Protein AF-0000000083320087 (afdb_homodimer)

Foldseek 3Di:
DFAEEEEPCLDPLNVLLLVLLVVVPDQLDSYEYEDQDVVSNVVSVVSVHHYAYDDLQDLVRLLVSCARAQEYEAEQDDDPDLVSSQSSLLSNLVSCLVNPHQEYEYEAAFPLVLDDLSSSVSRVSSVVSNVVSVHFYEYLHDAAACCLPAHLCLLVLLVVQEDEAQADDFWAWHFHSSLSSNLSSLLRPDPDRTPYYFRATAQDIDDVQVVQVLSCVLNVHHHGYDHDHLVVSLVVVVVSPDDSVSSNCCHVRVSVCRNVHSRVDHDCRSCVRRPPVTQDPSNSNNVSVVD/DFAEEEEPCLDPLNVLLLVLLVVVPDQLDSYEYEDQDVVSNVVSVVSVHHYAYDDLQDLVRLLVSCARAQEYEAEQDDDPDLVSSQSSLLSNLVSCLVNPHQEYEYEAAFPLVLDDLSSSVSRVSSVVSNVVSVHFYEYLHDAAACCLPAHLCLLVLLVVQEDEAQADDFWAWHFHSSLSSNLSSLLRPDPDRTPYYFRATAQDIDDPQVVQVLSCVLNVGHHGYDHDHLVVSLVVVVVSPDDSVSSNCCHVRVSVCRNVRSRVDHDCRSCVRRPPVTQDPSNSNNVSVVD

Nearest PDB structures (foldseek):
  2jl1-assembly1_A-2  TM=9.698E-01  e=1.008E-31  Citrobacter sp. MY-5
  2vrc-assembly1_D  TM=9.596E-01  e=8.066E-32  Citrobacter sp. MY-5
  2vrb-assembly1_A-2  TM=9.619E-01  e=2.078E-31  Citrobacter sp. MY-5
  2vrc-assembly1_C  TM=9.636E-01  e=1.859E-31  Citrobacter sp. MY-5
  3e48-assembly1_A  TM=8.836E-01  e=1.372E-19  Staphylococcus aureus subsp. aureus Mu50

Solvent-accessible surface area (backbone atoms only — not comparable to full-atom values): 28979 Å² total; per-residue (Å²): 131,64,24,38,30,31,34,52,25,58,40,74,49,29,41,42,20,51,54,36,30,40,73,73,65,45,57,36,78,41,30,35,31,26,24,79,50,68,81,69,29,51,73,54,43,73,64,48,29,43,74,36,57,30,39,60,89,40,56,85,36,32,49,74,48,37,57,66,20,30,32,31,42,44,53,60,72,83,62,90,46,49,39,58,34,42,39,23,49,33,38,50,50,43,30,40,52,75,40,54,36,51,34,38,40,33,47,44,48,41,62,36,92,61,46,85,81,52,62,34,29,44,40,54,16,49,55,26,47,45,61,38,58,72,42,38,31,24,42,40,12,37,34,45,52,30,61,82,71,50,39,90,59,36,62,55,39,39,71,70,27,46,44,78,35,39,28,78,76,21,26,35,30,50,29,47,53,62,50,53,14,40,39,51,25,46,52,75,73,51,78,90,42,70,70,37,76,38,44,35,25,32,72,68,48,42,31,53,57,54,49,17,47,47,42,16,64,74,70,72,38,75,29,40,53,44,63,33,62,54,73,56,29,34,51,52,38,34,76,72,70,37,55,62,70,58,26,46,45,47,31,71,48,50,21,45,36,18,51,72,45,50,36,35,69,59,29,56,47,36,46,69,65,46,46,87,68,55,66,52,71,62,56,56,50,48,48,55,71,70,104,131,63,25,38,32,31,36,51,25,58,38,73,50,29,39,42,20,51,52,37,31,41,74,74,64,44,58,36,78,41,30,35,31,25,24,79,52,68,82,70,29,51,74,54,42,73,64,50,28,42,75,35,59,30,38,61,88,41,57,85,35,32,49,74,48,37,57,66,21,28,31,34,41,44,52,60,72,82,63,89,47,49,39,57,32,43,38,24,49,32,37,50,50,42,30,41,52,75,39,55,35,53,33,39,40,33,49,44,50,41,63,36,93,60,46,86,80,52,63,34,30,44,40,53,16,47,55,25,48,45,60,37,58,72,42,39,30,24,43,38,12,36,34,45,52,30,61,82,72,50,41,88,61,39,62,56,39,38,73,67,28,47,42,78,35,41,28,77,76,22,28,36,30,50,29,47,52,60,49,54,14,39,39,53,25,46,53,73,73,50,80,90,41,71,68,37,76,37,44,35,25,32,72,66,48,42,30,54,57,53,50,17,47,47,42,16,64,74,69,73,37,73,30,41,53,44,63,33,59,54,74,57,28,33,51,52,37,36,74,72,68,38,55,64,70,58,25,43,44,46,31,70,48,50,20,45,37,19,49,74,45,48,34,35,68,59,28,57,45,36,46,70,65,48,45,87,66,55,68,52,70,63,58,57,50,48,50,55,71,69,104

InterPro domains:
  IPR008030 NmrA-like domain [PF05368] (3-263)
  IPR036291 NAD(P)-binding domain superfamily [SSF51735] (3-249)
  IPR052718 NmrA-type domain-containing oxidoreductase [PTHR47129] (3-290)

Sequence (582 aa):
MGKIIVTGASGHLGTAAIRHLINLGTPAGDIVGIVRDKAKASEIAQLGVELRHGDYDDASTLPAAFEGGEKLLFVSASSMDNTLRIRQHAAVVEAARNAGVQHIAYTGIAFPEQMTTGLENVHLATEYMLRTTGIAYTFLRNGFYVDLLVNEGTPHVAAAGSVISAAPTGKMNYVTRDNLARAAAVVLTGEGHANRIYELTSPQPFSYDEYAAVLAEVSGKPVAHKALPAPEAVTALASAGVPEEAGGFLVYVVDAAIEKGEFASASTDLTDLIGDAYTPLKSAVEAVFKGMGKIIVTGASGHLGTAAIRHLINLGTPAGDIVGIVRDKAKASEIAQLGVELRHGDYDDASTLPAAFEGGEKLLFVSASSMDNTLRIRQHAAVVEAARNAGVQHIAYTGIAFPEQMTTGLENVHLATEYMLRTTGIAYTFLRNGFYVDLLVNEGTPHVAAAGSVISAAPTGKMNYVTRDNLARAAAVVLTGEGHANRIYELTSPQPFSYDEYAAVLAEVSGKPVAHKALPAPEAVTALASAGVPEEAGGFLVYVVDAAIEKGEFASASTDLTDLIGDAYTPLKSAVEAVFKG

pLDDT: mean 95.87, std 3.9, range [61.12, 98.94]

Structure (mmCIF, N/CA/C/O backbone):
data_AF-0000000083320087-model_v1
#
loop_
_entity.id
_entity.type
_entity.pdbx_description
1 polymer 'SDR family oxidoreductase'
#
loop_
_atom_site.group_PDB
_atom_site.id
_atom_site.type_symbol
_atom_site.label_atom_id
_atom_site.label_alt_id
_atom_site.label_comp_id
_atom_site.label_asym_id
_atom_site.label_entity_id
_atom_site.label_seq_id
_atom_site.pdbx_PDB_ins_code
_atom_site.Cartn_x
_atom_site.Cartn_y
_atom_site.Cartn_z
_atom_site.occupancy
_atom_site.B_iso_or_equiv
_atom_site.auth_seq_id
_atom_site.auth_comp_id
_atom_site.auth_asym_id
_atom_site.auth_atom_id
_atom_site.pdbx_PDB_model_num
ATOM 1 N N . MET A 1 1 ? -26.547 -12.969 -14.133 1 61.12 1 MET A N 1
ATOM 2 C CA . MET A 1 1 ? -25.438 -12.719 -13.227 1 61.12 1 MET A CA 1
ATOM 3 C C . MET A 1 1 ? -24.359 -11.875 -13.906 1 61.12 1 MET A C 1
ATOM 5 O O . MET A 1 1 ? -24.188 -11.945 -15.117 1 61.12 1 MET A O 1
ATOM 9 N N . GLY A 1 2 ? -23.672 -10.82 -13.195 1 85.88 2 GLY A N 1
ATOM 10 C CA . GLY A 1 2 ? -22.734 -9.961 -13.883 1 85.88 2 GLY A CA 1
ATOM 11 C C . GLY A 1 2 ? -21.5 -10.695 -14.367 1 85.88 2 GLY A C 1
ATOM 12 O O . GLY A 1 2 ? -21.312 -11.867 -14.055 1 85.88 2 GLY A O 1
ATOM 13 N N . LYS A 1 3 ? -20.75 -10.25 -15.312 1 96.88 3 LYS A N 1
ATOM 14 C CA . LYS A 1 3 ? -19.578 -10.852 -15.938 1 96.88 3 LYS A CA 1
ATOM 15 C C . LYS A 1 3 ? -18.438 -11.008 -14.93 1 96.88 3 LYS A C 1
ATOM 17 O O . LYS A 1 3 ? -18.297 -10.195 -14.008 1 96.88 3 LYS A O 1
ATOM 22 N N . ILE A 1 4 ? -17.781 -12.117 -15.008 1 98.69 4 ILE A N 1
ATOM 23 C CA . ILE A 1 4 ? -16.5 -12.289 -14.328 1 98.69 4 ILE A CA 1
ATOM 24 C C . ILE A 1 4 ? -15.367 -11.867 -15.266 1 98.69 4 ILE A C 1
ATOM 26 O O . ILE A 1 4 ? -15.18 -12.469 -16.328 1 98.69 4 ILE A O 1
ATOM 30 N N . ILE A 1 5 ? -14.688 -10.844 -14.875 1 98.81 5 ILE A N 1
ATOM 31 C CA . ILE A 1 5 ? -13.539 -10.352 -15.641 1 98.81 5 ILE A CA 1
ATOM 32 C C . ILE A 1 5 ? -12.258 -11.016 -15.141 1 98.81 5 ILE A C 1
ATOM 34 O O . ILE A 1 5 ? -12.016 -11.078 -13.93 1 98.81 5 ILE A O 1
ATOM 38 N N . VAL A 1 6 ? -11.477 -11.547 -15.984 1 98.81 6 VAL A N 1
ATOM 39 C CA . VAL A 1 6 ? -10.188 -12.148 -15.656 1 98.81 6 VAL A CA 1
ATOM 40 C C . VAL A 1 6 ? -9.062 -11.383 -16.359 1 98.81 6 VAL A C 1
ATOM 42 O O . VAL A 1 6 ? -8.977 -11.391 -17.594 1 98.81 6 VAL A O 1
ATOM 45 N N . THR A 1 7 ? -8.242 -10.719 -15.617 1 98.5 7 THR A N 1
ATOM 46 C CA . THR A 1 7 ? -7.074 -10.078 -16.219 1 98.5 7 THR A CA 1
ATOM 47 C C . THR A 1 7 ? -5.949 -11.094 -16.422 1 98.5 7 THR A C 1
ATOM 49 O O . THR A 1 7 ? -5.961 -12.172 -15.836 1 98.5 7 THR A O 1
ATOM 52 N N . GLY A 1 8 ? -4.988 -10.711 -17.328 1 96.88 8 GLY A N 1
ATOM 53 C CA . GLY A 1 8 ? -3.928 -11.656 -17.625 1 96.88 8 GLY A CA 1
ATOM 54 C C . GLY A 1 8 ? -4.438 -12.961 -18.203 1 96.88 8 GLY A C 1
ATOM 55 O O . GLY A 1 8 ? -3.891 -14.023 -17.922 1 96.88 8 GLY A O 1
ATOM 56 N N . ALA A 1 9 ? -5.438 -12.891 -18.984 1 96.75 9 ALA A N 1
ATOM 57 C CA . ALA A 1 9 ? -6.199 -14.062 -19.406 1 96.75 9 ALA A CA 1
ATOM 58 C C . ALA A 1 9 ? -5.371 -14.953 -20.328 1 96.75 9 ALA A C 1
ATOM 60 O O . ALA A 1 9 ? -5.66 -16.141 -20.484 1 96.75 9 ALA A O 1
ATOM 61 N N . SER A 1 10 ? -4.391 -14.406 -20.984 1 94.62 10 SER A N 1
ATOM 62 C CA . SER A 1 10 ? -3.592 -15.211 -21.906 1 94.62 10 SER A CA 1
ATOM 63 C C . SER A 1 10 ? -2.428 -15.883 -21.188 1 94.62 10 SER A C 1
ATOM 65 O O . SER A 1 10 ? -1.71 -16.688 -21.781 1 94.62 10 SER A O 1
ATOM 67 N N . GLY A 1 11 ? -2.213 -15.508 -19.953 1 94.38 11 GLY A N 1
ATOM 68 C CA . GLY A 1 11 ? -1.162 -16.141 -19.172 1 94.38 11 GLY A CA 1
ATOM 69 C C . GLY A 1 11 ? -1.554 -17.516 -18.641 1 94.38 11 GLY A C 1
ATOM 70 O O . GLY A 1 11 ? -2.721 -17.906 -18.719 1 94.38 11 GLY A O 1
ATOM 71 N N . HIS A 1 12 ? -0.57 -18.219 -18.094 1 94.06 12 HIS A N 1
ATOM 72 C CA . HIS A 1 12 ? -0.786 -19.578 -17.594 1 94.06 12 HIS A CA 1
ATOM 73 C C . HIS A 1 12 ? -1.832 -19.594 -16.484 1 94.06 12 HIS A C 1
ATOM 75 O O . HIS A 1 12 ? -2.76 -20.406 -16.516 1 94.06 12 HIS A O 1
ATOM 81 N N . LEU A 1 13 ? -1.695 -18.703 -15.523 1 96.69 13 LEU A N 1
ATOM 82 C CA . LEU A 1 13 ? -2.633 -18.672 -14.406 1 96.69 13 LEU A CA 1
ATOM 83 C C . LEU A 1 13 ? -4.02 -18.25 -14.875 1 96.69 13 LEU A C 1
ATOM 85 O O . LEU A 1 13 ? -5.02 -18.859 -14.508 1 96.69 13 LEU A O 1
ATOM 89 N N . GLY A 1 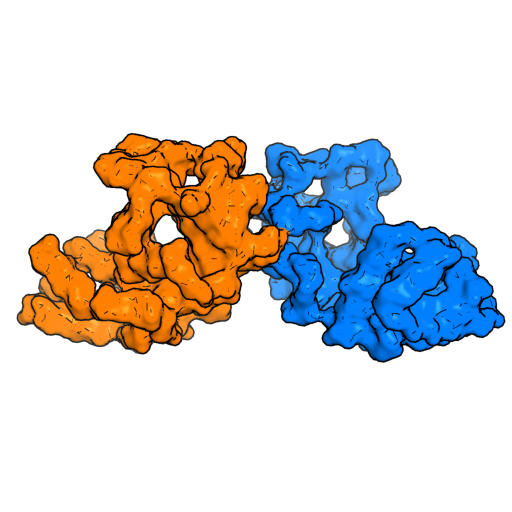14 ? -4.09 -17.156 -15.68 1 97.38 14 GLY A N 1
ATOM 90 C CA . GLY A 1 14 ? -5.363 -16.656 -16.172 1 97.38 14 GLY A CA 1
ATOM 91 C C . GLY A 1 14 ? -6.133 -17.688 -16.984 1 97.38 14 GLY A C 1
ATOM 92 O O . GLY A 1 14 ? -7.328 -17.891 -16.766 1 97.38 14 GLY A O 1
ATOM 93 N N . THR A 1 15 ? -5.43 -18.344 -17.891 1 97.12 15 THR A N 1
ATOM 94 C CA . THR A 1 15 ? -6.059 -19.359 -18.734 1 97.12 15 THR A CA 1
ATOM 95 C C . THR A 1 15 ? -6.594 -20.5 -17.891 1 97.12 15 THR A C 1
ATOM 97 O O . THR A 1 15 ? -7.719 -20.969 -18.094 1 97.12 15 THR A O 1
ATOM 100 N N . ALA A 1 16 ? -5.785 -20.969 -16.953 1 97.19 16 ALA A N 1
ATOM 101 C CA . ALA A 1 16 ? -6.211 -22.047 -16.078 1 97.19 16 ALA A CA 1
ATOM 102 C C . ALA A 1 16 ? -7.422 -21.641 -15.25 1 97.19 16 ALA A C 1
ATOM 104 O O . ALA A 1 16 ? -8.352 -22.438 -15.07 1 97.19 16 ALA A O 1
ATOM 105 N N . ALA A 1 17 ? -7.449 -20.422 -14.734 1 98.56 17 ALA A N 1
ATOM 106 C CA . ALA A 1 17 ? -8.578 -19.922 -13.945 1 98.56 17 ALA A CA 1
ATOM 107 C C . ALA A 1 17 ? -9.859 -19.906 -14.766 1 98.56 17 ALA A C 1
ATOM 109 O O . ALA A 1 17 ? -10.922 -20.312 -14.281 1 98.56 17 ALA A O 1
ATOM 110 N N . ILE A 1 18 ? -9.734 -19.453 -16 1 98.5 18 ILE A N 1
ATOM 111 C CA . ILE A 1 18 ? -10.891 -19.406 -16.891 1 98.5 18 ILE A CA 1
ATOM 112 C C . ILE A 1 18 ? -11.43 -20.812 -17.125 1 98.5 18 ILE A C 1
ATOM 114 O O . ILE A 1 18 ? -12.641 -21.047 -17.031 1 98.5 18 ILE A O 1
ATOM 118 N N . ARG A 1 19 ? -10.555 -21.781 -17.375 1 98.12 19 ARG A N 1
ATOM 119 C CA . ARG A 1 19 ? -10.977 -23.172 -17.562 1 98.12 19 ARG A CA 1
ATOM 120 C C . ARG A 1 19 ? -11.695 -23.703 -16.328 1 98.12 19 ARG A C 1
ATOM 122 O O . ARG A 1 19 ? -12.734 -24.359 -16.438 1 98.12 19 ARG A O 1
ATOM 129 N N . HIS A 1 20 ? -11.148 -23.391 -15.164 1 98.44 20 HIS A N 1
ATOM 130 C CA . HIS A 1 20 ? -11.766 -23.859 -13.93 1 98.44 20 HIS A CA 1
ATOM 131 C C . HIS A 1 20 ? -13.117 -23.188 -13.695 1 98.44 20 HIS A C 1
ATOM 133 O O . HIS A 1 20 ? -14.047 -23.812 -13.18 1 98.44 20 HIS A O 1
ATOM 139 N N . LEU A 1 21 ? -13.242 -21.844 -14.008 1 98.62 21 LEU A N 1
ATOM 140 C CA . LEU A 1 21 ? -14.531 -21.172 -13.898 1 98.62 21 LEU A CA 1
ATOM 141 C C . LEU A 1 21 ? -15.594 -21.891 -14.727 1 98.62 21 LEU A C 1
ATOM 143 O O . LEU A 1 21 ? -16.703 -22.141 -14.242 1 98.62 21 LEU A O 1
ATOM 147 N N . ILE A 1 22 ? -15.211 -22.25 -15.984 1 98.06 22 ILE A N 1
ATOM 148 C CA . ILE A 1 22 ? -16.141 -22.938 -16.875 1 98.06 22 ILE A CA 1
ATOM 149 C C . ILE A 1 22 ? -16.484 -24.312 -16.297 1 98.06 22 ILE A C 1
ATOM 151 O O . ILE A 1 22 ? -17.656 -24.688 -16.234 1 98.06 22 ILE A O 1
ATOM 155 N N . ASN A 1 23 ? -15.469 -25 -15.812 1 97.5 23 ASN A N 1
ATOM 156 C CA . ASN A 1 23 ? -15.664 -26.344 -15.25 1 97.5 23 ASN A CA 1
ATOM 157 C C . ASN A 1 23 ? -16.562 -26.297 -14.016 1 97.5 23 ASN A C 1
ATOM 159 O O . ASN A 1 23 ? -17.266 -27.266 -13.734 1 97.5 23 ASN A O 1
ATOM 163 N N . LEU A 1 24 ? -16.562 -25.203 -13.312 1 97.31 24 LEU A N 1
ATOM 164 C CA . LEU A 1 24 ? -17.359 -25.062 -12.102 1 97.31 24 LEU A CA 1
ATOM 165 C C . LEU A 1 24 ? -18.75 -24.547 -12.422 1 97.31 24 LEU A C 1
ATOM 167 O O . LEU A 1 24 ? -19.562 -24.312 -11.516 1 97.31 24 LEU A O 1
ATOM 171 N N . GLY A 1 25 ? -18.984 -24.281 -13.703 1 96.94 25 GLY A N 1
ATOM 172 C CA . GLY A 1 25 ? -20.359 -24.047 -14.117 1 96.94 25 GLY A CA 1
ATOM 173 C C . GLY A 1 25 ? -20.609 -22.641 -14.617 1 96.94 25 GLY A C 1
ATOM 174 O O . GLY A 1 25 ? -21.734 -22.297 -15 1 96.94 25 GLY A O 1
ATOM 175 N N . THR A 1 26 ? -19.641 -21.812 -14.656 1 97.75 26 THR A N 1
ATOM 176 C CA . THR A 1 26 ? -19.828 -20.469 -15.195 1 97.75 26 THR A CA 1
ATOM 177 C C . THR A 1 26 ? -19.938 -20.516 -16.719 1 97.75 26 THR A C 1
ATOM 179 O O . THR A 1 26 ? -19.031 -21 -17.406 1 97.75 26 THR A O 1
ATOM 182 N N . PRO A 1 27 ? -21.062 -20.031 -17.266 1 97.75 27 PRO A N 1
ATOM 183 C CA . PRO A 1 27 ? -21.141 -19.969 -18.719 1 97.75 27 PRO A CA 1
ATOM 184 C C . PRO A 1 27 ? -20 -19.156 -19.344 1 97.75 27 PRO A C 1
ATOM 186 O O . PRO A 1 27 ? -19.672 -18.078 -18.844 1 97.75 27 PRO A O 1
ATOM 189 N N . ALA A 1 28 ? -19.406 -19.719 -20.375 1 97.44 28 ALA A N 1
ATOM 190 C CA . ALA A 1 28 ? -18.281 -19.047 -21.031 1 97.44 28 ALA A CA 1
ATOM 191 C C . ALA A 1 28 ? -18.641 -17.609 -21.422 1 97.44 28 ALA A C 1
ATOM 193 O O . ALA A 1 28 ? -17.797 -16.703 -21.328 1 97.44 28 ALA A O 1
ATOM 194 N N . GLY A 1 29 ? -19.906 -17.375 -21.781 1 96.56 29 GLY A N 1
ATOM 195 C CA . GLY A 1 29 ? -20.375 -16.062 -22.172 1 96.56 29 GLY A CA 1
ATOM 196 C C . GLY A 1 29 ? -20.422 -15.062 -21.031 1 96.56 29 GLY A C 1
ATOM 197 O O . GLY A 1 29 ? -20.531 -13.852 -21.266 1 96.56 29 GLY A O 1
ATOM 198 N N . ASP A 1 30 ? -20.312 -15.562 -19.844 1 97.88 30 ASP A N 1
ATOM 199 C CA . ASP A 1 30 ? -20.328 -14.703 -18.656 1 97.88 30 ASP A CA 1
ATOM 200 C C . ASP A 1 30 ? -18.906 -14.414 -18.188 1 97.88 30 ASP A C 1
ATOM 202 O O . ASP A 1 30 ? -18.719 -13.789 -17.141 1 97.88 30 ASP A O 1
ATOM 206 N N . ILE A 1 31 ? -17.922 -14.883 -18.891 1 98.44 31 ILE A N 1
ATOM 207 C CA . ILE A 1 31 ? -16.531 -14.633 -18.578 1 98.44 31 ILE A CA 1
ATOM 208 C C . ILE A 1 31 ? -15.914 -13.711 -19.625 1 98.44 31 ILE A C 1
ATOM 210 O O . ILE A 1 31 ? -16.156 -13.875 -20.828 1 98.44 31 ILE A O 1
ATOM 214 N N . VAL A 1 32 ? -15.219 -12.711 -19.234 1 98.31 32 VAL A N 1
ATOM 215 C CA . VAL A 1 32 ? -14.469 -11.812 -20.109 1 98.31 32 VAL A CA 1
ATOM 216 C C . VAL A 1 32 ? -12.984 -11.898 -19.781 1 98.31 32 VAL A C 1
ATOM 218 O O . VAL A 1 32 ? -12.57 -11.648 -18.641 1 98.31 32 VAL A O 1
ATOM 221 N N . GLY A 1 33 ? -12.172 -12.344 -20.688 1 98.38 33 GLY A N 1
ATOM 222 C CA . GLY A 1 33 ? -10.727 -12.344 -20.547 1 98.38 33 GLY A CA 1
ATOM 223 C C . GLY A 1 33 ? -10.078 -11.07 -21.062 1 98.38 33 GLY A C 1
ATOM 224 O O . GLY A 1 33 ? -10.297 -10.672 -22.203 1 98.38 33 GLY A O 1
ATOM 225 N N . ILE A 1 34 ? -9.328 -10.383 -20.234 1 98.25 34 ILE A N 1
ATOM 226 C CA . ILE A 1 34 ? -8.602 -9.18 -20.625 1 98.25 34 ILE A CA 1
ATOM 227 C C . ILE A 1 34 ? -7.199 -9.547 -21.078 1 98.25 34 ILE A C 1
ATOM 229 O O . ILE A 1 34 ? -6.465 -10.234 -20.375 1 98.25 34 ILE A O 1
ATOM 233 N N . VAL A 1 35 ? -6.855 -9.109 -22.234 1 96.88 35 VAL A N 1
ATOM 234 C CA . VAL A 1 35 ? -5.574 -9.453 -22.844 1 96.88 35 VAL A CA 1
ATOM 235 C C . VAL A 1 35 ? -4.961 -8.211 -23.484 1 96.88 35 VAL A C 1
ATOM 237 O O . VAL A 1 35 ? -5.68 -7.301 -23.891 1 96.88 35 VAL A O 1
ATOM 240 N N . ARG A 1 36 ? -3.66 -8.141 -23.625 1 92.75 36 ARG A N 1
ATOM 241 C CA . ARG A 1 36 ? -2.971 -7.074 -24.344 1 92.75 36 ARG A CA 1
ATOM 242 C C . ARG A 1 36 ? -2.977 -7.348 -25.844 1 92.75 36 ARG A C 1
ATOM 244 O O . ARG A 1 36 ? -3.084 -6.418 -26.656 1 92.75 36 ARG A O 1
ATOM 251 N N . ASP A 1 37 ? -2.902 -8.578 -26.078 1 89 37 ASP A N 1
ATOM 252 C CA . ASP A 1 37 ? -2.889 -9.078 -27.438 1 89 37 ASP A CA 1
ATOM 253 C C . ASP A 1 37 ? -3.877 -10.227 -27.625 1 89 37 ASP A C 1
ATOM 255 O O . ASP A 1 37 ? -3.607 -11.359 -27.188 1 89 37 ASP A O 1
ATOM 259 N N . LYS A 1 38 ? -4.898 -10.055 -28.422 1 86.31 38 LYS A N 1
ATOM 260 C CA . LYS A 1 38 ? -5.969 -11.031 -28.594 1 86.31 38 LYS A CA 1
ATOM 261 C C . LYS A 1 38 ? -5.465 -12.273 -29.328 1 86.31 38 LYS A C 1
ATOM 263 O O . LYS A 1 38 ? -5.953 -13.383 -29.094 1 86.31 38 LYS A O 1
ATOM 268 N N . ALA A 1 39 ? -4.48 -12.062 -30.125 1 86.19 39 ALA A N 1
ATOM 269 C CA . ALA A 1 39 ? -3.961 -13.172 -30.922 1 86.19 39 ALA A CA 1
ATOM 270 C C . ALA A 1 39 ? -3.32 -14.234 -30.031 1 86.19 39 ALA A C 1
ATOM 272 O O . ALA A 1 39 ? -3.307 -15.414 -30.375 1 86.19 39 ALA A O 1
ATOM 273 N N . LYS A 1 40 ? -2.918 -13.875 -28.891 1 87.12 40 LYS A N 1
ATOM 274 C CA . LYS A 1 40 ? -2.234 -14.789 -27.969 1 87.12 40 LYS A CA 1
ATOM 275 C C . LYS A 1 40 ? -3.234 -15.562 -27.125 1 87.12 40 LYS A C 1
ATOM 277 O O . LYS A 1 40 ? -2.85 -16.453 -26.359 1 87.12 40 LYS A O 1
ATOM 282 N N . ALA A 1 41 ? -4.484 -15.258 -27.25 1 89.88 41 ALA A N 1
ATOM 283 C CA . ALA A 1 41 ? -5.492 -15.875 -26.391 1 89.88 41 ALA A CA 1
ATOM 284 C C . ALA A 1 41 ? -6.512 -16.656 -27.219 1 89.88 41 ALA A C 1
ATOM 286 O O . ALA A 1 41 ? -7.688 -16.719 -26.859 1 89.88 41 ALA A O 1
ATOM 287 N N . SER A 1 42 ? -6.062 -17.203 -28.281 1 87.88 42 SER A N 1
ATOM 288 C CA . SER A 1 42 ? -6.949 -17.906 -29.203 1 87.88 42 SER A CA 1
ATOM 289 C C . SER A 1 42 ? -7.598 -19.109 -28.531 1 87.88 42 SER A C 1
ATOM 291 O O . SER A 1 42 ? -8.766 -19.406 -28.766 1 87.88 42 SER A O 1
ATOM 293 N N . GLU A 1 43 ? -6.902 -19.781 -27.703 1 89.5 43 GLU A N 1
ATOM 294 C CA . GLU A 1 43 ? -7.414 -20.969 -27.031 1 89.5 43 GLU A CA 1
ATOM 295 C C . GLU A 1 43 ? -8.602 -20.609 -26.125 1 89.5 43 GLU A C 1
ATOM 297 O O . GLU A 1 43 ? -9.57 -21.375 -26.062 1 89.5 43 GLU A O 1
ATOM 302 N N . ILE A 1 44 ? -8.539 -19.516 -25.438 1 92.38 44 ILE A N 1
ATOM 303 C CA . ILE A 1 44 ? -9.594 -19.062 -24.547 1 92.38 44 ILE A CA 1
ATOM 304 C C . ILE A 1 44 ? -10.805 -18.609 -25.359 1 92.38 44 ILE A C 1
ATOM 306 O O . ILE A 1 44 ? -11.945 -18.859 -24.953 1 92.38 44 ILE A O 1
ATOM 310 N N . ALA A 1 45 ? -10.477 -18.016 -26.453 1 93.25 45 ALA A N 1
ATOM 311 C CA . ALA A 1 45 ? -11.555 -17.578 -27.328 1 93.25 45 ALA A CA 1
ATOM 312 C C . ALA A 1 45 ? -12.352 -18.781 -27.844 1 93.25 45 ALA A C 1
ATOM 314 O O . ALA A 1 45 ? -13.578 -18.703 -27.984 1 93.25 45 ALA A O 1
ATOM 315 N N . GLN A 1 46 ? -11.719 -19.812 -28.109 1 93.88 46 GLN A N 1
ATOM 316 C CA . GLN A 1 46 ? -12.352 -21.016 -28.641 1 93.88 46 GLN A CA 1
ATOM 317 C C . GLN A 1 46 ? -13.289 -21.641 -27.609 1 93.88 46 GLN A C 1
ATOM 319 O O . GLN A 1 46 ? -14.195 -22.406 -27.969 1 93.88 46 GLN A O 1
ATOM 324 N N . LEU A 1 47 ? -13.148 -21.312 -26.375 1 95.19 47 LEU A N 1
ATOM 325 C CA . LEU A 1 47 ? -14.008 -21.812 -25.312 1 95.19 47 LEU A CA 1
ATOM 326 C C . LEU A 1 47 ? -15.297 -21.016 -25.234 1 95.19 47 LEU A C 1
ATOM 328 O O . LEU A 1 47 ? -16.188 -21.344 -24.453 1 95.19 47 LEU A O 1
ATOM 332 N N . GLY A 1 48 ? -15.383 -19.906 -26 1 96.38 48 GLY A N 1
ATOM 333 C CA . GLY A 1 48 ? -16.562 -19.062 -25.984 1 96.38 48 GLY A CA 1
ATOM 334 C C . GLY A 1 48 ? -16.422 -17.844 -25.094 1 96.38 48 GLY A C 1
ATOM 335 O O . GLY A 1 48 ? -17.391 -17.109 -24.859 1 96.38 48 GLY A O 1
ATOM 336 N N . VAL A 1 49 ? -15.266 -17.641 -24.562 1 97.31 49 VAL A N 1
ATOM 337 C CA . VAL A 1 49 ? -14.992 -16.516 -23.672 1 97.31 49 VAL A CA 1
ATOM 338 C C . VAL A 1 49 ? -14.773 -15.25 -24.5 1 97.31 49 VAL A C 1
ATOM 340 O O . VAL A 1 49 ? -14.078 -15.266 -25.516 1 97.31 49 VAL A O 1
ATOM 343 N N . GLU A 1 50 ? -15.414 -14.156 -24.094 1 97 50 GLU A N 1
ATOM 344 C CA . GLU A 1 50 ? -15.188 -12.852 -24.719 1 97 50 GLU A CA 1
ATOM 345 C C . GLU A 1 50 ? -13.812 -12.297 -24.359 1 97 50 GLU A C 1
ATOM 347 O O . GLU A 1 50 ? -13.422 -12.32 -23.188 1 97 50 GLU A O 1
ATOM 352 N N . LEU A 1 51 ? -13.094 -11.875 -25.359 1 97.62 51 LEU A N 1
ATOM 353 C CA . LEU A 1 51 ? -11.812 -11.227 -25.109 1 97.62 51 LEU A CA 1
ATOM 354 C C . LEU A 1 51 ? -11.922 -9.719 -25.297 1 97.62 51 LEU A C 1
ATOM 356 O O . LEU A 1 51 ? -12.539 -9.242 -26.25 1 97.62 51 LEU A O 1
ATOM 360 N N . ARG A 1 52 ? -11.398 -8.984 -24.406 1 97.88 52 ARG A N 1
ATOM 361 C CA . ARG A 1 52 ? -11.297 -7.527 -24.5 1 97.88 52 ARG A CA 1
ATOM 362 C C . ARG A 1 52 ? -9.852 -7.066 -24.312 1 97.88 52 ARG A C 1
ATOM 364 O O . ARG A 1 52 ? -9.078 -7.707 -23.594 1 97.88 52 ARG A O 1
ATOM 371 N N . HIS A 1 53 ? -9.531 -6.027 -24.969 1 97.88 53 HIS A N 1
ATOM 372 C CA . HIS A 1 53 ? -8.203 -5.441 -24.828 1 97.88 53 HIS A CA 1
ATOM 373 C C . HIS A 1 53 ? -8.094 -4.637 -23.531 1 97.88 53 HIS A C 1
ATOM 375 O O . HIS A 1 53 ? -8.953 -3.805 -23.234 1 97.88 53 HIS A O 1
ATOM 381 N N . GLY A 1 54 ? -7.109 -4.879 -22.812 1 97.69 54 GLY A N 1
ATOM 382 C CA . GLY A 1 54 ? -6.727 -4.129 -21.625 1 97.69 54 GLY A CA 1
ATOM 383 C C . GLY A 1 54 ? -5.242 -4.203 -21.328 1 97.69 54 GLY A C 1
ATOM 384 O O . GLY A 1 54 ? -4.633 -5.27 -21.422 1 97.69 54 GLY A O 1
ATOM 385 N N . ASP A 1 55 ? -4.652 -3.115 -21.062 1 97.12 55 ASP A N 1
ATOM 386 C CA . ASP A 1 55 ? -3.227 -2.969 -20.781 1 97.12 55 ASP A CA 1
ATOM 387 C C . ASP A 1 55 ? -2.996 -2.197 -19.484 1 97.12 55 ASP A C 1
ATOM 389 O O . ASP A 1 55 ? -3.359 -1.022 -19.391 1 97.12 55 ASP A O 1
ATOM 393 N N . TYR A 1 56 ? -2.334 -2.871 -18.484 1 96.88 56 TYR A N 1
ATOM 394 C CA . TYR A 1 56 ? -2.066 -2.238 -17.203 1 96.88 56 TYR A CA 1
ATOM 395 C C . TYR A 1 56 ? -1.252 -0.962 -17.375 1 96.88 56 TYR A C 1
ATOM 397 O O . TYR A 1 56 ? -1.277 -0.077 -16.516 1 96.88 56 TYR A O 1
ATOM 405 N N . ASP A 1 57 ? -0.513 -0.83 -18.5 1 94.19 57 ASP A N 1
ATOM 406 C CA . ASP A 1 57 ? 0.365 0.309 -18.75 1 94.19 57 ASP A CA 1
ATOM 407 C C . ASP A 1 57 ? -0.4 1.463 -19.391 1 94.19 57 ASP A C 1
ATOM 409 O O . ASP A 1 57 ? 0.115 2.578 -19.484 1 94.19 57 ASP A O 1
ATOM 413 N N . ASP A 1 58 ? -1.537 1.146 -19.906 1 94.62 58 ASP A N 1
ATOM 414 C CA . ASP A 1 58 ? -2.375 2.156 -20.547 1 94.62 58 ASP A CA 1
ATOM 415 C C . ASP A 1 58 ? -3.762 2.205 -19.906 1 94.62 58 ASP A C 1
ATOM 417 O O . ASP A 1 58 ? -4.715 1.623 -20.438 1 94.62 58 ASP A O 1
ATOM 421 N N . ALA A 1 59 ? -3.85 3.002 -18.906 1 93.88 59 ALA A N 1
ATOM 422 C CA . ALA A 1 59 ? -5.039 3.078 -18.062 1 93.88 59 ALA A CA 1
ATOM 423 C C . ALA A 1 59 ? -6.277 3.404 -18.891 1 93.88 59 ALA A C 1
ATOM 425 O O . ALA A 1 59 ? -7.398 3.057 -18.5 1 93.88 59 ALA A O 1
ATOM 426 N N . SER A 1 60 ? -6.133 4.047 -20 1 95.25 60 SER A N 1
ATOM 427 C CA . SER A 1 60 ? -7.27 4.465 -20.828 1 95.25 60 SER A CA 1
ATOM 428 C C . SER A 1 60 ? -7.98 3.268 -21.438 1 95.25 60 SER A C 1
ATOM 430 O O . SER A 1 60 ? -9.117 3.381 -21.891 1 95.25 60 SER A O 1
ATOM 432 N N . THR A 1 61 ? -7.379 2.064 -21.469 1 97.75 61 THR A N 1
ATOM 433 C CA . THR A 1 61 ? -7.949 0.87 -22.078 1 97.75 61 THR A CA 1
ATOM 434 C C . THR A 1 61 ? -8.797 0.102 -21.062 1 97.75 61 THR A C 1
ATOM 436 O O . THR A 1 61 ? -9.57 -0.785 -21.438 1 97.75 61 THR A O 1
ATOM 439 N N . LEU A 1 62 ? -8.719 0.416 -19.781 1 98.19 62 LEU A N 1
ATOM 440 C CA . LEU A 1 62 ? -9.227 -0.462 -18.734 1 98.19 62 LEU A CA 1
ATOM 441 C C . LEU A 1 62 ? -10.719 -0.236 -18.516 1 98.19 62 LEU A C 1
ATOM 443 O O . LEU A 1 62 ? -11.461 -1.185 -18.25 1 98.19 62 LEU A O 1
ATOM 447 N N . PRO A 1 63 ? -11.18 1.039 -18.656 1 97.25 63 PRO A N 1
ATOM 448 C CA . PRO A 1 63 ? -12.617 1.235 -18.453 1 97.25 63 PRO A CA 1
ATOM 449 C C . PRO A 1 63 ? -13.469 0.386 -19.406 1 97.25 63 PRO A C 1
ATOM 451 O O . PRO A 1 63 ? -14.375 -0.321 -18.953 1 97.25 63 PRO A O 1
ATOM 454 N N . ALA A 1 64 ? -13.172 0.39 -20.688 1 97.62 64 ALA A N 1
ATOM 455 C CA . ALA A 1 64 ? -13.914 -0.434 -21.641 1 97.62 64 ALA A CA 1
ATOM 456 C C . ALA A 1 64 ? -13.711 -1.919 -21.359 1 97.62 64 ALA A C 1
ATOM 458 O O . ALA A 1 64 ? -14.633 -2.721 -21.5 1 97.62 64 ALA A O 1
ATOM 459 N N . ALA A 1 65 ? -12.555 -2.293 -20.906 1 98.12 65 ALA A N 1
ATOM 460 C CA . ALA A 1 65 ? -12.211 -3.684 -20.609 1 98.12 65 ALA A CA 1
ATOM 461 C C . ALA A 1 65 ? -13.039 -4.219 -19.453 1 98.12 65 ALA A C 1
ATOM 463 O O . ALA A 1 65 ? -13.398 -5.398 -19.422 1 98.12 65 ALA A O 1
ATOM 464 N N . PHE A 1 66 ? -13.398 -3.355 -18.5 1 98.31 66 PHE A N 1
ATOM 465 C CA . PHE A 1 66 ? -14.023 -3.805 -17.25 1 98.31 66 PHE A CA 1
ATOM 466 C C . PHE A 1 66 ? -15.531 -3.584 -17.297 1 98.31 66 PHE A C 1
ATOM 468 O O . PHE A 1 66 ? -16.234 -3.9 -16.344 1 98.31 66 PHE A O 1
ATOM 475 N N . GLU A 1 67 ? -16.031 -3.055 -18.422 1 97 67 GLU A N 1
ATOM 476 C CA . GLU A 1 67 ? -17.453 -2.725 -18.562 1 97 67 GLU A CA 1
ATOM 477 C C . GLU A 1 67 ? -18.328 -3.938 -18.266 1 97 67 GLU A C 1
ATOM 479 O O . GLU A 1 67 ? -18.094 -5.023 -18.797 1 97 67 GLU A O 1
ATOM 484 N N . GLY A 1 68 ? -19.297 -3.762 -17.391 1 96.94 68 GLY A N 1
ATOM 485 C CA . GLY A 1 68 ? -20.281 -4.793 -17.078 1 96.94 68 GLY A CA 1
ATOM 486 C C . GLY A 1 68 ? -19.75 -5.844 -16.125 1 96.94 68 GLY A C 1
ATOM 487 O O . GLY A 1 68 ? -20.453 -6.801 -15.789 1 96.94 68 GLY A O 1
ATOM 488 N N . GLY A 1 69 ? -18.547 -5.719 -15.664 1 97.56 69 GLY A N 1
ATOM 489 C CA . GLY A 1 69 ? -17.953 -6.684 -14.758 1 97.56 69 GLY A CA 1
ATOM 490 C C . GLY A 1 69 ? -18.547 -6.617 -13.359 1 97.56 69 GLY A C 1
ATOM 491 O O . GLY A 1 69 ? -18.625 -5.543 -12.758 1 97.56 69 GLY A O 1
ATOM 492 N N . GLU A 1 70 ? -18.922 -7.715 -12.867 1 98.38 70 GLU A N 1
ATOM 493 C CA . GLU A 1 70 ? -19.391 -7.824 -11.484 1 98.38 70 GLU A CA 1
ATOM 494 C C . GLU A 1 70 ? -18.266 -8.305 -10.562 1 98.38 70 GLU A C 1
ATOM 496 O O . GLU A 1 70 ? -18.094 -7.789 -9.453 1 98.38 70 GLU A O 1
ATOM 501 N N . LYS A 1 71 ? -17.578 -9.312 -10.992 1 98.75 71 LYS A N 1
ATOM 502 C CA . LYS A 1 71 ? -16.422 -9.844 -10.273 1 98.75 71 LYS A CA 1
ATOM 503 C C . LYS A 1 71 ? -15.164 -9.727 -11.117 1 98.75 71 LYS A C 1
ATOM 505 O O . LYS A 1 71 ? -15.227 -9.75 -12.352 1 98.75 71 LYS A O 1
ATOM 510 N N . LEU A 1 72 ? -14.062 -9.547 -10.453 1 98.88 72 LEU A N 1
ATOM 511 C CA . LEU A 1 72 ? -12.773 -9.391 -11.125 1 98.88 72 LEU A CA 1
ATOM 512 C C . LEU A 1 72 ? -11.734 -10.32 -10.516 1 98.88 72 LEU A C 1
ATOM 514 O O . LEU A 1 72 ? -11.516 -10.312 -9.305 1 98.88 72 LEU A O 1
ATOM 518 N N . LEU A 1 73 ? -11.219 -11.219 -11.305 1 98.94 73 LEU A N 1
ATOM 519 C CA . LEU A 1 73 ? -9.938 -11.805 -10.953 1 98.94 73 LEU A CA 1
ATOM 520 C C . LEU A 1 73 ? -8.789 -10.891 -11.367 1 98.94 73 LEU A C 1
ATOM 522 O O . LEU A 1 73 ? -8.5 -10.758 -12.562 1 98.94 73 LEU A O 1
ATOM 526 N N . PHE A 1 74 ? -8.211 -10.25 -10.422 1 98.88 74 PHE A N 1
ATOM 527 C CA . PHE A 1 74 ? -7.098 -9.328 -10.609 1 98.88 74 PHE A CA 1
ATOM 528 C C . PHE A 1 74 ? -5.762 -10.047 -10.477 1 98.88 74 PHE A C 1
ATOM 530 O O . PHE A 1 74 ? -5.289 -10.281 -9.359 1 98.88 74 PHE A O 1
ATOM 537 N N . VAL A 1 75 ? -5.227 -10.461 -11.664 1 98.69 75 VAL A N 1
ATOM 538 C CA . VAL A 1 75 ? -3.916 -11.102 -11.68 1 98.69 75 VAL A CA 1
ATOM 539 C C . VAL A 1 75 ? -2.822 -10.039 -11.617 1 98.69 75 VAL A C 1
ATOM 541 O O . VAL A 1 75 ? -2.797 -9.109 -12.43 1 98.69 75 VAL A O 1
ATOM 544 N N . SER A 1 76 ? -1.964 -10.188 -10.641 1 97.88 76 SER A N 1
ATOM 545 C CA . SER A 1 76 ? -0.92 -9.188 -10.422 1 97.88 76 SER A CA 1
ATOM 546 C C . SER A 1 76 ? -0.055 -9.016 -11.664 1 97.88 76 SER A C 1
ATOM 548 O O . SER A 1 76 ? 0.07 -9.938 -12.477 1 97.88 76 SER A O 1
ATOM 550 N N . ALA A 1 77 ? 0.5 -7.832 -11.812 1 96.06 77 ALA A N 1
ATOM 551 C CA . ALA A 1 77 ? 1.376 -7.508 -12.93 1 96.06 77 ALA A CA 1
ATOM 552 C C . ALA A 1 77 ? 2.633 -8.375 -12.914 1 96.06 77 ALA A C 1
ATOM 554 O O . ALA A 1 77 ? 3.109 -8.766 -11.844 1 96.06 77 ALA A O 1
ATOM 555 N N . SER A 1 78 ? 3.191 -8.617 -14.062 1 91.62 78 SER A N 1
ATOM 556 C CA . SER A 1 78 ? 4.312 -9.547 -14.18 1 91.62 78 SER A CA 1
ATOM 557 C C . SER A 1 78 ? 5.621 -8.805 -14.43 1 91.62 78 SER A C 1
ATOM 559 O O . SER A 1 78 ? 6.664 -9.43 -14.648 1 91.62 78 SER A O 1
ATOM 561 N N . SER A 1 79 ? 5.59 -7.469 -14.445 1 91.31 79 SER A N 1
ATOM 562 C CA . SER A 1 79 ? 6.816 -6.711 -14.656 1 91.31 79 SER A CA 1
ATOM 563 C C . SER A 1 79 ? 7.855 -7.027 -13.586 1 91.31 79 SER A C 1
ATOM 565 O O . SER A 1 79 ? 7.5 -7.336 -12.445 1 91.31 79 SER A O 1
ATOM 567 N N . MET A 1 80 ? 9.117 -6.977 -13.922 1 90.5 80 MET A N 1
ATOM 568 C CA . MET A 1 80 ? 10.188 -7.141 -12.945 1 90.5 80 MET A CA 1
ATOM 569 C C . MET A 1 80 ? 10.461 -5.828 -12.219 1 90.5 80 MET A C 1
ATOM 571 O O . MET A 1 80 ? 11.18 -5.809 -11.219 1 90.5 80 MET A O 1
ATOM 575 N N . ASP A 1 81 ? 9.938 -4.742 -12.734 1 95.12 81 ASP A N 1
ATOM 576 C CA . ASP A 1 81 ? 10.039 -3.438 -12.086 1 95.12 81 ASP A CA 1
ATOM 577 C C . ASP A 1 81 ? 8.906 -3.234 -11.078 1 95.12 81 ASP A C 1
ATOM 579 O O . ASP A 1 81 ? 7.773 -2.947 -11.461 1 95.12 81 ASP A O 1
ATOM 583 N N . ASN A 1 82 ? 9.227 -3.344 -9.805 1 97 82 ASN A N 1
ATOM 584 C CA . ASN A 1 82 ? 8.227 -3.299 -8.75 1 97 82 ASN A CA 1
ATOM 585 C C . ASN A 1 82 ? 7.527 -1.942 -8.695 1 97 82 ASN A C 1
ATOM 587 O O . ASN A 1 82 ? 6.336 -1.863 -8.391 1 97 82 ASN A O 1
ATOM 591 N N . THR A 1 83 ? 8.25 -0.896 -8.984 1 97.62 83 THR A N 1
ATOM 592 C CA . THR A 1 83 ? 7.645 0.43 -8.992 1 97.62 83 THR A CA 1
ATOM 593 C C . THR A 1 83 ? 6.648 0.566 -10.141 1 97.62 83 THR A C 1
ATOM 595 O O . THR A 1 83 ? 5.574 1.146 -9.969 1 97.62 83 THR A O 1
ATOM 598 N N . LEU A 1 84 ? 7.016 0.031 -11.266 1 96.62 84 LEU A N 1
ATOM 599 C CA . LEU A 1 84 ? 6.094 0.011 -12.398 1 96.62 84 LEU A CA 1
ATOM 600 C C . LEU A 1 84 ? 4.855 -0.821 -12.07 1 96.62 84 LEU A C 1
ATOM 602 O O . LEU A 1 84 ? 3.736 -0.428 -12.406 1 96.62 84 LEU A O 1
ATOM 606 N N . ARG A 1 85 ? 5.031 -1.978 -11.391 1 98 85 ARG A N 1
ATOM 607 C CA . ARG A 1 85 ? 3.908 -2.822 -10.992 1 98 85 ARG A CA 1
ATOM 608 C C . ARG A 1 85 ? 2.906 -2.039 -10.156 1 98 85 ARG A C 1
ATOM 610 O O . ARG A 1 85 ? 1.694 -2.211 -10.305 1 98 85 ARG A O 1
ATOM 617 N N . ILE A 1 86 ? 3.453 -1.201 -9.297 1 98.5 86 ILE A N 1
ATOM 618 C CA . ILE A 1 86 ? 2.617 -0.399 -8.406 1 98.5 86 ILE A CA 1
ATOM 619 C C . ILE A 1 86 ? 1.714 0.512 -9.234 1 98.5 86 ILE A C 1
ATOM 621 O O . ILE A 1 86 ? 0.502 0.565 -9.008 1 98.5 86 ILE A O 1
ATOM 625 N N . ARG A 1 87 ? 2.32 1.198 -10.18 1 97.31 87 ARG A N 1
ATOM 626 C CA . ARG A 1 87 ? 1.537 2.096 -11.023 1 97.31 87 ARG A CA 1
ATOM 627 C C . ARG A 1 87 ? 0.508 1.321 -11.836 1 97.31 87 ARG A C 1
ATOM 629 O O . ARG A 1 87 ? -0.63 1.768 -12 1 97.31 87 ARG A O 1
ATOM 636 N N . GLN A 1 88 ? 0.883 0.201 -12.344 1 98 88 GLN A N 1
ATOM 637 C CA . GLN A 1 88 ? -0.025 -0.668 -13.086 1 98 88 GLN A CA 1
ATOM 638 C C . GLN A 1 88 ? -1.195 -1.113 -12.211 1 98 88 GLN A C 1
ATOM 640 O O . GLN A 1 88 ? -2.354 -1.028 -12.633 1 98 88 GLN A O 1
ATOM 645 N N . HIS A 1 89 ? -0.884 -1.57 -11.008 1 98.81 89 HIS A N 1
ATOM 646 C CA . HIS A 1 89 ? -1.918 -2.033 -10.094 1 98.81 89 HIS A CA 1
ATOM 647 C C . HIS A 1 89 ? -2.867 -0.902 -9.711 1 98.81 89 HIS A C 1
ATOM 649 O O . HIS A 1 89 ? -4.082 -1.103 -9.641 1 98.81 89 HIS A O 1
ATOM 655 N N . ALA A 1 90 ? -2.299 0.29 -9.461 1 98.62 90 ALA A N 1
ATOM 656 C CA . ALA A 1 90 ? -3.141 1.433 -9.117 1 98.62 90 ALA A CA 1
ATOM 657 C C . ALA A 1 90 ? -4.133 1.737 -10.234 1 98.62 90 ALA A C 1
ATOM 659 O O . ALA A 1 90 ? -5.293 2.064 -9.969 1 98.62 90 ALA A O 1
ATOM 660 N N . ALA A 1 91 ? -3.705 1.615 -11.484 1 97.19 91 ALA A N 1
ATOM 661 C CA . ALA A 1 91 ? -4.578 1.842 -12.633 1 97.19 91 ALA A CA 1
ATOM 662 C C . ALA A 1 91 ? -5.715 0.826 -12.664 1 97.19 91 ALA A C 1
ATOM 664 O O . ALA A 1 91 ? -6.871 1.186 -12.906 1 97.19 91 ALA A O 1
ATOM 665 N N . VAL A 1 92 ? -5.387 -0.421 -12.391 1 98.56 92 VAL A N 1
ATOM 666 C CA . VAL A 1 92 ? -6.383 -1.486 -12.414 1 98.56 92 VAL A CA 1
ATOM 667 C C . VAL A 1 92 ? -7.395 -1.271 -11.289 1 98.56 92 VAL A C 1
ATOM 669 O O . VAL A 1 92 ? -8.602 -1.415 -11.492 1 98.56 92 VAL A O 1
ATOM 672 N N . VAL A 1 93 ? -6.93 -0.915 -10.102 1 98.81 93 VAL A N 1
ATOM 673 C CA . VAL A 1 93 ? -7.77 -0.722 -8.93 1 98.81 93 VAL A CA 1
ATOM 674 C C . VAL A 1 93 ? -8.781 0.396 -9.188 1 98.81 93 VAL A C 1
ATOM 676 O O . VAL A 1 93 ? -9.977 0.229 -8.953 1 98.81 93 VAL A O 1
ATOM 679 N N . GLU A 1 94 ? -8.289 1.524 -9.711 1 98.25 94 GLU A N 1
ATOM 680 C CA . GLU A 1 94 ? -9.188 2.639 -9.992 1 98.25 94 GLU A CA 1
ATOM 681 C C . GLU A 1 94 ? -10.211 2.266 -11.062 1 98.25 94 GLU A C 1
ATOM 683 O O . GLU A 1 94 ? -11.391 2.588 -10.938 1 98.25 94 GLU A O 1
ATOM 688 N N . ALA A 1 95 ? -9.75 1.561 -12.109 1 98.19 95 ALA A N 1
ATOM 689 C CA . ALA A 1 95 ? -10.641 1.159 -13.195 1 98.19 95 ALA A CA 1
ATOM 690 C C . ALA A 1 95 ? -11.734 0.222 -12.695 1 98.19 95 ALA A C 1
ATOM 692 O O . ALA A 1 95 ? -12.891 0.349 -13.078 1 98.19 95 ALA A O 1
ATOM 693 N N . ALA A 1 96 ? -11.359 -0.745 -11.859 1 98.44 96 ALA A N 1
ATOM 694 C CA . ALA A 1 96 ? -12.328 -1.69 -11.305 1 98.44 96 ALA A CA 1
ATOM 695 C C . ALA A 1 96 ? -13.383 -0.97 -10.477 1 98.44 96 ALA A C 1
ATOM 697 O O . ALA A 1 96 ? -14.578 -1.23 -10.625 1 98.44 96 ALA A O 1
ATOM 698 N N . ARG A 1 97 ? -12.922 -0.065 -9.625 1 98.12 97 ARG A N 1
ATOM 699 C CA . ARG A 1 97 ? -13.836 0.712 -8.797 1 98.12 97 ARG A CA 1
ATOM 700 C C . ARG A 1 97 ? -14.805 1.517 -9.664 1 98.12 97 ARG A C 1
ATOM 702 O O . ARG A 1 97 ? -16.016 1.484 -9.445 1 98.12 97 ARG A O 1
ATOM 709 N N . ASN A 1 98 ? -14.234 2.205 -10.656 1 97.56 98 ASN A N 1
ATOM 710 C CA . ASN A 1 98 ? -15.039 3.076 -11.508 1 97.56 98 ASN A CA 1
ATOM 711 C C . ASN A 1 98 ? -16.016 2.275 -12.367 1 97.56 98 ASN A C 1
ATOM 713 O O . ASN A 1 98 ? -17.078 2.773 -12.727 1 97.56 98 ASN A O 1
ATOM 717 N N . ALA A 1 99 ? -15.68 1.029 -12.688 1 97.38 99 ALA A N 1
ATOM 718 C CA . ALA A 1 99 ? -16.516 0.159 -13.5 1 97.38 99 ALA A CA 1
ATOM 719 C C . ALA A 1 99 ? -17.656 -0.445 -12.672 1 97.38 99 ALA A C 1
ATOM 721 O O . ALA A 1 99 ? -18.562 -1.063 -13.219 1 97.38 99 ALA A O 1
ATOM 722 N N . GLY A 1 100 ? -17.531 -0.332 -11.344 1 97.56 100 GLY A N 1
ATOM 723 C CA . GLY A 1 100 ? -18.578 -0.833 -10.469 1 97.56 100 GLY A CA 1
ATOM 724 C C . GLY A 1 100 ? -18.422 -2.303 -10.125 1 97.56 100 GLY A C 1
ATOM 725 O O . GLY A 1 100 ? -19.406 -2.984 -9.812 1 97.56 100 GLY A O 1
ATOM 726 N N . VAL A 1 101 ? -17.25 -2.846 -10.258 1 98.31 101 VAL A N 1
ATOM 727 C CA . VAL A 1 101 ? -16.969 -4.211 -9.82 1 98.31 101 VAL A CA 1
ATOM 728 C C . VAL A 1 101 ? -17.391 -4.383 -8.359 1 98.31 101 VAL A C 1
ATOM 730 O O . VAL A 1 101 ? -17.188 -3.49 -7.539 1 98.31 101 VAL A O 1
ATOM 733 N N . GLN A 1 102 ? -17.938 -5.52 -8.055 1 98.38 102 GLN A N 1
ATOM 734 C CA . GLN A 1 102 ? -18.516 -5.715 -6.727 1 98.38 102 GLN A CA 1
ATOM 735 C C . GLN A 1 102 ? -17.625 -6.605 -5.859 1 98.38 102 GLN A C 1
ATOM 737 O O . GLN A 1 102 ? -17.734 -6.582 -4.633 1 98.38 102 GLN A O 1
ATOM 742 N N . HIS A 1 103 ? -16.828 -7.41 -6.453 1 98.75 103 HIS A N 1
ATOM 743 C CA . HIS A 1 103 ? -15.93 -8.312 -5.742 1 98.75 103 HIS A CA 1
ATOM 744 C C . HIS A 1 103 ? -14.633 -8.523 -6.512 1 98.75 103 HIS A C 1
ATOM 746 O O . HIS A 1 103 ? -14.656 -8.867 -7.695 1 98.75 103 HIS A O 1
ATOM 752 N N . ILE A 1 104 ? -13.523 -8.266 -5.879 1 98.88 104 ILE A N 1
ATOM 753 C CA . ILE A 1 104 ? -12.219 -8.438 -6.508 1 98.88 104 ILE A CA 1
ATOM 754 C C . ILE A 1 104 ? -11.453 -9.562 -5.812 1 98.88 104 ILE A C 1
ATOM 756 O O . ILE A 1 104 ? -11.203 -9.5 -4.605 1 98.88 104 ILE A O 1
ATOM 760 N N . ALA A 1 105 ? -11.141 -10.617 -6.492 1 98.94 105 ALA A N 1
ATOM 761 C CA . ALA A 1 105 ? -10.148 -11.602 -6.074 1 98.94 105 ALA A CA 1
ATOM 762 C C . ALA A 1 105 ? -8.758 -11.242 -6.605 1 98.94 105 ALA A C 1
ATOM 764 O O . ALA A 1 105 ? -8.539 -11.227 -7.82 1 98.94 105 ALA A O 1
ATOM 765 N N . TYR A 1 106 ? -7.812 -10.938 -5.742 1 98.94 106 TYR A N 1
ATOM 766 C CA . TYR A 1 106 ? -6.484 -10.461 -6.121 1 98.94 106 TYR A CA 1
ATOM 767 C C . TYR A 1 106 ? -5.43 -11.531 -5.852 1 98.94 106 TYR A C 1
ATOM 769 O O . TYR A 1 106 ? -5.352 -12.07 -4.75 1 98.94 106 TYR A O 1
ATOM 777 N N . THR A 1 107 ? -4.621 -11.789 -6.875 1 98.75 107 THR A N 1
ATOM 778 C CA . THR A 1 107 ? -3.557 -12.766 -6.715 1 98.75 107 THR A CA 1
ATOM 779 C C . THR A 1 107 ? -2.283 -12.109 -6.195 1 98.75 107 THR A C 1
ATOM 781 O O . THR A 1 107 ? -1.539 -11.492 -6.961 1 98.75 107 THR A O 1
ATOM 784 N N . GLY A 1 108 ? -2.072 -12.258 -4.914 1 98.19 108 GLY A N 1
ATOM 785 C CA . GLY A 1 108 ? -0.863 -11.758 -4.281 1 98.19 108 GLY A CA 1
ATOM 786 C C . GLY A 1 108 ? 0.154 -12.844 -3.994 1 98.19 108 GLY A C 1
ATOM 787 O O . GLY A 1 108 ? 0.353 -13.75 -4.812 1 98.19 108 GLY A O 1
ATOM 788 N N . ILE A 1 109 ? 0.885 -12.734 -2.855 1 97.19 109 ILE A N 1
ATOM 789 C CA . ILE A 1 109 ? 1.916 -13.695 -2.479 1 97.19 109 ILE A CA 1
ATOM 790 C C . ILE A 1 109 ? 1.692 -14.148 -1.038 1 97.19 109 ILE A C 1
ATOM 792 O O . ILE A 1 109 ? 1.287 -13.359 -0.184 1 97.19 109 ILE A O 1
ATOM 796 N N . ALA A 1 110 ? 1.994 -15.375 -0.833 1 97.81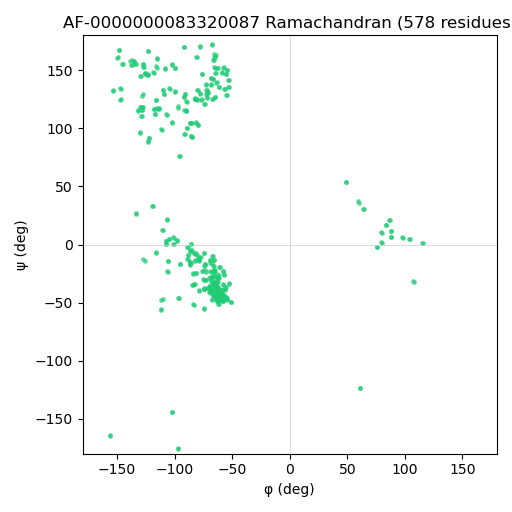 110 ALA A N 1
ATOM 797 C CA . ALA A 1 110 ? 1.756 -15.961 0.484 1 97.81 110 ALA A CA 1
ATOM 798 C C . ALA A 1 110 ? 2.695 -15.359 1.528 1 97.81 110 ALA A C 1
ATOM 800 O O . ALA A 1 110 ? 3.879 -15.148 1.256 1 97.81 110 ALA A O 1
ATOM 801 N N . PHE A 1 111 ? 2.133 -15.07 2.701 1 97.62 111 PHE A N 1
ATOM 802 C CA . PHE A 1 111 ? 2.838 -14.602 3.889 1 97.62 111 PHE A CA 1
ATOM 803 C C . PHE A 1 111 ? 3.766 -13.445 3.545 1 97.62 111 PHE A C 1
ATOM 805 O O . PHE A 1 111 ? 4.949 -13.469 3.885 1 97.62 111 PHE A O 1
ATOM 812 N N . PRO A 1 112 ? 3.24 -12.461 2.949 1 97.31 112 PRO A N 1
ATOM 813 C CA . PRO A 1 112 ? 4.098 -11.352 2.529 1 97.31 112 PRO A CA 1
ATOM 814 C C . PRO A 1 112 ? 4.781 -10.656 3.703 1 97.31 112 PRO A C 1
ATOM 816 O O . PRO A 1 112 ? 5.887 -10.125 3.555 1 97.31 112 PRO A O 1
ATOM 819 N N . GLU A 1 113 ? 4.195 -10.641 4.895 1 96.62 113 GLU A N 1
ATOM 820 C CA . GLU A 1 113 ? 4.758 -9.961 6.059 1 96.62 113 GLU A CA 1
ATOM 821 C C . GLU A 1 113 ? 6.066 -10.617 6.496 1 96.62 113 GLU A C 1
ATOM 823 O O . GLU A 1 113 ? 6.836 -10.023 7.262 1 96.62 113 GLU A O 1
ATOM 828 N N . GLN A 1 114 ? 6.336 -11.789 5.98 1 95.12 114 GLN A N 1
ATOM 829 C CA . GLN A 1 114 ? 7.52 -12.539 6.383 1 95.12 114 GLN A CA 1
ATOM 830 C C . GLN A 1 114 ? 8.602 -12.484 5.309 1 95.12 114 GLN A C 1
ATOM 832 O O . GLN A 1 114 ? 9.656 -13.102 5.445 1 95.12 114 GLN A O 1
ATOM 837 N N . MET A 1 115 ? 8.344 -11.742 4.324 1 94.19 115 MET A N 1
ATOM 838 C CA . MET A 1 115 ? 9.258 -11.742 3.188 1 94.19 115 MET A CA 1
ATOM 839 C C . MET A 1 115 ? 10.047 -10.43 3.129 1 94.19 115 MET A C 1
ATOM 841 O O . MET A 1 115 ? 9.586 -9.398 3.617 1 94.19 115 MET A O 1
ATOM 845 N N . THR A 1 116 ? 11.25 -10.516 2.568 1 91.62 116 THR A N 1
ATOM 846 C CA . THR A 1 116 ? 12.094 -9.336 2.406 1 91.62 116 THR A CA 1
ATOM 847 C C . THR A 1 116 ? 12.688 -9.281 1.001 1 91.62 116 THR A C 1
ATOM 849 O O . THR A 1 116 ? 13.781 -8.742 0.802 1 91.62 116 THR A O 1
ATOM 852 N N . THR A 1 117 ? 12.008 -9.891 0.011 1 87.75 117 THR A N 1
ATOM 853 C CA . THR A 1 117 ? 12.523 -10.008 -1.35 1 87.75 117 THR A CA 1
ATOM 854 C C . THR A 1 117 ? 12.164 -8.773 -2.17 1 87.75 117 THR A C 1
ATOM 856 O O . THR A 1 117 ? 12.719 -8.562 -3.252 1 87.75 117 THR A O 1
ATOM 859 N N . GLY A 1 118 ? 11.258 -7.969 -1.739 1 92 118 GLY A N 1
ATOM 860 C CA . GLY A 1 118 ? 10.797 -6.801 -2.467 1 92 118 GLY A CA 1
ATOM 861 C C . GLY A 1 118 ? 9.398 -6.969 -3.031 1 92 118 GLY A C 1
ATOM 862 O O . GLY A 1 118 ? 8.625 -6.008 -3.094 1 92 118 GLY A O 1
ATOM 863 N N . LEU A 1 119 ? 9.055 -8.211 -3.396 1 93.62 119 LEU A N 1
ATOM 864 C CA . LEU A 1 119 ? 7.75 -8.484 -3.986 1 93.62 119 LEU A CA 1
ATOM 865 C C . LEU A 1 119 ? 6.637 -8.297 -2.959 1 93.62 119 LEU A C 1
ATOM 867 O O . LEU A 1 119 ? 5.512 -7.934 -3.312 1 93.62 119 LEU A O 1
ATOM 871 N N . GLU A 1 120 ? 6.98 -8.562 -1.7 1 96.81 120 GLU A N 1
ATOM 872 C CA . GLU A 1 120 ? 6.016 -8.383 -0.619 1 96.81 120 GLU A CA 1
ATOM 873 C C . GLU A 1 120 ? 5.504 -6.949 -0.566 1 96.81 120 GLU A C 1
ATOM 875 O O . GLU A 1 120 ? 4.332 -6.711 -0.258 1 96.81 120 GLU A O 1
ATOM 880 N N . ASN A 1 121 ? 6.391 -5.984 -0.9 1 98.25 121 ASN A N 1
ATOM 881 C CA . ASN A 1 121 ? 5.98 -4.586 -0.872 1 98.25 121 ASN A CA 1
ATOM 882 C C . ASN A 1 121 ? 4.922 -4.289 -1.928 1 98.25 121 ASN A C 1
ATOM 884 O O . ASN A 1 121 ? 3.973 -3.543 -1.671 1 98.25 121 ASN A O 1
ATOM 888 N N . VAL A 1 122 ? 5.039 -4.887 -3.092 1 98.5 122 VAL A N 1
ATOM 889 C CA . VAL A 1 122 ? 4.078 -4.707 -4.176 1 98.5 122 VAL A CA 1
ATOM 890 C C . VAL A 1 122 ? 2.713 -5.238 -3.748 1 98.5 122 VAL A C 1
ATOM 892 O O . VAL A 1 122 ? 1.702 -4.543 -3.869 1 98.5 122 VAL A O 1
ATOM 895 N N . HIS A 1 123 ? 2.75 -6.383 -3.244 1 98.75 123 HIS A N 1
ATOM 896 C CA . HIS A 1 123 ? 1.486 -7.055 -2.969 1 98.75 123 HIS A CA 1
ATOM 897 C C . HIS A 1 123 ? 0.799 -6.457 -1.746 1 98.75 123 HIS A C 1
ATOM 899 O O . HIS A 1 123 ? -0.426 -6.32 -1.722 1 98.75 123 HIS A O 1
ATOM 905 N N . LEU A 1 124 ? 1.557 -6.094 -0.743 1 98.81 124 LEU A N 1
ATOM 906 C CA . LEU A 1 124 ? 0.96 -5.426 0.41 1 98.81 124 LEU A CA 1
ATOM 907 C C . LEU A 1 124 ? 0.416 -4.055 0.022 1 98.81 124 LEU A C 1
ATOM 909 O O . LEU A 1 124 ? -0.675 -3.672 0.451 1 98.81 124 LEU A O 1
ATOM 913 N N . ALA A 1 125 ? 1.156 -3.309 -0.801 1 98.88 125 ALA A N 1
ATOM 914 C CA . ALA A 1 125 ? 0.627 -2.047 -1.312 1 98.88 125 ALA A CA 1
ATOM 915 C C . ALA A 1 125 ? -0.707 -2.26 -2.023 1 98.88 125 ALA A C 1
ATOM 917 O O . ALA A 1 125 ? -1.67 -1.53 -1.778 1 98.88 125 ALA A O 1
ATOM 918 N N . THR A 1 126 ? -0.744 -3.271 -2.85 1 98.88 126 THR A N 1
ATOM 919 C CA . THR A 1 126 ? -1.937 -3.52 -3.652 1 98.88 126 THR A CA 1
ATOM 920 C C . THR A 1 126 ? -3.117 -3.902 -2.764 1 98.88 126 THR A C 1
ATOM 922 O O . THR A 1 126 ? -4.25 -3.496 -3.021 1 98.88 126 THR A O 1
ATOM 925 N N . GLU A 1 127 ? -2.865 -4.703 -1.742 1 98.88 127 GLU A N 1
ATOM 926 C CA . GLU A 1 127 ? -3.936 -5.055 -0.814 1 98.88 127 GLU A CA 1
ATOM 927 C C . GLU A 1 127 ? -4.527 -3.809 -0.161 1 98.88 127 GLU A C 1
ATOM 929 O O . GLU A 1 127 ? -5.75 -3.68 -0.05 1 98.88 127 GLU A O 1
ATOM 934 N N . TYR A 1 128 ? -3.682 -2.881 0.254 1 98.81 128 TYR A N 1
ATOM 935 C CA . TYR A 1 1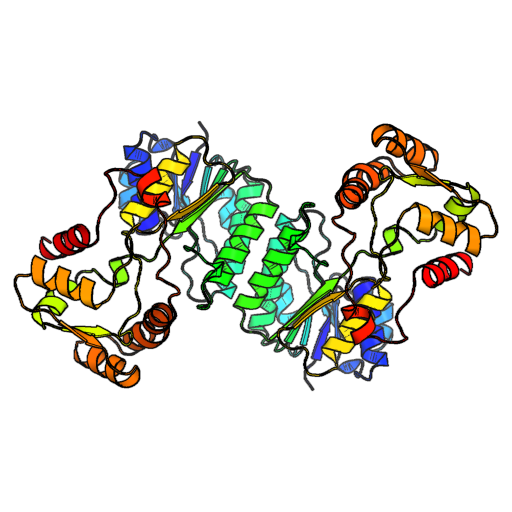28 ? -4.188 -1.649 0.851 1 98.81 128 TYR A CA 1
ATOM 936 C C . TYR A 1 128 ? -4.875 -0.778 -0.193 1 98.81 128 TYR A C 1
ATOM 938 O O . TYR A 1 128 ? -5.867 -0.108 0.104 1 98.81 128 TYR A O 1
ATOM 946 N N . MET A 1 129 ? -4.371 -0.735 -1.454 1 98.88 129 MET A N 1
ATOM 947 C CA . MET A 1 129 ? -5.066 -0.026 -2.525 1 98.88 129 MET A CA 1
ATOM 948 C C . MET A 1 129 ? -6.5 -0.526 -2.668 1 98.88 129 MET A C 1
ATOM 950 O O . MET A 1 129 ? -7.434 0.272 -2.771 1 98.88 129 MET A O 1
ATOM 954 N N . LEU A 1 130 ? -6.621 -1.809 -2.658 1 98.88 130 LEU A N 1
ATOM 955 C CA . LEU A 1 130 ? -7.934 -2.416 -2.865 1 98.88 130 LEU A CA 1
ATOM 956 C C . LEU A 1 130 ? -8.883 -2.057 -1.729 1 98.88 130 LEU A C 1
ATOM 958 O O . LEU A 1 130 ? -10.078 -1.846 -1.955 1 98.88 130 LEU A O 1
ATOM 962 N N . ARG A 1 131 ? -8.375 -1.937 -0.537 1 98.56 131 ARG A N 1
ATOM 963 C CA . ARG A 1 131 ? -9.195 -1.582 0.617 1 98.56 131 ARG A CA 1
ATOM 964 C C . ARG A 1 131 ? -9.742 -0.165 0.484 1 98.56 131 ARG A C 1
ATOM 966 O O . ARG A 1 131 ? -10.805 0.151 1.036 1 98.56 131 ARG A O 1
ATOM 973 N N . THR A 1 132 ? -9.102 0.688 -0.29 1 98.06 132 THR A N 1
ATOM 974 C CA . THR A 1 132 ? -9.562 2.064 -0.447 1 98.06 132 THR A CA 1
ATOM 975 C C . THR A 1 132 ? -10.812 2.121 -1.32 1 98.06 132 THR A C 1
ATOM 977 O O . THR A 1 132 ? -11.5 3.141 -1.357 1 98.06 132 THR A O 1
ATOM 980 N N . THR A 1 133 ? -11.125 1.094 -2.064 1 97.94 133 THR A N 1
ATOM 981 C CA . THR A 1 133 ? -12.211 1.115 -3.041 1 97.94 133 THR A CA 1
ATOM 982 C C . THR A 1 133 ? -13.555 0.884 -2.361 1 97.94 133 THR A C 1
ATOM 984 O O . THR A 1 133 ? -14.602 1.243 -2.908 1 97.94 133 THR A O 1
ATOM 987 N N . GLY A 1 134 ? -13.492 0.212 -1.169 1 96.75 134 GLY A N 1
ATOM 988 C CA . GLY A 1 134 ? -14.719 -0.224 -0.521 1 96.75 134 GLY A CA 1
ATOM 989 C C . GLY A 1 134 ? -15.336 -1.444 -1.177 1 96.75 134 GLY A C 1
ATOM 990 O O . GLY A 1 134 ? -16.375 -1.935 -0.729 1 96.75 134 GLY A O 1
ATOM 991 N N . ILE A 1 135 ? -14.742 -1.95 -2.26 1 98.19 135 ILE A N 1
ATOM 992 C CA . ILE A 1 135 ? -15.203 -3.162 -2.932 1 98.19 135 ILE A CA 1
ATOM 993 C C . ILE A 1 135 ? -14.859 -4.383 -2.082 1 98.19 135 ILE A C 1
ATOM 995 O O . ILE A 1 135 ? -13.773 -4.465 -1.512 1 98.19 135 ILE A O 1
ATOM 999 N N . ALA A 1 136 ? -15.812 -5.332 -1.991 1 98.56 136 ALA A N 1
ATOM 1000 C CA . ALA A 1 136 ? -15.461 -6.605 -1.37 1 98.56 136 ALA A CA 1
ATOM 1001 C C . ALA A 1 136 ? -14.234 -7.215 -2.033 1 98.56 136 ALA A C 1
ATOM 1003 O O . ALA A 1 136 ? -14.094 -7.18 -3.26 1 98.56 136 ALA A O 1
ATOM 1004 N N . TYR A 1 137 ? -13.328 -7.707 -1.196 1 98.88 137 TYR A N 1
ATOM 1005 C CA . TYR A 1 137 ? -12.109 -8.281 -1.746 1 98.88 137 TYR A CA 1
ATOM 1006 C C . TYR A 1 137 ? -11.875 -9.688 -1.206 1 98.88 137 TYR A C 1
ATOM 1008 O O . TYR A 1 137 ? -12.453 -10.07 -0.185 1 98.88 137 TYR A O 1
ATOM 1016 N N . THR A 1 138 ? -11.172 -10.469 -1.919 1 98.94 138 THR A N 1
ATOM 1017 C CA . THR A 1 138 ? -10.5 -11.672 -1.46 1 98.94 138 THR A CA 1
ATOM 1018 C C . THR A 1 138 ? -9.023 -11.656 -1.859 1 98.94 138 THR A C 1
ATOM 1020 O O . THR A 1 138 ? -8.695 -11.562 -3.045 1 98.94 138 THR A O 1
ATOM 1023 N N . PHE A 1 139 ? -8.18 -11.625 -0.883 1 98.94 139 PHE A N 1
ATOM 1024 C CA . PHE A 1 139 ? -6.75 -11.711 -1.169 1 98.94 139 PHE A CA 1
ATOM 1025 C C . PHE A 1 139 ? -6.309 -13.164 -1.29 1 98.94 139 PHE A C 1
ATOM 1027 O O . PHE A 1 139 ? -6.266 -13.898 -0.296 1 98.94 139 PHE A O 1
ATOM 1034 N N . LEU A 1 140 ? -6.09 -13.555 -2.541 1 98.94 140 LEU A N 1
ATOM 1035 C CA . LEU A 1 140 ? -5.488 -14.852 -2.848 1 98.94 140 LEU A CA 1
ATOM 1036 C C . LEU A 1 140 ? -3.967 -14.773 -2.795 1 98.94 140 LEU A C 1
ATOM 1038 O O . LEU A 1 140 ? -3.322 -14.43 -3.787 1 98.94 140 LEU A O 1
ATOM 1042 N N . ARG A 1 141 ? -3.41 -15.086 -1.609 1 98.81 141 ARG A N 1
ATOM 1043 C CA . ARG A 1 141 ? -1.964 -15.008 -1.429 1 98.81 141 ARG A CA 1
ATOM 1044 C C . ARG A 1 141 ? -1.286 -16.297 -1.876 1 98.81 141 ARG A C 1
ATOM 1046 O O . ARG A 1 141 ? -1.165 -17.25 -1.096 1 98.81 141 ARG A O 1
ATOM 1053 N N . ASN A 1 142 ? -0.887 -16.266 -3.119 1 97.94 142 ASN A N 1
ATOM 1054 C CA . ASN A 1 142 ? -0.411 -17.453 -3.822 1 97.94 142 ASN A CA 1
ATOM 1055 C C . ASN A 1 142 ? 0.964 -17.891 -3.322 1 97.94 142 ASN A C 1
ATOM 1057 O O . ASN A 1 142 ? 1.85 -17.047 -3.127 1 97.94 142 ASN A O 1
ATOM 1061 N N . GLY A 1 143 ? 1.069 -19.141 -3.08 1 95.81 143 GLY A N 1
ATOM 1062 C CA . GLY A 1 143 ? 2.398 -19.703 -2.875 1 95.81 143 GLY A CA 1
ATOM 1063 C C . GLY A 1 143 ? 3.248 -19.688 -4.129 1 95.81 143 GLY A C 1
ATOM 1064 O O . GLY A 1 143 ? 2.76 -19.359 -5.215 1 95.81 143 GLY A O 1
ATOM 1065 N N . PHE A 1 144 ? 4.453 -20.016 -3.971 1 92.12 144 PHE A N 1
ATOM 1066 C CA . PHE A 1 144 ? 5.379 -20.047 -5.098 1 92.12 144 PHE A CA 1
ATOM 1067 C C . PHE A 1 144 ? 5.023 -21.172 -6.066 1 92.12 144 PHE A C 1
ATOM 1069 O O . PHE A 1 144 ? 4.613 -22.25 -5.645 1 92.12 144 PHE A O 1
ATOM 1076 N N . TYR A 1 145 ? 5.199 -20.875 -7.32 1 93.06 145 TYR A N 1
ATOM 1077 C CA . TYR A 1 145 ? 4.844 -21.844 -8.352 1 93.06 145 TYR A CA 1
ATOM 1078 C C . TYR A 1 145 ? 5.832 -23 -8.375 1 93.06 145 TYR A C 1
ATOM 1080 O O . TYR A 1 145 ? 7.039 -22.781 -8.523 1 93.06 145 TYR A O 1
ATOM 1088 N N . VAL A 1 146 ? 5.34 -24.156 -8.297 1 93.38 146 VAL A N 1
ATOM 1089 C CA . VAL A 1 146 ? 6.168 -25.359 -8.305 1 93.38 146 VAL A CA 1
ATOM 1090 C C . VAL A 1 146 ? 6.949 -25.438 -9.617 1 93.38 146 VAL A C 1
ATOM 1092 O O . VAL A 1 146 ? 8 -26.078 -9.68 1 93.38 146 VAL A O 1
ATOM 1095 N N . ASP A 1 147 ? 6.52 -24.734 -10.633 1 87.12 147 ASP A N 1
ATOM 1096 C CA . ASP A 1 147 ? 7.121 -24.734 -11.969 1 87.12 147 ASP A CA 1
ATOM 1097 C C . ASP A 1 147 ? 8.555 -24.203 -11.914 1 87.12 147 ASP A C 1
ATOM 1099 O O . ASP A 1 147 ? 9.367 -24.516 -12.789 1 87.12 147 ASP A O 1
ATOM 1103 N N . LEU A 1 148 ? 8.836 -23.406 -10.945 1 83.38 148 LEU A N 1
ATOM 1104 C CA . LEU A 1 148 ? 10.195 -22.891 -10.766 1 83.38 148 LEU A CA 1
ATOM 1105 C C . LEU A 1 148 ? 11.148 -24.031 -10.391 1 83.38 148 LEU A C 1
ATOM 1107 O O . LEU A 1 148 ? 12.352 -23.938 -10.664 1 83.38 148 LEU A O 1
ATOM 1111 N N . LEU A 1 149 ? 10.586 -25.047 -9.875 1 89.94 149 LEU A N 1
ATOM 1112 C CA . LEU A 1 149 ? 11.367 -26.172 -9.375 1 89.94 149 LEU A CA 1
ATOM 1113 C C . LEU A 1 149 ? 11.148 -27.406 -10.242 1 89.94 149 LEU A C 1
ATOM 1115 O O . LEU A 1 149 ? 12.109 -28.094 -10.617 1 89.94 149 LEU A O 1
ATOM 1119 N N . VAL A 1 150 ? 9.906 -27.672 -10.508 1 94.06 150 VAL A N 1
ATOM 1120 C CA . VAL A 1 150 ? 9.492 -28.844 -11.266 1 94.06 150 VAL A CA 1
ATOM 1121 C C . VAL A 1 150 ? 9.039 -28.438 -12.664 1 94.06 150 VAL A C 1
ATOM 1123 O O . VAL A 1 150 ? 7.992 -27.797 -12.828 1 94.06 150 VAL A O 1
ATOM 1126 N N . ASN A 1 151 ? 9.797 -28.812 -13.641 1 91.5 151 ASN A N 1
ATOM 1127 C CA . ASN A 1 151 ? 9.523 -28.422 -15.023 1 91.5 151 ASN A CA 1
ATOM 1128 C C . ASN A 1 151 ? 10.148 -29.406 -16.016 1 91.5 151 ASN A C 1
ATOM 1130 O O . ASN A 1 151 ? 10.555 -30.5 -15.633 1 91.5 151 ASN A O 1
ATOM 1134 N N . GLU A 1 152 ? 10.25 -29.031 -17.266 1 90.25 152 GLU A N 1
ATOM 1135 C CA . GLU A 1 152 ? 10.688 -29.938 -18.328 1 90.25 152 GLU A CA 1
ATOM 1136 C C . GLU A 1 152 ? 12.133 -30.375 -18.109 1 90.25 152 GLU A C 1
ATOM 1138 O O . GLU A 1 152 ? 12.562 -31.406 -18.625 1 90.25 152 GLU A O 1
ATOM 1143 N N . GLY A 1 153 ? 12.883 -29.625 -17.359 1 89.62 153 GLY A N 1
ATOM 1144 C CA . GLY A 1 153 ? 14.273 -29.953 -17.078 1 89.62 153 GLY A CA 1
ATOM 1145 C C . GLY A 1 153 ? 14.438 -30.906 -15.914 1 89.62 153 GLY A C 1
ATOM 1146 O O . GLY A 1 153 ? 15.516 -31.453 -15.695 1 89.62 153 GLY A O 1
ATOM 1147 N N . THR A 1 154 ? 13.398 -31.203 -15.25 1 93.94 154 THR A N 1
ATOM 1148 C CA . THR A 1 154 ? 13.445 -31.938 -14 1 93.94 154 THR A CA 1
ATOM 1149 C C . THR A 1 154 ? 13.945 -33.375 -14.234 1 93.94 154 THR A C 1
ATOM 1151 O O . THR A 1 154 ? 14.781 -33.875 -13.484 1 93.94 154 THR A O 1
ATOM 1154 N N . PRO A 1 155 ? 13.547 -34.031 -15.328 1 94.12 155 PRO A N 1
ATOM 1155 C CA . PRO A 1 155 ? 14.094 -35.375 -15.594 1 94.12 155 PRO A CA 1
ATOM 1156 C C . PRO A 1 155 ? 15.602 -35.344 -15.805 1 94.12 155 PRO A C 1
ATOM 1158 O O . PRO A 1 155 ? 16.297 -36.312 -15.422 1 94.12 155 PRO A O 1
ATOM 1161 N N . HIS A 1 156 ? 16.094 -34.312 -16.344 1 92.06 156 HIS A N 1
ATOM 1162 C CA . HIS A 1 156 ? 17.531 -34.188 -16.547 1 92.06 156 HIS A CA 1
ATOM 1163 C C . HIS A 1 156 ? 18.25 -34 -15.203 1 92.06 156 HIS A C 1
ATOM 1165 O O . HIS A 1 156 ? 19.359 -34.531 -15.023 1 92.06 156 HIS A O 1
ATOM 1171 N N . VAL A 1 157 ? 17.703 -33.25 -14.359 1 92.44 157 VAL A N 1
ATOM 1172 C CA . VAL A 1 157 ? 18.25 -33.062 -13.016 1 92.44 157 VAL A CA 1
ATOM 1173 C C . VAL A 1 157 ? 18.328 -34.438 -12.305 1 92.44 157 VAL A C 1
ATOM 1175 O O . VAL A 1 157 ? 19.328 -34.75 -11.688 1 92.44 157 VAL A O 1
ATOM 1178 N N . ALA A 1 158 ? 17.266 -35.188 -12.375 1 95.06 158 ALA A N 1
ATOM 1179 C CA . ALA A 1 158 ? 17.234 -36.531 -11.773 1 95.06 158 ALA A CA 1
ATOM 1180 C C . ALA A 1 158 ? 18.297 -37.438 -12.391 1 95.06 158 ALA A C 1
ATOM 1182 O O . ALA A 1 158 ? 18.953 -38.188 -11.68 1 95.06 158 ALA A O 1
ATOM 1183 N N . ALA A 1 159 ? 18.453 -37.312 -13.688 1 94 159 ALA A N 1
ATOM 1184 C CA . ALA A 1 159 ? 19.438 -38.125 -14.391 1 94 159 ALA A CA 1
ATOM 1185 C C . ALA A 1 159 ? 20.859 -37.781 -13.953 1 94 159 ALA A C 1
ATOM 1187 O O . ALA A 1 159 ? 21.734 -38.656 -13.891 1 94 159 ALA A O 1
ATOM 1188 N N . ALA A 1 160 ? 21.047 -36.531 -13.664 1 93.38 160 ALA A N 1
ATOM 1189 C CA . ALA A 1 160 ? 22.344 -36.062 -13.219 1 93.38 160 ALA A CA 1
ATOM 1190 C C . ALA A 1 160 ? 22.641 -36.531 -11.789 1 93.38 160 ALA A C 1
ATOM 1192 O O . ALA A 1 160 ? 23.797 -36.5 -11.352 1 93.38 160 ALA A O 1
ATOM 1193 N N . GLY A 1 161 ? 21.625 -36.812 -11.086 1 95.62 161 GLY A N 1
ATOM 1194 C CA . GLY A 1 161 ? 21.781 -37.438 -9.789 1 95.62 161 GLY A CA 1
ATOM 1195 C C . GLY A 1 161 ? 21.953 -36.469 -8.648 1 95.62 161 GLY A C 1
ATOM 1196 O O . GLY A 1 161 ? 22.266 -36.844 -7.523 1 95.62 161 GLY A O 1
ATOM 1197 N N . SER A 1 162 ? 21.812 -35.188 -8.961 1 95.75 162 SER A N 1
ATOM 1198 C CA . SER A 1 162 ? 22.062 -34.219 -7.883 1 95.75 162 SER A CA 1
ATOM 1199 C C . SER A 1 162 ? 21.172 -33 -8.023 1 95.75 162 SER A C 1
ATOM 1201 O O . SER A 1 162 ? 20.984 -32.469 -9.125 1 95.75 162 SER A O 1
ATOM 1203 N N . VAL A 1 163 ? 20.578 -32.594 -6.91 1 96.25 163 VAL A N 1
ATOM 1204 C CA . VAL A 1 163 ? 19.922 -31.297 -6.77 1 96.25 163 VAL A CA 1
ATOM 1205 C C . VAL A 1 163 ? 20.875 -30.297 -6.113 1 96.25 163 VAL A C 1
ATOM 1207 O O . VAL A 1 163 ? 21.297 -30.5 -4.969 1 96.25 163 VAL A O 1
ATOM 1210 N N . ILE A 1 164 ? 21.203 -29.25 -6.836 1 95.94 164 ILE A N 1
ATOM 1211 C CA . ILE A 1 164 ? 22.172 -28.281 -6.332 1 95.94 164 ILE A CA 1
ATOM 1212 C C . ILE A 1 164 ? 21.422 -27.078 -5.754 1 95.94 164 ILE A C 1
ATOM 1214 O O . ILE A 1 164 ? 20.5 -26.547 -6.371 1 95.94 164 ILE A O 1
ATOM 1218 N N . SER A 1 165 ? 21.781 -26.641 -4.566 1 96.62 165 SER A N 1
ATOM 1219 C CA . SER A 1 165 ? 21.234 -25.438 -3.969 1 96.62 165 SER A CA 1
ATOM 1220 C C . SER A 1 165 ? 22.25 -24.75 -3.068 1 96.62 165 SER A C 1
ATOM 1222 O O . SER A 1 165 ? 23.344 -25.281 -2.832 1 96.62 165 SER A O 1
ATOM 1224 N N . ALA A 1 166 ? 21.984 -23.547 -2.678 1 97.38 166 ALA A N 1
ATOM 1225 C CA . ALA A 1 166 ? 22.75 -22.875 -1.637 1 97.38 166 ALA A CA 1
ATOM 1226 C C . ALA A 1 166 ? 21.953 -22.781 -0.341 1 97.38 166 ALA A C 1
ATOM 1228 O O . ALA A 1 166 ? 22.141 -21.844 0.448 1 97.38 166 ALA A O 1
ATOM 1229 N N . ALA A 1 167 ? 20.984 -23.641 -0.204 1 96.62 167 ALA A N 1
ATOM 1230 C CA . ALA A 1 167 ? 20.141 -23.703 0.991 1 96.62 167 ALA A CA 1
ATOM 1231 C C . ALA A 1 167 ? 20.203 -25.094 1.616 1 96.62 167 ALA A C 1
ATOM 1233 O O . ALA A 1 167 ? 19.344 -25.938 1.359 1 96.62 167 ALA A O 1
ATOM 1234 N N . PRO A 1 168 ? 21.109 -25.281 2.531 1 95.94 168 PRO A N 1
ATOM 1235 C CA . PRO A 1 168 ? 21.344 -26.625 3.061 1 95.94 168 PRO A CA 1
ATOM 1236 C C . PRO A 1 168 ? 20.188 -27.141 3.898 1 95.94 168 PRO A C 1
ATOM 1238 O O . PRO A 1 168 ? 19.859 -28.328 3.846 1 95.94 168 PRO A O 1
ATOM 1241 N N . THR A 1 169 ? 19.547 -26.25 4.613 1 94.12 169 THR A N 1
ATOM 1242 C CA . THR A 1 169 ? 18.609 -26.781 5.59 1 94.12 169 THR A CA 1
ATOM 1243 C C . THR A 1 169 ? 17.234 -26.125 5.406 1 94.12 169 THR A C 1
ATOM 1245 O O . THR A 1 169 ? 16.25 -26.578 5.988 1 94.12 169 THR A O 1
ATOM 1248 N N . GLY A 1 170 ? 17.188 -25.062 4.629 1 95.62 170 GLY A N 1
ATOM 1249 C CA . GLY A 1 170 ? 15.953 -24.312 4.508 1 95.62 170 GLY A CA 1
ATOM 1250 C C . GLY A 1 170 ? 14.828 -25.109 3.875 1 95.62 170 GLY A C 1
ATOM 1251 O O . GLY A 1 170 ? 15.078 -25.984 3.043 1 95.62 170 GLY A O 1
ATOM 1252 N N . LYS A 1 171 ? 13.625 -24.812 4.297 1 96.62 171 LYS A N 1
ATOM 1253 C CA . LYS A 1 171 ? 12.445 -25.422 3.691 1 96.62 171 LYS A CA 1
ATOM 1254 C C . LYS A 1 171 ? 11.758 -24.453 2.734 1 96.62 171 LYS A C 1
ATOM 1256 O O . LYS A 1 171 ? 11.953 -23.234 2.832 1 96.62 171 LYS A O 1
ATOM 1261 N N . MET A 1 172 ? 11.055 -25.047 1.794 1 95.75 172 MET A N 1
ATOM 1262 C CA . MET A 1 172 ? 10.312 -24.266 0.81 1 95.75 172 MET A CA 1
ATOM 1263 C C . MET A 1 172 ? 8.898 -24.797 0.63 1 95.75 172 MET A C 1
ATOM 1265 O O . MET A 1 172 ? 8.625 -25.953 0.974 1 95.75 172 MET A O 1
ATOM 1269 N N . ASN A 1 173 ? 8.047 -23.953 0.204 1 95.94 173 ASN A N 1
ATOM 1270 C CA . ASN A 1 173 ? 6.648 -24.297 -0.008 1 95.94 173 ASN A CA 1
ATOM 1271 C C . ASN A 1 173 ? 6.18 -23.906 -1.404 1 95.94 173 ASN A C 1
ATOM 1273 O O . ASN A 1 173 ? 6.094 -22.719 -1.72 1 95.94 173 ASN A O 1
ATOM 1277 N N . TYR A 1 174 ? 5.906 -24.844 -2.275 1 95.38 174 TYR A N 1
ATOM 1278 C CA . TYR A 1 174 ? 5.52 -24.656 -3.666 1 95.38 174 TYR A CA 1
ATOM 1279 C C . TYR A 1 174 ? 4.184 -25.328 -3.961 1 95.38 174 TYR A C 1
ATOM 1281 O O . TYR A 1 174 ? 3.859 -26.359 -3.379 1 95.38 174 TYR A O 1
ATOM 1289 N N . VAL A 1 175 ? 3.477 -24.781 -4.754 1 97.38 175 VAL A N 1
ATOM 1290 C CA . VAL A 1 175 ? 2.203 -25.328 -5.211 1 97.38 175 VAL A CA 1
ATOM 1291 C C . VAL A 1 175 ? 2.064 -25.141 -6.719 1 97.38 175 VAL A C 1
ATOM 1293 O O . VAL A 1 175 ? 2.748 -24.297 -7.309 1 97.38 175 VAL A O 1
ATOM 1296 N N . THR A 1 176 ? 1.209 -25.938 -7.359 1 97.06 176 THR A N 1
ATOM 1297 C CA . THR A 1 176 ? 1.056 -25.812 -8.805 1 97.06 176 THR A CA 1
ATOM 1298 C C . THR A 1 176 ? 0.216 -24.594 -9.156 1 97.06 176 THR A C 1
ATOM 1300 O O . THR A 1 176 ? -0.704 -24.234 -8.422 1 97.06 176 THR A O 1
ATOM 1303 N N . ARG A 1 177 ? 0.513 -23.984 -10.234 1 96.69 177 ARG A N 1
ATOM 1304 C CA . ARG A 1 177 ? -0.285 -22.875 -10.75 1 96.69 177 ARG A CA 1
ATOM 1305 C C . ARG A 1 177 ? -1.742 -23.281 -10.93 1 96.69 177 ARG A C 1
ATOM 1307 O O . ARG A 1 177 ? -2.65 -22.484 -10.703 1 96.69 177 ARG A O 1
ATOM 1314 N N . ASP A 1 178 ? -1.917 -24.5 -11.336 1 97.25 178 ASP A N 1
ATOM 1315 C CA . ASP A 1 178 ? -3.268 -25.016 -11.555 1 97.25 178 ASP A CA 1
ATOM 1316 C C . ASP A 1 178 ? -4.066 -25.047 -10.258 1 97.25 178 ASP A C 1
ATOM 1318 O O . ASP A 1 178 ? -5.258 -24.719 -10.242 1 97.25 178 ASP A O 1
ATOM 1322 N N . ASN A 1 179 ? -3.441 -25.5 -9.172 1 98.25 179 ASN A N 1
ATOM 1323 C CA . ASN A 1 179 ? -4.098 -25.453 -7.867 1 98.25 179 ASN A CA 1
ATOM 1324 C C . ASN A 1 179 ? -4.539 -24.047 -7.504 1 98.25 179 ASN A C 1
ATOM 1326 O O . ASN A 1 179 ? -5.652 -23.844 -7.02 1 98.25 179 ASN A O 1
ATOM 1330 N N . LEU A 1 180 ? -3.66 -23.094 -7.715 1 98.75 180 LEU A N 1
ATOM 1331 C CA . LEU A 1 180 ? -3.938 -21.703 -7.391 1 98.75 180 LEU A CA 1
ATOM 1332 C C . LEU A 1 180 ? -5.055 -21.156 -8.273 1 98.75 180 LEU A C 1
ATOM 1334 O O . LEU A 1 180 ? -5.918 -20.406 -7.793 1 98.75 180 LEU A O 1
ATOM 1338 N N . ALA A 1 181 ? -5.059 -21.5 -9.555 1 98.62 181 ALA A N 1
ATOM 1339 C CA . ALA A 1 181 ? -6.125 -21.109 -10.469 1 98.62 181 ALA A CA 1
ATOM 1340 C C . ALA A 1 181 ? -7.469 -21.672 -10.02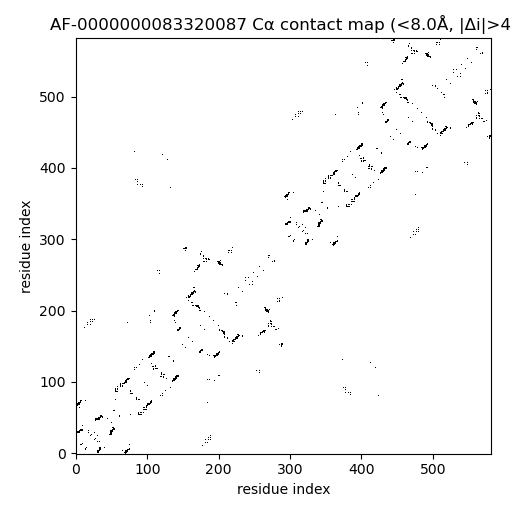3 1 98.62 181 ALA A C 1
ATOM 1342 O O . ALA A 1 181 ? -8.492 -20.984 -10.078 1 98.62 181 ALA A O 1
ATOM 1343 N N . ARG A 1 182 ? -7.465 -22.922 -9.617 1 98.62 182 ARG A N 1
ATOM 1344 C CA . ARG A 1 182 ? -8.688 -23.562 -9.141 1 98.62 182 ARG A CA 1
ATOM 1345 C C . ARG A 1 182 ? -9.219 -22.859 -7.898 1 98.62 182 ARG A C 1
ATOM 1347 O O . ARG A 1 182 ? -10.43 -22.641 -7.766 1 98.62 182 ARG A O 1
ATOM 1354 N N . ALA A 1 183 ? -8.312 -22.531 -6.996 1 98.88 183 ALA A N 1
ATOM 1355 C CA . ALA A 1 183 ? -8.719 -21.797 -5.801 1 98.88 183 ALA A CA 1
ATOM 1356 C C . ALA A 1 183 ? -9.383 -20.484 -6.168 1 98.88 183 ALA A C 1
ATOM 1358 O O . ALA A 1 183 ? -10.414 -20.109 -5.598 1 98.88 183 ALA A O 1
ATOM 1359 N N . ALA A 1 184 ? -8.82 -19.75 -7.105 1 98.88 184 ALA A N 1
ATOM 1360 C CA . ALA A 1 184 ? -9.398 -18.484 -7.566 1 98.88 184 ALA A CA 1
ATOM 1361 C C . ALA A 1 184 ? -10.812 -18.703 -8.109 1 98.88 184 ALA A C 1
ATOM 1363 O O . ALA A 1 184 ? -11.727 -17.938 -7.785 1 98.88 184 ALA A O 1
ATOM 1364 N N . ALA A 1 185 ? -10.992 -19.734 -8.898 1 98.81 185 ALA A N 1
ATOM 1365 C CA . ALA A 1 185 ? -12.297 -20.047 -9.484 1 98.81 185 ALA A CA 1
ATOM 1366 C C . ALA A 1 185 ? -13.312 -20.375 -8.391 1 98.81 185 ALA A C 1
ATOM 1368 O O . ALA A 1 185 ? -14.461 -19.922 -8.445 1 98.81 185 ALA A O 1
ATOM 1369 N N . VAL A 1 186 ? -12.883 -21.172 -7.398 1 98.75 186 VAL A N 1
ATOM 1370 C CA . VAL A 1 186 ? -13.758 -21.562 -6.289 1 98.75 186 VAL A CA 1
ATOM 1371 C C . VAL A 1 186 ? -14.211 -20.297 -5.539 1 98.75 186 VAL A C 1
ATOM 1373 O O . VAL A 1 186 ? -15.398 -20.156 -5.227 1 98.75 186 VAL A O 1
ATOM 1376 N N . VAL A 1 187 ? -13.312 -19.391 -5.266 1 98.75 187 VAL A N 1
ATOM 1377 C CA . VAL A 1 187 ? -13.609 -18.172 -4.543 1 98.75 187 VAL A CA 1
ATOM 1378 C C . VAL A 1 187 ? -14.602 -17.328 -5.348 1 98.75 187 VAL A C 1
ATOM 1380 O O . VAL A 1 187 ? -15.562 -16.781 -4.797 1 98.75 187 VAL A O 1
ATOM 1383 N N . LEU A 1 188 ? -14.422 -17.219 -6.652 1 98.56 188 LEU A N 1
ATOM 1384 C CA . LEU A 1 188 ? -15.203 -16.328 -7.504 1 98.56 188 LEU A CA 1
ATOM 1385 C C . LEU A 1 188 ? -16.594 -16.906 -7.754 1 98.56 188 LEU A C 1
ATOM 1387 O O . LEU A 1 188 ? -17.516 -16.172 -8.133 1 98.56 188 LEU A O 1
ATOM 1391 N N . THR A 1 189 ? -16.75 -18.203 -7.609 1 97.81 189 THR A N 1
ATOM 1392 C CA . THR A 1 189 ? -18.047 -18.828 -7.906 1 97.81 189 THR A CA 1
ATOM 1393 C C . THR A 1 189 ? -18.766 -19.219 -6.621 1 97.81 189 THR A C 1
ATOM 1395 O O . THR A 1 189 ? -19.953 -19.516 -6.641 1 97.81 189 THR A O 1
ATOM 1398 N N . GLY A 1 190 ? -18.016 -19.203 -5.531 1 96.88 190 GLY A N 1
ATOM 1399 C CA . GLY A 1 190 ? -18.594 -19.609 -4.262 1 96.88 190 GLY A CA 1
ATOM 1400 C C . GLY A 1 190 ? -19.062 -18.453 -3.416 1 96.88 190 GLY A C 1
ATOM 1401 O O . GLY A 1 190 ? -19.062 -17.297 -3.871 1 96.88 190 GLY A O 1
ATOM 1402 N N . GLU A 1 191 ? -19.516 -18.75 -2.186 1 96.94 191 GLU A N 1
ATOM 1403 C CA . GLU A 1 191 ? -20.016 -17.766 -1.234 1 96.94 191 GLU A CA 1
ATOM 1404 C C . GLU A 1 191 ? -19.125 -17.688 0.002 1 96.94 191 GLU A C 1
ATOM 1406 O O . GLU A 1 191 ? -18.328 -18.594 0.255 1 96.94 191 GLU A O 1
ATOM 1411 N N . GLY A 1 192 ? -19.25 -16.578 0.689 1 97.75 192 GLY A N 1
ATOM 1412 C CA . GLY A 1 192 ? -18.578 -16.469 1.98 1 97.75 192 GLY A CA 1
ATOM 1413 C C . GLY A 1 192 ? -17.125 -16.047 1.873 1 97.75 192 GLY A C 1
ATOM 1414 O O . GLY A 1 192 ? -16.359 -16.234 2.814 1 97.75 192 GLY A O 1
ATOM 1415 N N . HIS A 1 193 ? -16.75 -15.523 0.766 1 98.56 193 HIS A N 1
ATOM 1416 C CA . HIS A 1 193 ? -15.32 -15.258 0.562 1 98.56 193 HIS A CA 1
ATOM 1417 C C . HIS A 1 193 ? -15.031 -13.766 0.623 1 98.56 193 HIS A C 1
ATOM 1419 O O . HIS A 1 193 ? -13.867 -13.359 0.571 1 98.56 193 HIS A O 1
ATOM 1425 N N . ALA A 1 194 ? -16.078 -12.898 0.856 1 98.31 194 ALA A N 1
ATOM 1426 C CA . ALA A 1 194 ? -15.883 -11.453 0.884 1 98.31 194 ALA A CA 1
ATOM 1427 C C . ALA A 1 194 ? -14.992 -11.039 2.049 1 98.31 194 ALA A C 1
ATOM 1429 O O . ALA A 1 194 ? -15.211 -11.461 3.188 1 98.31 194 ALA A O 1
ATOM 1430 N N . ASN A 1 195 ? -13.93 -10.273 1.736 1 98.5 195 ASN A N 1
ATOM 1431 C CA . ASN A 1 195 ? -13.008 -9.672 2.686 1 98.5 195 ASN A CA 1
ATOM 1432 C C . ASN A 1 195 ? -12.227 -10.727 3.465 1 98.5 195 ASN A C 1
ATOM 1434 O O . ASN A 1 195 ? -11.938 -10.539 4.648 1 98.5 195 ASN A O 1
ATOM 1438 N N . ARG A 1 196 ? -12 -11.859 2.805 1 98.62 196 ARG A N 1
ATOM 1439 C CA . ARG A 1 196 ? -11.164 -12.914 3.361 1 98.62 196 ARG A CA 1
ATOM 1440 C C . ARG A 1 196 ? -9.758 -12.875 2.77 1 98.62 196 ARG A C 1
ATOM 1442 O O . ARG A 1 196 ? -9.555 -12.328 1.684 1 98.62 196 ARG A O 1
ATOM 1449 N N . ILE A 1 197 ? -8.812 -13.328 3.525 1 98.88 197 ILE A N 1
ATOM 1450 C CA . ILE A 1 197 ? -7.426 -13.523 3.107 1 98.88 197 ILE A CA 1
ATOM 1451 C C . ILE A 1 197 ? -7.074 -15.008 3.162 1 98.88 197 ILE A C 1
ATOM 1453 O O . ILE A 1 197 ? -7.266 -15.656 4.191 1 98.88 197 ILE A O 1
ATOM 1457 N N . TYR A 1 198 ? -6.617 -15.57 2.061 1 98.88 198 TYR A N 1
ATOM 1458 C CA . TYR A 1 198 ? -6.219 -16.969 1.983 1 98.88 198 TYR A CA 1
ATOM 1459 C C . TYR A 1 198 ? -4.727 -17.094 1.694 1 98.88 198 TYR A C 1
ATOM 1461 O O . TYR A 1 198 ? -4.242 -16.609 0.668 1 98.88 198 TYR A O 1
ATOM 1469 N N . GLU A 1 199 ? -3.99 -17.688 2.627 1 98.88 199 GLU A N 1
ATOM 1470 C CA . GLU A 1 199 ? -2.615 -18.109 2.361 1 98.88 199 GLU A CA 1
ATOM 1471 C C . GLU A 1 199 ? -2.574 -19.422 1.587 1 98.88 199 GLU A C 1
ATOM 1473 O O . GLU A 1 199 ? -2.762 -20.484 2.164 1 98.88 199 GLU A O 1
ATOM 1478 N N . LEU A 1 200 ? -2.309 -19.328 0.276 1 98.75 200 LEU A N 1
ATOM 1479 C CA . LEU A 1 200 ? -2.49 -20.469 -0.597 1 98.75 200 LEU A CA 1
ATOM 1480 C C . LEU A 1 200 ? -1.177 -21.219 -0.788 1 98.75 200 LEU A C 1
ATOM 1482 O O . LEU A 1 200 ? -0.562 -21.141 -1.854 1 98.75 200 LEU A O 1
ATOM 1486 N N . THR A 1 201 ? -0.826 -21.938 0.209 1 98.12 201 THR A N 1
ATOM 1487 C CA . THR A 1 201 ? 0.389 -22.75 0.213 1 98.12 201 THR A CA 1
ATOM 1488 C C . THR A 1 201 ? 0.066 -24.219 0.494 1 98.12 201 THR A C 1
ATOM 1490 O O . THR A 1 201 ? -1.076 -24.547 0.809 1 98.12 201 THR A O 1
ATOM 1493 N N . SER A 1 202 ? 1.065 -25.047 0.236 1 97.25 202 SER A N 1
ATOM 1494 C CA . SER A 1 202 ? 0.957 -26.453 0.644 1 97.25 202 SER A CA 1
ATOM 1495 C C . SER A 1 202 ? 0.945 -26.578 2.164 1 97.25 202 SER A C 1
ATOM 1497 O O . SER A 1 202 ? 1.589 -25.797 2.865 1 97.25 202 SER A O 1
ATOM 1499 N N . PRO A 1 203 ? 0.147 -27.516 2.715 1 96.56 203 PRO A N 1
ATOM 1500 C CA . PRO A 1 203 ? 0.226 -27.75 4.156 1 96.56 203 PRO A CA 1
ATOM 1501 C C . PRO A 1 203 ? 1.562 -28.359 4.582 1 96.56 203 PRO A C 1
ATOM 1503 O O . PRO A 1 203 ? 1.859 -28.422 5.777 1 96.56 203 PRO A O 1
ATOM 1506 N N . GLN A 1 204 ? 2.355 -28.766 3.566 1 95.06 204 GLN A N 1
ATOM 1507 C CA . GLN A 1 204 ? 3.586 -29.469 3.9 1 95.06 204 GLN A CA 1
ATOM 1508 C C . GLN A 1 204 ? 4.781 -28.859 3.17 1 95.06 204 GLN A C 1
ATOM 1510 O O . GLN A 1 204 ? 5.117 -29.281 2.061 1 95.06 204 GLN A O 1
ATOM 1515 N N . PRO A 1 205 ? 5.5 -27.953 3.85 1 96.94 205 PRO A N 1
ATOM 1516 C CA . PRO A 1 205 ? 6.773 -27.531 3.264 1 96.94 205 PRO A CA 1
ATOM 1517 C C . PRO A 1 205 ? 7.797 -28.656 3.186 1 96.94 205 PRO A C 1
ATOM 1519 O O . PRO A 1 205 ? 7.652 -29.672 3.869 1 96.94 205 PRO A O 1
ATOM 1522 N N . PHE A 1 206 ? 8.82 -28.469 2.334 1 97.12 206 PHE A N 1
ATOM 1523 C CA . PHE A 1 206 ? 9.82 -29.516 2.154 1 97.12 206 PHE A CA 1
ATOM 1524 C C . PHE A 1 206 ? 11.203 -28.922 1.932 1 97.12 206 PHE A C 1
ATOM 1526 O O . PHE A 1 206 ? 11.328 -27.75 1.548 1 97.12 206 PHE A O 1
ATOM 1533 N N . SER A 1 207 ? 12.172 -29.688 2.254 1 97.19 207 SER A N 1
ATOM 1534 C CA . SER A 1 207 ? 13.562 -29.297 2.031 1 97.19 207 SER A CA 1
ATOM 1535 C C . SER A 1 207 ? 14.062 -29.781 0.676 1 97.19 207 SER A C 1
ATOM 1537 O O . SER A 1 207 ? 13.398 -30.578 0.009 1 97.19 207 SER A O 1
ATOM 1539 N N . TYR A 1 208 ? 15.234 -29.281 0.353 1 97.44 208 TYR A N 1
ATOM 1540 C CA . TYR A 1 208 ? 15.852 -29.781 -0.868 1 97.44 208 TYR A CA 1
ATOM 1541 C C . TYR A 1 208 ? 16.203 -31.266 -0.736 1 97.44 208 TYR A C 1
ATOM 1543 O O . TYR A 1 208 ? 16.156 -32 -1.719 1 97.44 208 TYR A O 1
ATOM 1551 N N . ASP A 1 209 ? 16.531 -31.688 0.479 1 98 209 ASP A N 1
ATOM 1552 C CA . ASP A 1 209 ? 16.766 -33.125 0.713 1 98 209 ASP A CA 1
ATOM 1553 C C . ASP A 1 209 ? 15.516 -33.938 0.408 1 98 209 ASP A C 1
ATOM 1555 O O . ASP A 1 209 ? 15.594 -34.969 -0.233 1 98 209 ASP A O 1
ATOM 1559 N N . GLU A 1 210 ? 14.453 -33.438 0.864 1 97.69 210 GLU A N 1
ATOM 1560 C CA . GLU A 1 210 ? 13.188 -34.125 0.631 1 97.69 210 GLU A CA 1
ATOM 1561 C C . GLU A 1 210 ? 12.797 -34.094 -0.844 1 97.69 210 GLU A C 1
ATOM 1563 O O . GLU A 1 210 ? 12.242 -35.031 -1.373 1 97.69 210 GLU A O 1
ATOM 1568 N N . TYR A 1 211 ? 13.047 -33 -1.493 1 97.75 211 TYR A N 1
ATOM 1569 C CA . TYR A 1 211 ? 12.812 -32.906 -2.93 1 97.75 211 TYR A CA 1
ATOM 1570 C C . TYR A 1 211 ? 13.656 -33.906 -3.689 1 97.75 211 TYR A C 1
ATOM 1572 O O . TYR A 1 211 ? 13.156 -34.594 -4.574 1 97.75 211 TYR A O 1
ATOM 1580 N N . ALA A 1 212 ? 14.938 -33.969 -3.293 1 98.06 212 ALA A N 1
ATOM 1581 C CA . ALA A 1 212 ? 15.828 -34.938 -3.908 1 98.06 212 ALA A CA 1
ATOM 1582 C C . ALA A 1 212 ? 15.312 -36.375 -3.693 1 98.06 212 ALA A C 1
ATOM 1584 O O . ALA A 1 212 ? 15.391 -37.219 -4.594 1 98.06 212 ALA A O 1
ATOM 1585 N N . ALA A 1 213 ? 14.82 -36.625 -2.555 1 98.25 213 ALA A N 1
ATOM 1586 C CA . ALA A 1 213 ? 14.273 -37.938 -2.248 1 98.25 213 ALA A CA 1
ATOM 1587 C C . ALA A 1 213 ? 13.07 -38.25 -3.139 1 98.25 213 ALA A C 1
ATOM 1589 O O . ALA A 1 213 ? 12.922 -39.406 -3.607 1 98.25 213 ALA A O 1
ATOM 1590 N N . VAL A 1 214 ? 12.219 -37.312 -3.363 1 98.12 214 VAL A N 1
ATOM 1591 C CA . VAL A 1 214 ? 11.07 -37.469 -4.246 1 98.12 214 VAL A CA 1
ATOM 1592 C C . VAL A 1 214 ? 11.547 -37.75 -5.668 1 98.12 214 VAL A C 1
ATOM 1594 O O . VAL A 1 214 ? 11.016 -38.625 -6.344 1 98.12 214 VAL A O 1
ATOM 1597 N N . LEU A 1 215 ? 12.547 -37 -6.098 1 98 215 LEU A N 1
ATOM 1598 C CA . LEU A 1 215 ? 13.094 -37.219 -7.434 1 98 215 LEU A CA 1
ATOM 1599 C C . LEU A 1 215 ? 13.656 -38.625 -7.57 1 98 215 LEU A C 1
ATOM 1601 O O . LEU A 1 215 ? 13.453 -39.281 -8.594 1 98 215 LEU A O 1
ATOM 1605 N N . ALA A 1 216 ? 14.383 -39.031 -6.551 1 98.12 216 ALA A N 1
ATOM 1606 C CA . ALA A 1 216 ? 14.953 -40.375 -6.559 1 98.12 216 ALA A CA 1
ATOM 1607 C C . ALA A 1 216 ? 13.859 -41.438 -6.652 1 98.12 216 ALA A C 1
ATOM 1609 O O . ALA A 1 216 ? 13.969 -42.375 -7.449 1 98.12 216 ALA A O 1
ATOM 1610 N N . GLU A 1 217 ? 12.891 -41.25 -5.883 1 98.06 217 GLU A N 1
ATOM 1611 C CA . GLU A 1 217 ? 11.781 -42.219 -5.852 1 98.06 217 GLU A CA 1
ATOM 1612 C C . GLU A 1 217 ? 11.078 -42.281 -7.207 1 98.06 217 GLU A C 1
ATOM 1614 O O . GLU A 1 217 ? 10.812 -43.375 -7.715 1 98.06 217 GLU A O 1
ATOM 1619 N N . VAL A 1 218 ? 10.781 -41.188 -7.809 1 97.94 218 VAL A N 1
ATOM 1620 C CA . VAL A 1 218 ? 9.992 -41.125 -9.031 1 97.94 218 VAL A CA 1
ATOM 1621 C C . VAL A 1 218 ? 10.828 -41.594 -10.219 1 97.94 218 VAL A C 1
ATOM 1623 O O . VAL A 1 218 ? 10.328 -42.281 -11.109 1 97.94 218 VAL A O 1
ATOM 1626 N N . SER A 1 219 ? 12.086 -41.25 -10.25 1 96.88 219 SER A N 1
ATOM 1627 C CA . SER A 1 219 ? 12.938 -41.531 -11.391 1 96.88 219 SER A CA 1
ATOM 1628 C C . SER A 1 219 ? 13.5 -42.938 -11.312 1 96.88 219 SER A C 1
ATOM 1630 O O . SER A 1 219 ? 13.961 -43.5 -12.32 1 96.88 219 SER A O 1
ATOM 1632 N N . GLY A 1 220 ? 13.578 -43.406 -10.117 1 96.94 220 GLY A N 1
ATOM 1633 C CA . GLY A 1 220 ? 14.211 -44.719 -9.906 1 96.94 220 GLY A CA 1
ATOM 1634 C C . GLY A 1 220 ? 15.727 -44.625 -9.891 1 96.94 220 GLY A C 1
ATOM 1635 O O . GLY A 1 220 ? 16.406 -45.656 -9.938 1 96.94 220 GLY A O 1
ATOM 1636 N N . LYS A 1 221 ? 16.297 -43.5 -9.867 1 96.5 221 LYS A N 1
ATOM 1637 C CA . LYS A 1 221 ? 17.734 -43.281 -9.836 1 96.5 221 LYS A CA 1
ATOM 1638 C C . LYS A 1 221 ? 18.141 -42.594 -8.531 1 96.5 221 LYS A C 1
ATOM 1640 O O . LYS A 1 221 ? 17.344 -41.875 -7.914 1 96.5 221 LYS A O 1
ATOM 1645 N N . PRO A 1 222 ? 19.391 -42.875 -8.203 1 97.38 222 PRO A N 1
ATOM 1646 C CA . PRO A 1 222 ? 19.844 -42.125 -7.027 1 97.38 222 PRO A CA 1
ATOM 1647 C C . PRO A 1 222 ? 19.953 -40.625 -7.293 1 97.38 222 PRO A C 1
ATOM 1649 O O . PRO A 1 222 ? 20.547 -40.188 -8.297 1 97.38 222 PRO A O 1
ATOM 1652 N N . VAL A 1 223 ? 19.328 -39.844 -6.535 1 98 223 VAL A N 1
ATOM 1653 C CA . VAL A 1 223 ? 19.422 -38.375 -6.57 1 98 223 VAL A CA 1
ATOM 1654 C C . VAL A 1 223 ? 19.734 -37.844 -5.176 1 98 223 VAL A C 1
ATOM 1656 O O . VAL A 1 223 ? 19.078 -38.219 -4.199 1 98 223 VAL A O 1
ATOM 1659 N N . ALA A 1 224 ? 20.734 -37 -5.031 1 97.88 224 ALA A N 1
ATOM 1660 C CA . ALA A 1 224 ? 21.094 -36.438 -3.734 1 97.88 224 ALA A CA 1
ATOM 1661 C C . ALA A 1 224 ? 21.125 -34.906 -3.795 1 97.88 224 ALA A C 1
ATOM 1663 O O . ALA A 1 224 ? 21.422 -34.344 -4.84 1 97.88 224 ALA A O 1
ATOM 1664 N N . HIS A 1 225 ? 20.75 -34.281 -2.678 1 98.12 225 HIS A N 1
ATOM 1665 C CA . HIS A 1 225 ? 20.891 -32.844 -2.535 1 98.12 225 HIS A CA 1
ATOM 1666 C C . HIS A 1 225 ? 22.344 -32.469 -2.26 1 98.12 225 HIS A C 1
ATOM 1668 O O . HIS A 1 225 ? 22.984 -33 -1.359 1 98.12 225 HIS A O 1
ATOM 1674 N N . LYS A 1 226 ? 22.844 -31.625 -3.049 1 97.56 226 LYS A N 1
ATOM 1675 C CA . LYS A 1 226 ? 24.188 -31.062 -2.867 1 97.56 226 LYS A CA 1
ATOM 1676 C C . LYS A 1 226 ? 24.109 -29.578 -2.504 1 97.56 226 LYS A C 1
ATOM 1678 O O . LYS A 1 226 ? 24 -28.719 -3.383 1 97.56 226 LYS A O 1
ATOM 1683 N N . ALA A 1 227 ? 24.234 -29.344 -1.219 1 97.44 227 ALA A N 1
ATOM 1684 C CA . ALA A 1 227 ? 24.281 -27.969 -0.745 1 97.44 227 ALA A CA 1
ATOM 1685 C C . ALA A 1 227 ? 25.672 -27.375 -0.877 1 97.44 227 ALA A C 1
ATOM 1687 O O . ALA A 1 227 ? 26.656 -27.953 -0.398 1 97.44 227 ALA A O 1
ATOM 1688 N N . LEU A 1 228 ? 25.797 -26.25 -1.545 1 97.56 228 LEU A N 1
ATOM 1689 C CA . LEU A 1 228 ? 27.078 -25.594 -1.781 1 97.56 228 LEU A CA 1
ATOM 1690 C C . LEU A 1 228 ? 27.016 -24.125 -1.346 1 97.56 228 LEU A C 1
ATOM 1692 O O . LEU A 1 228 ? 25.938 -23.547 -1.276 1 97.56 228 LEU A O 1
ATOM 1696 N N . PRO A 1 229 ? 28.219 -23.625 -0.979 1 97.12 229 PRO A N 1
ATOM 1697 C CA . PRO A 1 229 ? 28.234 -22.172 -0.832 1 97.12 229 PRO A CA 1
ATOM 1698 C C . PRO A 1 229 ? 27.734 -21.453 -2.082 1 97.12 229 PRO A C 1
ATOM 1700 O O . PRO A 1 229 ? 27.953 -21.922 -3.199 1 97.12 229 PRO A O 1
ATOM 1703 N N . ALA A 1 230 ? 27.172 -20.328 -1.878 1 96.56 230 ALA A N 1
ATOM 1704 C CA . ALA A 1 230 ? 26.438 -19.609 -2.918 1 96.56 230 ALA A CA 1
ATOM 1705 C C . ALA A 1 230 ? 27.281 -19.469 -4.184 1 96.56 230 ALA A C 1
ATOM 1707 O O . ALA A 1 230 ? 26.828 -19.812 -5.277 1 96.56 230 ALA A O 1
ATOM 1708 N N . PRO A 1 231 ? 28.547 -19.016 -4.133 1 96.44 231 PRO A N 1
ATOM 1709 C CA . PRO A 1 231 ? 29.312 -18.875 -5.367 1 96.44 231 PRO A CA 1
ATOM 1710 C C . PRO A 1 231 ? 29.547 -20.203 -6.078 1 96.44 231 PRO A C 1
ATOM 1712 O O . PRO A 1 231 ? 29.5 -20.266 -7.312 1 96.44 231 PRO A O 1
ATOM 1715 N N . GLU A 1 232 ? 29.766 -21.203 -5.32 1 97.12 232 GLU A N 1
ATOM 1716 C CA . GLU A 1 232 ? 29.984 -22.516 -5.895 1 97.12 232 GLU A CA 1
ATOM 1717 C C . GLU A 1 232 ? 28.688 -23.078 -6.488 1 97.12 232 GLU A C 1
ATOM 1719 O O . GLU A 1 232 ? 28.719 -23.781 -7.5 1 97.12 232 GLU A O 1
ATOM 1724 N N . ALA A 1 233 ? 27.609 -22.828 -5.844 1 97.19 233 ALA A N 1
ATOM 1725 C CA . ALA A 1 233 ? 26.312 -23.281 -6.355 1 97.19 233 ALA A CA 1
ATOM 1726 C C . ALA A 1 233 ? 26.016 -22.656 -7.715 1 97.19 233 ALA A C 1
ATOM 1728 O O . ALA A 1 233 ? 25.547 -23.328 -8.625 1 97.19 233 ALA A O 1
ATOM 1729 N N . VAL A 1 234 ? 26.297 -21.328 -7.863 1 96.62 234 VAL A N 1
ATOM 1730 C CA . VAL A 1 234 ? 26.062 -20.641 -9.133 1 96.62 234 VAL A CA 1
ATOM 1731 C C . VAL A 1 234 ? 26.891 -21.297 -10.234 1 96.62 234 VAL A C 1
ATOM 1733 O O . VAL A 1 234 ? 26.406 -21.547 -11.328 1 96.62 234 VAL A O 1
ATOM 1736 N N . THR A 1 235 ? 28.141 -21.578 -9.891 1 95.81 235 THR A N 1
ATOM 1737 C CA . THR A 1 235 ? 29.047 -22.203 -10.852 1 95.81 235 THR A CA 1
ATOM 1738 C C . THR A 1 235 ? 28.562 -23.594 -11.234 1 95.81 235 THR A C 1
ATOM 1740 O O . THR A 1 235 ? 28.594 -23.969 -12.406 1 95.81 235 THR A O 1
ATOM 1743 N N . ALA A 1 236 ? 28.188 -24.344 -10.258 1 94.81 236 ALA A N 1
ATOM 1744 C CA . ALA A 1 236 ? 27.719 -25.703 -10.5 1 94.81 236 ALA A CA 1
ATOM 1745 C C . ALA A 1 236 ? 26.469 -25.688 -11.375 1 94.81 236 ALA A C 1
ATOM 1747 O O . ALA A 1 236 ? 26.312 -26.531 -12.258 1 94.81 236 ALA A O 1
ATOM 1748 N N . LEU A 1 237 ? 25.5 -24.797 -11.125 1 93.12 237 LEU A N 1
ATOM 1749 C CA . LEU A 1 237 ? 24.281 -24.688 -11.922 1 93.12 237 LEU A CA 1
ATOM 1750 C C . LEU A 1 237 ? 24.609 -24.297 -13.359 1 93.12 237 LEU A C 1
ATOM 1752 O O . LEU A 1 237 ? 24.016 -24.828 -14.305 1 93.12 237 LEU A O 1
ATOM 1756 N N . ALA A 1 238 ? 25.531 -23.391 -13.477 1 92.81 238 ALA A N 1
ATOM 1757 C CA . ALA A 1 238 ? 25.969 -23 -14.812 1 92.81 238 ALA A CA 1
ATOM 1758 C C . ALA A 1 238 ? 26.531 -24.188 -15.578 1 92.81 238 ALA A C 1
ATOM 1760 O O . ALA A 1 238 ? 26.25 -24.359 -16.766 1 92.81 238 ALA A O 1
ATOM 1761 N N . SER A 1 239 ? 27.312 -24.922 -14.938 1 91.12 239 SER A N 1
ATOM 1762 C CA . SER A 1 239 ? 27.922 -26.109 -15.555 1 91.12 239 SER A CA 1
ATOM 1763 C C . SER A 1 239 ? 26.844 -27.109 -15.969 1 91.12 239 SER A C 1
ATOM 1765 O O . SER A 1 239 ? 27.062 -27.906 -16.891 1 91.12 239 SER A O 1
ATOM 1767 N N . ALA A 1 240 ? 25.75 -27.078 -15.266 1 87.38 240 ALA A N 1
ATOM 1768 C CA . ALA A 1 240 ? 24.625 -27.984 -15.562 1 87.38 240 ALA A CA 1
ATOM 1769 C C . ALA A 1 240 ? 23.719 -27.391 -16.641 1 87.38 240 ALA A C 1
ATOM 1771 O O . ALA A 1 240 ? 22.672 -27.953 -16.938 1 87.38 240 ALA A O 1
ATOM 1772 N N . GLY A 1 241 ? 24.047 -26.234 -17.125 1 86.75 241 GLY A N 1
ATOM 1773 C CA . GLY A 1 241 ? 23.312 -25.688 -18.25 1 86.75 241 GLY A CA 1
ATOM 1774 C C . GLY A 1 241 ? 22.359 -24.578 -17.859 1 86.75 241 GLY A C 1
ATOM 1775 O O . GLY A 1 241 ? 21.594 -24.078 -18.703 1 86.75 241 GLY A O 1
ATOM 1776 N N . VAL A 1 242 ? 22.344 -24.156 -16.656 1 86.44 242 VAL A N 1
ATOM 1777 C CA . VAL A 1 242 ? 21.5 -23.047 -16.219 1 86.44 242 VAL A CA 1
ATOM 1778 C C . VAL A 1 242 ? 22.188 -21.719 -16.547 1 86.44 242 VAL A C 1
ATOM 1780 O O . VAL A 1 242 ? 23.344 -21.5 -16.156 1 86.44 242 VAL A O 1
ATOM 1783 N N . PRO A 1 243 ? 21.484 -20.844 -17.266 1 90.19 243 PRO A N 1
ATOM 1784 C CA . PRO A 1 243 ? 22.094 -19.531 -17.547 1 90.19 243 PRO A CA 1
ATOM 1785 C C . PRO A 1 243 ? 22.531 -18.797 -16.281 1 90.19 243 PRO A C 1
ATOM 1787 O O . PRO A 1 243 ? 21.859 -18.906 -15.25 1 90.19 243 PRO A O 1
ATOM 1790 N N . GLU A 1 244 ? 23.625 -18.031 -16.375 1 90.44 244 GLU A N 1
ATOM 1791 C CA . GLU A 1 244 ? 24.25 -17.375 -15.227 1 90.44 244 GLU A CA 1
ATOM 1792 C C . GLU A 1 244 ? 23.25 -16.5 -14.477 1 90.44 244 GLU A C 1
ATOM 1794 O O . GLU A 1 244 ? 23.172 -16.531 -13.25 1 90.44 244 GLU A O 1
ATOM 1799 N N . GLU A 1 245 ? 22.516 -15.75 -15.234 1 88.69 245 GLU A N 1
ATOM 1800 C CA . GLU A 1 245 ? 21.562 -14.844 -14.617 1 88.69 245 GLU A CA 1
ATOM 1801 C C . GLU A 1 245 ? 20.484 -15.609 -13.859 1 88.69 245 GLU A C 1
ATOM 1803 O O . GLU A 1 245 ? 20.094 -15.227 -12.758 1 88.69 245 GLU A O 1
ATOM 1808 N N . ALA A 1 246 ? 20.031 -16.609 -14.445 1 87.12 246 ALA A N 1
ATOM 1809 C CA . ALA A 1 246 ? 19.031 -17.453 -13.805 1 87.12 246 ALA A CA 1
ATOM 1810 C C . ALA A 1 246 ? 19.594 -18.141 -12.57 1 87.12 246 ALA A C 1
ATOM 1812 O O . ALA A 1 246 ? 18.938 -18.219 -11.523 1 87.12 246 ALA A O 1
ATOM 1813 N N . GLY A 1 247 ? 20.812 -18.609 -12.727 1 90.12 247 GLY A N 1
ATOM 1814 C CA . GLY A 1 247 ? 21.469 -19.234 -11.586 1 90.12 247 GLY A CA 1
ATOM 1815 C C . GLY A 1 247 ? 21.688 -18.281 -10.43 1 90.12 247 GLY A C 1
ATOM 1816 O O . GLY A 1 247 ? 21.453 -18.641 -9.273 1 90.12 247 GLY A O 1
ATOM 1817 N N . GLY A 1 248 ? 22.141 -17.109 -10.789 1 91.62 248 GLY A N 1
ATOM 1818 C CA . GLY A 1 248 ? 22.297 -16.094 -9.766 1 91.62 248 GLY A CA 1
ATOM 1819 C C . GLY A 1 248 ? 21 -15.789 -9.023 1 91.62 248 GLY A C 1
ATOM 1820 O O . GLY A 1 248 ? 20.984 -15.711 -7.797 1 91.62 248 GLY A O 1
ATOM 1821 N N . PHE A 1 249 ? 19.938 -15.68 -9.75 1 87.94 249 PHE A N 1
ATOM 1822 C CA . PHE A 1 249 ? 18.641 -15.422 -9.156 1 87.94 249 PHE A CA 1
ATOM 1823 C C . PHE A 1 249 ? 18.219 -16.578 -8.242 1 87.94 249 PHE A C 1
ATOM 1825 O O . PHE A 1 249 ? 17.828 -16.344 -7.098 1 87.94 249 PHE A O 1
ATOM 1832 N N . LEU A 1 250 ? 18.375 -17.734 -8.703 1 89.81 250 LEU A N 1
ATOM 1833 C CA . LEU A 1 250 ? 17.984 -18.906 -7.934 1 89.81 250 LEU A CA 1
ATOM 1834 C C . LEU A 1 250 ? 18.781 -19.016 -6.641 1 89.81 250 LEU A C 1
ATOM 1836 O O . LEU A 1 250 ? 18.219 -19.312 -5.582 1 89.81 250 LEU A O 1
ATOM 1840 N N . VAL A 1 251 ? 20.062 -18.719 -6.664 1 94.38 251 VAL A N 1
ATOM 1841 C CA . VAL A 1 251 ? 20.953 -18.906 -5.52 1 94.38 251 VAL A CA 1
ATOM 1842 C C . VAL A 1 251 ? 20.844 -17.719 -4.582 1 94.38 251 VAL A C 1
ATOM 1844 O O . VAL A 1 251 ? 20.516 -17.875 -3.4 1 94.38 251 VAL A O 1
ATOM 1847 N N . TYR A 1 252 ? 21 -16.578 -5.121 1 92.94 252 TYR A N 1
ATOM 1848 C CA . TYR A 1 252 ? 21.172 -15.406 -4.262 1 92.94 252 TYR A CA 1
ATOM 1849 C C . TYR A 1 252 ? 19.828 -14.828 -3.846 1 92.94 252 TYR A C 1
ATOM 1851 O O . TYR A 1 252 ? 19.75 -14.055 -2.887 1 92.94 252 TYR A O 1
ATOM 1859 N N . VAL A 1 253 ? 18.75 -15.203 -4.523 1 88.19 253 VAL A N 1
ATOM 1860 C CA . VAL A 1 253 ? 17.438 -14.68 -4.16 1 88.19 253 VAL A CA 1
ATOM 1861 C C . VAL A 1 253 ? 16.578 -15.797 -3.578 1 88.19 253 VAL A C 1
ATOM 1863 O O . VAL A 1 253 ? 16.203 -15.758 -2.402 1 88.19 253 VAL A O 1
ATOM 1866 N N . VAL A 1 254 ? 16.422 -16.812 -4.32 1 90.5 254 VAL A N 1
ATOM 1867 C CA . VAL A 1 254 ? 15.484 -17.859 -3.926 1 90.5 254 VAL A CA 1
ATOM 1868 C C . VAL A 1 254 ? 16.078 -18.688 -2.783 1 90.5 254 VAL A C 1
ATOM 1870 O O . VAL A 1 254 ? 15.508 -18.75 -1.693 1 90.5 254 VAL A O 1
ATOM 1873 N N . ASP A 1 255 ? 17.234 -19.219 -2.947 1 95 255 ASP A N 1
ATOM 1874 C CA . ASP A 1 255 ? 17.859 -20.047 -1.923 1 95 255 ASP A CA 1
ATOM 1875 C C . ASP A 1 255 ? 18.141 -19.25 -0.654 1 95 255 ASP A C 1
ATOM 1877 O O . ASP A 1 255 ? 18.016 -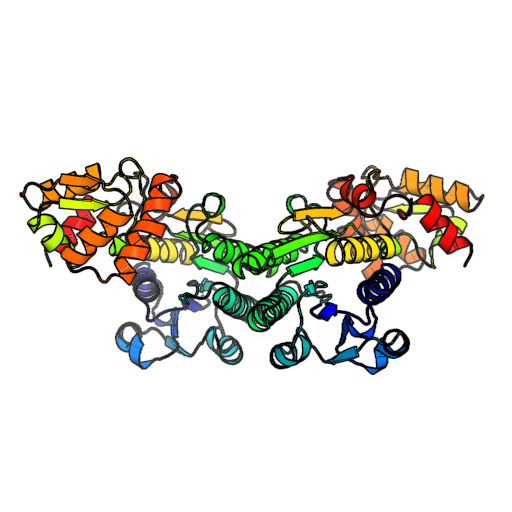19.766 0.456 1 95 255 ASP A O 1
ATOM 1881 N N . ALA A 1 256 ? 18.578 -18.047 -0.866 1 94.44 256 ALA A N 1
ATOM 1882 C CA . ALA A 1 256 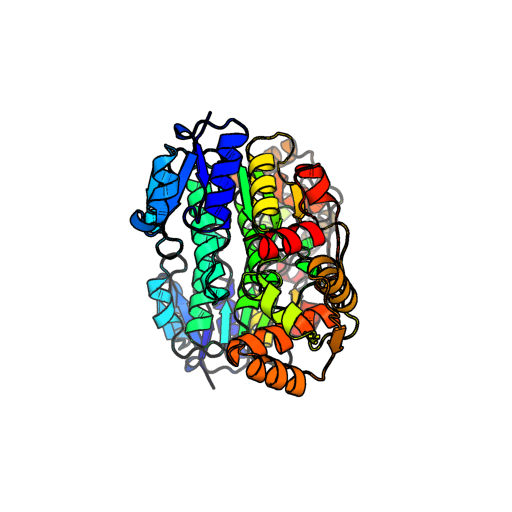? 18.812 -17.203 0.301 1 94.44 256 ALA A CA 1
ATOM 1883 C C . ALA A 1 256 ? 17.531 -17.031 1.121 1 94.44 256 ALA A C 1
ATOM 1885 O O . ALA A 1 256 ? 17.562 -17.125 2.352 1 94.44 256 ALA A O 1
ATOM 1886 N N . ALA A 1 257 ? 16.422 -16.797 0.444 1 92.56 257 ALA A N 1
ATOM 1887 C CA . ALA A 1 257 ? 15.141 -16.641 1.117 1 92.56 257 ALA A CA 1
ATOM 1888 C C . ALA A 1 257 ? 14.719 -17.938 1.787 1 92.56 257 ALA A C 1
ATOM 1890 O O . ALA A 1 257 ? 14.156 -17.922 2.887 1 92.56 257 ALA A O 1
ATOM 1891 N N . ILE A 1 258 ? 14.984 -18.969 1.13 1 94.31 258 ILE A N 1
ATOM 1892 C CA . ILE A 1 258 ? 14.656 -20.281 1.676 1 94.31 258 ILE A CA 1
ATOM 1893 C C . ILE A 1 258 ? 15.453 -20.516 2.955 1 94.31 258 ILE A C 1
ATOM 1895 O O . ILE A 1 258 ? 14.898 -20.938 3.971 1 94.31 258 ILE A O 1
ATOM 1899 N N . GLU A 1 259 ? 16.703 -20.234 2.898 1 94.62 259 GLU A N 1
ATOM 1900 C CA . GLU A 1 259 ? 17.562 -20.469 4.051 1 94.62 259 GLU A CA 1
ATOM 1901 C C . GLU A 1 259 ? 17.172 -19.562 5.223 1 94.62 259 GLU A C 1
ATOM 1903 O O . GLU A 1 259 ? 17.328 -19.953 6.383 1 94.62 259 GLU A O 1
ATOM 1908 N N . LYS A 1 260 ? 16.609 -18.422 4.945 1 94.19 260 LYS A N 1
ATOM 1909 C CA . LYS A 1 260 ? 16.156 -17.516 5.98 1 94.19 260 LYS A CA 1
ATOM 1910 C C . LYS A 1 260 ? 14.789 -17.922 6.523 1 94.19 260 LYS A C 1
ATOM 1912 O O . LYS A 1 260 ? 14.289 -17.344 7.488 1 94.19 260 LYS A O 1
ATOM 1917 N N . GLY A 1 261 ? 14.203 -18.922 5.852 1 94.88 261 GLY A N 1
ATOM 1918 C CA . GLY A 1 261 ? 12.93 -19.453 6.312 1 94.88 261 GLY A CA 1
ATOM 1919 C C . GLY A 1 261 ? 11.734 -18.719 5.746 1 94.88 261 GLY A C 1
ATOM 1920 O O . GLY A 1 261 ? 10.602 -18.938 6.18 1 94.88 261 GLY A O 1
ATOM 1921 N N . GLU A 1 262 ? 11.898 -17.875 4.777 1 93.56 262 GLU A N 1
ATOM 1922 C CA . GLU A 1 262 ? 10.852 -17 4.266 1 93.56 262 GLU A CA 1
ATOM 1923 C C . GLU A 1 262 ? 9.828 -17.766 3.439 1 93.56 262 GLU A C 1
ATOM 1925 O O . GLU A 1 262 ? 8.695 -17.312 3.256 1 93.56 262 GLU A O 1
ATOM 1930 N N . PHE A 1 263 ? 10.172 -18.953 2.99 1 92.44 263 PHE A N 1
ATOM 1931 C CA . PHE A 1 263 ? 9.305 -19.734 2.113 1 92.44 263 PHE A CA 1
ATOM 1932 C C . PHE A 1 263 ? 8.773 -20.953 2.834 1 92.44 263 PHE A C 1
ATOM 1934 O O . PHE A 1 263 ? 8.164 -21.828 2.211 1 92.44 263 PHE A O 1
ATOM 1941 N N . ALA A 1 264 ? 8.938 -20.984 4.133 1 95.69 264 ALA A N 1
ATOM 1942 C CA . ALA A 1 264 ? 8.711 -22.25 4.84 1 95.69 264 ALA A CA 1
ATOM 1943 C C . ALA A 1 264 ? 7.289 -22.312 5.395 1 95.69 264 ALA A C 1
ATOM 1945 O O . ALA A 1 264 ? 6.82 -23.375 5.797 1 95.69 264 ALA A O 1
ATOM 1946 N N . SER A 1 265 ? 6.598 -21.141 5.484 1 96.56 265 SER A N 1
ATOM 1947 C CA . SER A 1 265 ? 5.301 -21.094 6.156 1 96.56 265 SER A CA 1
ATOM 1948 C C . SER A 1 265 ? 4.258 -21.922 5.402 1 96.56 265 SER A C 1
ATOM 1950 O O . SER A 1 265 ? 4.359 -22.094 4.188 1 96.56 265 SER A O 1
ATOM 1952 N N . ALA A 1 266 ? 3.303 -22.406 6.129 1 97.19 266 ALA A N 1
ATOM 1953 C CA . ALA A 1 266 ? 2.281 -23.297 5.57 1 97.19 266 ALA A CA 1
ATOM 1954 C C . ALA A 1 266 ? 0.888 -22.891 6.043 1 97.19 266 ALA A C 1
ATOM 1956 O O . ALA A 1 266 ? 0.749 -22.156 7.023 1 97.19 266 ALA A O 1
ATOM 1957 N N . SER A 1 267 ? -0.026 -23.281 5.312 1 98.12 267 SER A N 1
ATOM 1958 C CA . SER A 1 267 ? -1.444 -23.109 5.609 1 98.12 267 SER A CA 1
ATOM 1959 C C . SER A 1 267 ? -2.281 -24.234 5.008 1 98.12 267 SER A C 1
ATOM 1961 O O . SER A 1 267 ? -1.823 -24.938 4.109 1 98.12 267 SER A O 1
ATOM 1963 N N . THR A 1 268 ? -3.498 -24.406 5.547 1 98.31 268 THR A N 1
ATOM 1964 C CA . THR A 1 268 ? -4.418 -25.375 4.969 1 98.31 268 THR A CA 1
ATOM 1965 C C . THR A 1 268 ? -5.449 -24.688 4.082 1 98.31 268 THR A C 1
ATOM 1967 O O . THR A 1 268 ? -6.352 -25.328 3.547 1 98.31 268 THR A O 1
ATOM 1970 N N . ASP A 1 269 ? -5.309 -23.391 3.865 1 98.75 269 ASP A N 1
ATOM 1971 C CA . ASP A 1 269 ? -6.316 -22.641 3.127 1 98.75 269 ASP A CA 1
ATOM 1972 C C . ASP A 1 269 ? -6.535 -23.234 1.735 1 98.75 269 ASP A C 1
ATOM 1974 O O . ASP A 1 269 ? -7.672 -23.359 1.283 1 98.75 269 ASP A O 1
ATOM 1978 N N . LEU A 1 270 ? -5.441 -23.547 1.076 1 98.69 270 LEU A N 1
ATOM 1979 C CA . LEU A 1 270 ? -5.535 -24.062 -0.284 1 98.69 270 LEU A CA 1
ATOM 1980 C C . LEU A 1 270 ? -6.297 -25.375 -0.308 1 98.69 270 LEU A C 1
ATOM 1982 O O . LEU A 1 270 ? -7.254 -25.531 -1.068 1 98.69 270 LEU A O 1
ATOM 1986 N N . THR A 1 271 ? -5.883 -26.297 0.546 1 98.38 271 THR A N 1
ATOM 1987 C CA . THR A 1 271 ? -6.547 -27.594 0.583 1 98.38 271 THR A CA 1
ATOM 1988 C C . THR A 1 271 ? -7.984 -27.453 1.076 1 98.38 271 THR A C 1
ATOM 1990 O O . THR A 1 271 ? -8.867 -28.203 0.65 1 98.38 271 THR A O 1
ATOM 1993 N N . ASP A 1 272 ? -8.234 -26.531 1.962 1 98.38 272 ASP A N 1
ATOM 1994 C CA . ASP A 1 272 ? -9.602 -26.281 2.42 1 98.38 272 ASP A CA 1
ATOM 1995 C C . ASP A 1 272 ? -10.484 -25.797 1.272 1 98.38 272 ASP A C 1
ATOM 1997 O O . ASP A 1 272 ? -11.664 -26.141 1.208 1 98.38 272 ASP A O 1
ATOM 2001 N N . LEU A 1 273 ? -9.938 -25.016 0.395 1 98.31 273 LEU A N 1
ATOM 2002 C CA . LEU A 1 273 ? -10.711 -24.438 -0.694 1 98.31 273 LEU A CA 1
ATOM 2003 C C . LEU A 1 273 ? -10.938 -25.453 -1.81 1 98.31 273 LEU A C 1
ATOM 2005 O O . LEU A 1 273 ? -12.023 -25.5 -2.391 1 98.31 273 LEU A O 1
ATOM 2009 N N . ILE A 1 274 ? -9.883 -26.312 -2.15 1 98.25 274 ILE A N 1
ATOM 2010 C CA . ILE A 1 274 ? -10.023 -27.047 -3.404 1 98.25 274 ILE A CA 1
ATOM 2011 C C . ILE A 1 274 ? -10.086 -28.547 -3.125 1 98.25 274 ILE A C 1
ATOM 2013 O O . ILE A 1 274 ? -10.266 -29.344 -4.043 1 98.25 274 ILE A O 1
ATOM 2017 N N . GLY A 1 275 ? -9.875 -28.969 -1.891 1 96.81 275 GLY A N 1
ATOM 2018 C CA . GLY A 1 275 ? -10.055 -30.359 -1.469 1 96.81 275 GLY A CA 1
ATOM 2019 C C . GLY A 1 275 ? -9.148 -31.328 -2.201 1 96.81 275 GLY A C 1
ATOM 2020 O O . GLY A 1 275 ? -7.934 -31.125 -2.264 1 96.81 275 GLY A O 1
ATOM 2021 N N . ASP A 1 276 ? -9.766 -32.312 -2.836 1 94.75 276 ASP A N 1
ATOM 2022 C CA . ASP A 1 276 ? -9.039 -33.438 -3.434 1 94.75 276 ASP A CA 1
ATOM 2023 C C . ASP A 1 276 ? -8.344 -33 -4.727 1 94.75 276 ASP A C 1
ATOM 2025 O O . ASP A 1 276 ? -7.543 -33.75 -5.281 1 94.75 276 ASP A O 1
ATOM 2029 N N . ALA A 1 277 ? -8.594 -31.875 -5.125 1 95.38 277 ALA A N 1
ATOM 2030 C CA . ALA A 1 277 ? -7.98 -31.391 -6.355 1 95.38 277 ALA A CA 1
ATOM 2031 C C . ALA A 1 277 ? -6.535 -30.953 -6.113 1 95.38 277 ALA A C 1
ATOM 2033 O O . ALA A 1 277 ? -5.797 -30.672 -7.059 1 95.38 277 ALA A O 1
ATOM 2034 N N . TYR A 1 278 ? -6.133 -30.859 -4.855 1 97.44 278 TYR A N 1
ATOM 2035 C CA . TYR A 1 278 ? -4.781 -30.438 -4.504 1 97.44 278 TYR A CA 1
ATOM 2036 C C . TYR A 1 278 ? -3.744 -31.406 -5.074 1 97.44 278 TYR A C 1
ATOM 2038 O O . TYR A 1 278 ? -3.928 -32.625 -5.027 1 97.44 278 TYR A O 1
ATOM 2046 N N . THR A 1 279 ? -2.65 -30.891 -5.672 1 97.19 279 THR A N 1
ATOM 2047 C CA . THR A 1 279 ? -1.564 -31.672 -6.25 1 97.19 279 THR A CA 1
ATOM 2048 C C . THR A 1 279 ? -0.354 -31.688 -5.32 1 97.19 279 THR A C 1
ATOM 2050 O O . THR A 1 279 ? 0.392 -30.719 -5.246 1 97.19 279 THR A O 1
ATOM 2053 N N . PRO A 1 280 ? -0.128 -32.781 -4.676 1 96.19 280 PRO A N 1
ATOM 2054 C CA . PRO A 1 280 ? 1.084 -32.906 -3.859 1 96.19 280 PRO A CA 1
ATOM 2055 C C . PRO A 1 280 ? 2.363 -32.844 -4.691 1 96.19 280 PRO A C 1
ATOM 2057 O O . PRO A 1 280 ? 2.322 -33.094 -5.902 1 96.19 280 PRO A O 1
ATOM 2060 N N . LEU A 1 281 ? 3.508 -32.594 -4.047 1 96.69 281 LEU A N 1
ATOM 2061 C CA . LEU A 1 281 ? 4.797 -32.469 -4.719 1 96.69 281 LEU A CA 1
ATOM 2062 C C . LEU A 1 281 ? 5.098 -33.688 -5.578 1 96.69 281 LEU A C 1
ATOM 2064 O O . LEU A 1 281 ? 5.465 -33.562 -6.746 1 96.69 281 LEU A O 1
ATOM 2068 N N . LYS A 1 282 ? 4.914 -34.844 -5.027 1 96.94 282 LYS A N 1
ATOM 2069 C CA . LYS A 1 282 ? 5.246 -36.062 -5.738 1 96.94 282 LYS A CA 1
ATOM 2070 C C . LYS A 1 282 ? 4.438 -36.188 -7.027 1 96.94 282 LYS A C 1
ATOM 2072 O O . LYS A 1 282 ? 4.977 -36.562 -8.07 1 96.94 282 LYS A O 1
ATOM 2077 N N . SER A 1 283 ? 3.162 -35.875 -6.926 1 96.81 283 SER A N 1
ATOM 2078 C CA . SER A 1 283 ? 2.297 -35.938 -8.102 1 96.81 283 SER A CA 1
ATOM 2079 C C . SER A 1 283 ? 2.746 -34.969 -9.172 1 96.81 283 SER A C 1
ATOM 2081 O O . SER A 1 283 ? 2.682 -35.25 -10.367 1 96.81 283 SER A O 1
ATOM 2083 N N . ALA A 1 284 ? 3.146 -33.75 -8.781 1 96.5 284 ALA A N 1
ATOM 2084 C CA . ALA A 1 284 ? 3.652 -32.75 -9.727 1 96.5 284 ALA A CA 1
ATOM 2085 C C . ALA A 1 284 ? 4.906 -33.281 -10.43 1 96.5 284 ALA A C 1
ATOM 2087 O O . ALA A 1 284 ? 5.07 -33.062 -11.641 1 96.5 284 ALA A O 1
ATOM 2088 N N . VAL A 1 285 ? 5.801 -33.906 -9.672 1 97.38 285 VAL A N 1
ATOM 2089 C CA . VAL A 1 285 ? 7.035 -34.438 -10.227 1 97.38 285 VAL A CA 1
ATOM 2090 C C . VAL A 1 285 ? 6.703 -35.594 -11.195 1 97.38 285 VAL A C 1
ATOM 2092 O O . VAL A 1 285 ? 7.227 -35.625 -12.312 1 97.38 285 VAL A O 1
ATOM 2095 N N . GLU A 1 286 ? 5.812 -36.469 -10.836 1 97.44 286 GLU A N 1
ATOM 2096 C CA . GLU A 1 286 ? 5.41 -37.594 -11.688 1 97.44 286 GLU A CA 1
ATOM 2097 C C . GLU A 1 286 ? 4.859 -37.094 -13.023 1 97.44 286 GLU A C 1
ATOM 2099 O O . GLU A 1 286 ? 5.133 -37.688 -14.07 1 97.44 286 GLU A O 1
ATOM 2104 N N . ALA A 1 287 ? 4.129 -36.062 -12.961 1 95.38 287 ALA A N 1
ATOM 2105 C CA . ALA A 1 287 ? 3.496 -35.531 -14.164 1 95.38 287 ALA A CA 1
ATOM 2106 C C . ALA A 1 287 ? 4.539 -35.094 -15.188 1 95.38 287 ALA A C 1
ATOM 2108 O O . ALA A 1 287 ? 4.332 -35.219 -16.391 1 95.38 287 ALA A O 1
ATOM 2109 N N . VAL A 1 288 ? 5.605 -34.5 -14.727 1 94.69 288 VAL A N 1
ATOM 2110 C CA . VAL A 1 288 ? 6.625 -34 -15.648 1 94.69 288 VAL A CA 1
ATOM 2111 C C . VAL A 1 288 ? 7.41 -35.188 -16.234 1 94.69 288 VAL A C 1
ATOM 2113 O O . VAL A 1 288 ? 7.934 -35.094 -17.344 1 94.69 288 VAL A O 1
ATOM 2116 N N . PHE A 1 289 ? 7.57 -36.281 -15.508 1 93.75 289 PHE A N 1
ATOM 2117 C CA . PHE A 1 289 ? 8.266 -37.469 -16 1 93.75 289 PHE A CA 1
ATOM 2118 C C . PHE A 1 289 ? 7.402 -38.219 -17 1 93.75 289 PHE A C 1
ATOM 2120 O O . PHE A 1 289 ? 7.926 -38.969 -17.859 1 93.75 289 PHE A O 1
ATOM 2127 N N . LYS A 1 290 ? 6.051 -38.188 -16.906 1 90.31 290 LYS A N 1
ATOM 2128 C CA . LYS A 1 290 ? 5.133 -38.875 -17.812 1 90.31 290 LYS A CA 1
ATOM 2129 C C . LYS A 1 290 ? 4.965 -38.094 -19.125 1 90.31 290 LYS A C 1
ATOM 2131 O O . LYS A 1 290 ? 4.57 -38.688 -20.141 1 90.31 290 LYS A O 1
ATOM 2136 N N . GLY A 1 291 ? 5.371 -36.938 -19.25 1 77 291 GLY A N 1
ATOM 2137 C CA . GLY A 1 291 ? 5.223 -36.125 -20.453 1 77 291 GLY A CA 1
ATOM 2138 C C . GLY A 1 291 ? 3.869 -35.438 -20.562 1 77 291 GLY A C 1
ATOM 2139 O O . GLY A 1 291 ? 2.861 -36 -20.094 1 77 291 GLY A O 1
ATOM 2140 N N . MET B 1 1 ? 24.875 20.828 -3.75 1 61.62 1 MET B N 1
ATOM 2141 C CA . MET B 1 1 ? 23.922 19.875 -3.191 1 61.62 1 MET B CA 1
ATOM 2142 C C . MET B 1 1 ? 22.672 19.766 -4.059 1 61.62 1 MET B C 1
ATOM 2144 O O . MET B 1 1 ? 22.281 20.75 -4.703 1 61.62 1 MET B O 1
ATOM 2148 N N . GLY B 1 2 ? 22.031 18.484 -4.305 1 85.94 2 GLY B N 1
ATOM 2149 C CA . GLY B 1 2 ? 20.906 18.406 -5.215 1 85.94 2 GLY B CA 1
ATOM 2150 C C . GLY B 1 2 ? 19.672 19.125 -4.715 1 85.94 2 GLY B C 1
ATOM 2151 O O . GLY B 1 2 ? 19.641 19.594 -3.576 1 85.94 2 GLY B O 1
ATOM 2152 N N . LYS B 1 3 ? 18.734 19.516 -5.496 1 96.88 3 LYS B N 1
ATOM 2153 C CA . LYS B 1 3 ? 17.516 20.266 -5.195 1 96.88 3 LYS B CA 1
ATOM 2154 C C . LYS B 1 3 ? 16.609 19.484 -4.258 1 96.88 3 LYS B C 1
ATOM 2156 O O . LYS B 1 3 ? 16.578 18.266 -4.297 1 96.88 3 LYS B O 1
ATOM 2161 N N . ILE B 1 4 ? 16.031 20.203 -3.336 1 98.69 4 ILE B N 1
ATOM 2162 C CA . ILE B 1 4 ? 14.914 19.672 -2.562 1 98.69 4 ILE B CA 1
ATOM 2163 C C . ILE B 1 4 ? 13.602 20.031 -3.244 1 98.69 4 ILE B C 1
ATOM 2165 O O . ILE B 1 4 ? 13.273 21.203 -3.398 1 98.69 4 ILE B O 1
ATOM 2169 N N . ILE B 1 5 ? 12.906 19.031 -3.676 1 98.81 5 ILE B N 1
ATOM 2170 C CA . ILE B 1 5 ? 11.609 19.203 -4.312 1 98.81 5 ILE B CA 1
ATOM 2171 C C . ILE B 1 5 ? 10.5 19.125 -3.264 1 98.81 5 ILE B C 1
ATOM 2173 O O . ILE B 1 5 ? 10.492 18.219 -2.432 1 98.81 5 ILE B O 1
ATOM 2177 N N . VAL B 1 6 ? 9.625 20.047 -3.23 1 98.81 6 VAL B N 1
ATOM 2178 C CA . VAL B 1 6 ? 8.477 20.078 -2.334 1 98.81 6 VAL B CA 1
ATOM 2179 C C . VAL B 1 6 ? 7.184 20.031 -3.148 1 98.81 6 VAL B C 1
ATOM 2181 O O . VAL B 1 6 ? 6.875 20.969 -3.879 1 98.81 6 VAL B O 1
ATOM 2184 N N . THR B 1 7 ? 6.449 18.969 -3.059 1 98.5 7 THR B N 1
ATOM 2185 C CA . THR B 1 7 ? 5.145 18.922 -3.707 1 98.5 7 THR B CA 1
ATOM 2186 C C . THR B 1 7 ? 4.094 19.625 -2.855 1 98.5 7 THR B C 1
ATOM 2188 O O . THR B 1 7 ? 4.305 19.844 -1.662 1 98.5 7 THR B O 1
ATOM 2191 N N . GLY B 1 8 ? 2.959 19.984 -3.521 1 96.88 8 GLY B N 1
ATOM 2192 C CA . GLY B 1 8 ? 1.944 20.734 -2.789 1 96.88 8 GLY B CA 1
ATOM 2193 C C . GLY B 1 8 ? 2.455 22.047 -2.227 1 96.88 8 GLY B C 1
ATOM 2194 O O . GLY B 1 8 ? 2.061 22.453 -1.133 1 96.88 8 GLY B O 1
ATOM 2195 N N . ALA B 1 9 ? 3.291 22.703 -2.943 1 96.69 9 ALA B N 1
ATOM 2196 C CA . ALA B 1 9 ? 4.059 23.828 -2.432 1 96.69 9 ALA B CA 1
ATOM 2197 C C . ALA B 1 9 ? 3.156 25.031 -2.158 1 96.69 9 ALA B C 1
ATOM 2199 O O . ALA B 1 9 ? 3.516 25.922 -1.388 1 96.69 9 ALA B O 1
ATOM 2200 N N . SER B 1 10 ? 2.029 25.094 -2.795 1 94.62 10 SER B N 1
ATOM 2201 C CA . SER B 1 10 ? 1.147 26.234 -2.592 1 94.62 10 SER B CA 1
ATOM 2202 C C . SER B 1 10 ? 0.197 26 -1.423 1 94.62 10 SER B C 1
ATOM 2204 O O . SER B 1 10 ? -0.553 26.891 -1.034 1 94.62 10 SER B O 1
ATOM 2206 N N . GLY B 1 11 ? 0.185 24.781 -0.918 1 94.38 11 GLY B N 1
ATOM 2207 C CA . GLY B 1 11 ? -0.648 24.5 0.237 1 94.38 11 GLY B CA 1
ATOM 2208 C C . GLY B 1 11 ? -0.053 24.984 1.543 1 94.38 11 GLY B C 1
ATOM 2209 O O . GLY B 1 11 ? 1.108 25.391 1.586 1 94.38 11 GLY B O 1
ATOM 2210 N N . HIS B 1 12 ? -0.85 24.938 2.611 1 94.06 12 HIS B N 1
ATOM 2211 C CA . HIS B 1 12 ? -0.434 25.422 3.92 1 94.06 12 HIS B CA 1
ATOM 2212 C C . HIS B 1 12 ? 0.794 24.672 4.426 1 94.06 12 HIS B C 1
ATOM 2214 O O . HIS B 1 12 ? 1.767 25.281 4.867 1 94.06 12 HIS B O 1
ATOM 2220 N N . LEU B 1 13 ? 0.757 23.359 4.332 1 96.69 13 LEU B N 1
ATOM 2221 C CA . LEU B 1 13 ? 1.875 22.547 4.82 1 96.69 13 LEU B CA 1
ATOM 2222 C C . LEU B 1 13 ? 3.115 22.766 3.957 1 96.69 13 LEU B C 1
ATOM 2224 O O . LEU B 1 13 ? 4.215 22.969 4.48 1 96.69 13 LEU B O 1
ATOM 2228 N N . GLY B 1 14 ? 2.951 22.719 2.611 1 97.38 14 GLY B N 1
ATOM 2229 C CA . GLY B 1 14 ? 4.066 22.891 1.694 1 97.38 14 GLY B CA 1
ATOM 2230 C C . GLY B 1 14 ? 4.762 24.234 1.854 1 97.38 14 GLY B C 1
ATOM 2231 O O . GLY B 1 14 ? 5.988 24.297 1.93 1 97.38 14 GLY B O 1
ATOM 2232 N N . THR B 1 15 ? 3.965 25.297 1.94 1 97.12 15 THR B N 1
ATOM 2233 C CA . THR B 1 15 ? 4.516 26.625 2.1 1 97.12 15 THR B CA 1
ATOM 2234 C C . THR B 1 15 ? 5.289 26.75 3.408 1 97.12 15 THR B C 1
ATOM 2236 O O . THR B 1 15 ? 6.398 27.281 3.434 1 97.12 15 THR B O 1
ATOM 2239 N N . ALA B 1 16 ? 4.703 26.25 4.477 1 97.19 16 ALA B N 1
ATOM 2240 C CA . ALA B 1 16 ? 5.371 26.297 5.773 1 97.19 16 ALA B CA 1
ATOM 2241 C C . ALA B 1 16 ? 6.676 25.5 5.746 1 97.19 16 ALA B C 1
ATOM 2243 O O . ALA B 1 16 ? 7.688 25.938 6.293 1 97.19 16 ALA B O 1
ATOM 2244 N N . ALA B 1 17 ? 6.688 24.328 5.09 1 98.56 17 ALA B N 1
ATOM 2245 C CA . ALA B 1 17 ? 7.891 23.5 4.992 1 98.56 17 ALA B CA 1
ATOM 2246 C C . ALA B 1 17 ? 9 24.234 4.246 1 98.56 17 ALA B C 1
ATOM 2248 O O . ALA B 1 17 ? 10.164 24.219 4.66 1 98.56 17 ALA B O 1
ATOM 2249 N N . ILE B 1 18 ? 8.609 24.906 3.166 1 98.5 18 ILE B N 1
ATOM 2250 C CA . ILE B 1 18 ? 9.578 25.656 2.377 1 98.5 18 ILE B CA 1
ATOM 2251 C C . ILE B 1 18 ? 10.188 26.766 3.229 1 98.5 18 ILE B C 1
ATOM 2253 O O . ILE B 1 18 ? 11.406 26.953 3.238 1 98.5 18 ILE B O 1
ATOM 2257 N N . ARG B 1 19 ? 9.375 27.5 3.982 1 98.12 19 ARG B N 1
ATOM 2258 C CA . ARG B 1 19 ? 9.875 28.562 4.859 1 98.12 19 ARG B CA 1
ATOM 2259 C C . ARG B 1 19 ? 10.844 28 5.891 1 98.12 19 ARG B C 1
ATOM 2261 O O . ARG B 1 19 ? 11.898 28.594 6.145 1 98.12 19 ARG B O 1
ATOM 2268 N N . HIS B 1 20 ? 10.492 26.859 6.461 1 98.44 20 HIS B N 1
ATOM 2269 C CA . HIS B 1 20 ? 11.359 26.25 7.465 1 98.44 20 HIS B CA 1
ATOM 2270 C C . HIS B 1 20 ? 12.664 25.766 6.844 1 98.44 20 HIS B C 1
ATOM 2272 O O . HIS B 1 20 ? 13.727 25.828 7.469 1 98.44 20 HIS B O 1
ATOM 2278 N N . LEU B 1 21 ? 12.609 25.172 5.598 1 98.62 21 LEU B N 1
ATOM 2279 C CA . LEU B 1 21 ? 13.828 24.781 4.906 1 98.62 21 LEU B CA 1
ATOM 2280 C C . LEU B 1 21 ? 14.781 25.953 4.762 1 98.62 21 LEU B C 1
ATOM 2282 O O . LEU B 1 21 ? 15.977 25.844 5.047 1 98.62 21 LEU B O 1
ATOM 2286 N N . ILE B 1 22 ? 14.219 27.109 4.336 1 98.12 22 ILE B N 1
ATOM 2287 C CA . ILE B 1 22 ? 15.023 28.328 4.164 1 98.12 22 ILE B CA 1
ATOM 2288 C C . ILE B 1 22 ? 15.578 28.766 5.512 1 98.12 22 ILE B C 1
ATOM 2290 O O . ILE B 1 22 ? 16.781 29.062 5.633 1 98.12 22 ILE B O 1
ATOM 2294 N N . ASN B 1 23 ? 14.75 28.75 6.527 1 97.5 23 ASN B N 1
ATOM 2295 C CA . ASN B 1 23 ? 15.156 29.172 7.863 1 97.5 23 ASN B CA 1
ATOM 2296 C C . ASN B 1 23 ? 16.25 28.281 8.422 1 97.5 23 ASN B C 1
ATOM 2298 O O . ASN B 1 23 ? 17.094 28.734 9.211 1 97.5 23 ASN B O 1
ATOM 2302 N N . LEU B 1 24 ? 16.297 27.031 7.996 1 97.31 24 LEU B N 1
ATOM 2303 C CA . LEU B 1 24 ? 17.281 26.078 8.484 1 97.31 24 LEU B CA 1
ATOM 2304 C C . LEU B 1 24 ? 18.547 26.125 7.637 1 97.31 24 LEU B C 1
ATOM 2306 O O . LEU B 1 24 ? 19.484 25.344 7.863 1 97.31 24 LEU B O 1
ATOM 2310 N N . GLY B 1 25 ? 18.516 26.969 6.613 1 96.94 25 GLY B N 1
ATOM 2311 C CA . GLY B 1 25 ? 19.781 27.266 5.938 1 96.94 25 GLY B CA 1
ATOM 2312 C C . GLY B 1 25 ? 19.797 26.781 4.5 1 96.94 25 GLY B C 1
ATOM 2313 O O . GLY B 1 25 ? 20.797 26.953 3.803 1 96.94 25 GLY B O 1
ATOM 2314 N N . THR B 1 26 ? 18.766 26.219 4.02 1 97.75 26 THR B N 1
ATOM 2315 C CA . THR B 1 26 ? 18.734 25.797 2.621 1 97.75 26 THR B CA 1
ATOM 2316 C C . THR B 1 26 ? 18.578 27 1.698 1 97.75 26 THR B C 1
ATOM 2318 O O . THR B 1 26 ? 17.609 27.75 1.822 1 97.75 26 THR B O 1
ATOM 2321 N N . PRO B 1 27 ? 19.531 27.203 0.796 1 97.75 27 PRO B N 1
ATOM 2322 C CA . PRO B 1 27 ? 19.328 28.312 -0.158 1 97.75 27 PRO B CA 1
ATOM 2323 C C . PRO B 1 27 ? 18.031 28.172 -0.958 1 97.75 27 PRO B C 1
ATOM 2325 O O . PRO B 1 27 ? 17.719 27.078 -1.431 1 97.75 27 PRO B O 1
ATOM 2328 N N . ALA B 1 28 ? 17.312 29.266 -1.049 1 97.44 28 ALA B N 1
ATOM 2329 C CA . ALA B 1 28 ? 16.031 29.25 -1.761 1 97.44 28 ALA B CA 1
ATOM 2330 C C . ALA B 1 28 ? 16.188 28.672 -3.166 1 97.44 28 ALA B C 1
ATOM 2332 O O . ALA B 1 28 ? 15.312 27.969 -3.66 1 97.44 28 ALA B O 1
ATOM 2333 N N . GLY B 1 29 ? 17.344 28.922 -3.795 1 96.62 29 GLY B N 1
ATOM 2334 C CA . GLY B 1 29 ? 17.609 28.453 -5.145 1 96.62 29 GLY B CA 1
ATOM 2335 C C . GLY B 1 29 ? 17.781 26.938 -5.227 1 96.62 29 GLY B C 1
ATOM 2336 O O . GLY B 1 29 ? 17.734 26.375 -6.316 1 96.62 29 GLY B O 1
ATOM 2337 N N . ASP B 1 30 ? 17.938 26.328 -4.086 1 97.94 30 ASP B N 1
ATOM 2338 C CA . ASP B 1 30 ? 18.094 24.875 -4.039 1 97.94 30 ASP B CA 1
ATOM 2339 C C . ASP B 1 30 ? 16.766 24.203 -3.711 1 97.94 30 ASP B C 1
ATOM 2341 O O . ASP B 1 30 ? 16.719 22.984 -3.518 1 97.94 30 ASP B O 1
ATOM 2345 N N . ILE B 1 31 ? 15.719 24.953 -3.602 1 98.5 31 ILE B N 1
ATOM 2346 C CA . ILE B 1 31 ? 14.383 24.438 -3.348 1 98.5 31 ILE B CA 1
ATOM 2347 C C . ILE B 1 31 ? 13.516 24.609 -4.594 1 98.5 31 ILE B C 1
ATOM 2349 O O . ILE B 1 31 ? 13.547 25.656 -5.242 1 98.5 31 ILE B O 1
ATOM 2353 N N . VAL B 1 32 ? 12.812 23.609 -4.996 1 98.31 32 VAL B N 1
ATOM 2354 C CA . VAL B 1 32 ? 11.844 23.656 -6.086 1 98.31 32 VAL B CA 1
ATOM 2355 C C . VAL B 1 32 ? 10.445 23.328 -5.555 1 98.31 32 VAL B C 1
ATOM 2357 O O . VAL B 1 32 ? 10.234 22.266 -4.973 1 98.31 32 VAL B O 1
ATOM 2360 N N . GLY B 1 33 ? 9.531 24.234 -5.621 1 98.38 33 GLY B N 1
ATOM 2361 C CA . GLY B 1 33 ? 8.141 24.016 -5.277 1 98.38 33 GLY B CA 1
ATOM 2362 C C . GLY B 1 33 ? 7.305 23.547 -6.453 1 98.38 33 GLY B C 1
ATOM 2363 O O . GLY B 1 33 ? 7.277 24.188 -7.5 1 98.38 33 GLY B O 1
ATOM 2364 N N . ILE B 1 34 ? 6.656 22.406 -6.328 1 98.31 34 ILE B N 1
ATOM 2365 C CA . ILE B 1 34 ? 5.77 21.875 -7.363 1 98.31 34 ILE B CA 1
ATOM 2366 C C . ILE B 1 34 ? 4.34 22.344 -7.105 1 98.31 34 ILE B C 1
ATOM 2368 O O . ILE B 1 34 ? 3.811 22.172 -6.004 1 98.31 34 ILE B O 1
ATOM 2372 N N . VAL B 1 35 ? 3.748 22.922 -8.086 1 96.88 35 VAL B N 1
ATOM 2373 C CA . VAL B 1 35 ? 2.414 23.5 -7.961 1 96.88 35 VAL B CA 1
ATOM 2374 C C . VAL B 1 35 ? 1.588 23.156 -9.203 1 96.88 35 VAL B C 1
ATOM 2376 O O . VAL B 1 35 ? 2.139 22.969 -10.289 1 96.88 35 VAL B O 1
ATOM 2379 N N . ARG B 1 36 ? 0.286 23.125 -9.102 1 92.88 36 ARG B N 1
ATOM 2380 C CA . ARG B 1 36 ? -0.614 22.953 -10.242 1 92.88 36 ARG B CA 1
ATOM 2381 C C . ARG B 1 36 ? -0.86 24.281 -10.945 1 92.88 36 ARG B C 1
ATOM 2383 O O . ARG B 1 36 ? -0.986 24.312 -12.172 1 92.88 36 ARG B O 1
ATOM 2390 N N . ASP B 1 37 ? -0.865 25.219 -10.125 1 89.06 37 ASP B N 1
ATOM 2391 C CA . ASP B 1 37 ? -1.085 26.594 -10.578 1 89.06 37 ASP B CA 1
ATOM 2392 C C . ASP B 1 37 ? -0.049 27.531 -9.977 1 89.06 37 ASP B C 1
ATOM 2394 O O . ASP B 1 37 ? -0.139 27.906 -8.797 1 89.06 37 ASP B O 1
ATOM 2398 N N . LYS B 1 38 ? 0.793 28.125 -10.781 1 86.38 38 LYS B N 1
ATOM 2399 C CA . LYS B 1 38 ? 1.897 28.953 -10.328 1 86.38 38 LYS B CA 1
ATOM 2400 C C . LYS B 1 38 ? 1.383 30.266 -9.734 1 86.38 38 LYS B C 1
ATOM 2402 O O . LYS B 1 38 ? 2 30.828 -8.82 1 86.38 38 LYS B O 1
ATOM 2407 N N . ALA B 1 39 ? 0.259 30.688 -10.211 1 86.31 39 ALA B N 1
ATOM 2408 C CA . ALA B 1 39 ? -0.294 31.953 -9.742 1 86.31 39 ALA B CA 1
ATOM 2409 C C . ALA B 1 39 ? -0.67 31.875 -8.266 1 86.31 39 ALA B C 1
ATOM 2411 O O . ALA B 1 39 ? -0.637 32.906 -7.562 1 86.31 39 ALA B O 1
ATOM 2412 N N . LYS B 1 40 ? -0.889 30.734 -7.777 1 87.25 40 LYS B N 1
ATOM 2413 C CA . LYS B 1 40 ? -1.316 30.547 -6.391 1 87.25 40 LYS B CA 1
ATOM 2414 C C . LYS B 1 40 ? -0.117 30.469 -5.453 1 87.25 40 LYS B C 1
ATOM 2416 O O . LYS B 1 40 ? -0.281 30.422 -4.23 1 87.25 40 LYS B O 1
ATOM 2421 N N . ALA B 1 41 ? 1.055 30.469 -6 1 89.88 41 ALA B N 1
ATOM 2422 C CA . ALA B 1 41 ? 2.25 30.281 -5.18 1 89.88 41 ALA B CA 1
ATOM 2423 C C . ALA B 1 41 ? 3.166 31.5 -5.27 1 89.88 41 ALA B C 1
ATOM 2425 O O . ALA B 1 41 ? 4.391 31.375 -5.203 1 89.88 41 ALA B O 1
ATOM 2426 N N . SER B 1 42 ? 2.586 32.625 -5.418 1 87.94 42 SER B N 1
ATOM 2427 C CA . SER B 1 42 ? 3.348 33.875 -5.594 1 87.94 42 SER B CA 1
ATOM 2428 C C . SER B 1 42 ? 4.207 34.156 -4.367 1 87.94 42 SER B C 1
ATOM 2430 O O . SER B 1 42 ? 5.336 34.656 -4.496 1 87.94 42 SER B O 1
ATOM 2432 N N . GLU B 1 43 ? 3.736 33.906 -3.23 1 89.5 43 GLU B N 1
ATOM 2433 C CA . GLU B 1 43 ? 4.461 34.156 -1.992 1 89.5 43 GLU B CA 1
ATOM 2434 C C . GLU B 1 43 ? 5.754 33.344 -1.919 1 89.5 43 GLU B C 1
ATOM 2436 O O . GLU B 1 43 ? 6.785 33.844 -1.466 1 89.5 43 GLU B O 1
ATOM 2441 N N . ILE B 1 44 ? 5.723 32.125 -2.338 1 92.44 44 ILE B N 1
ATOM 2442 C CA . ILE B 1 44 ? 6.883 31.234 -2.318 1 92.44 44 ILE B CA 1
ATOM 2443 C C . ILE B 1 44 ? 7.887 31.672 -3.379 1 92.44 44 ILE B C 1
ATOM 2445 O O . ILE B 1 44 ? 9.102 31.609 -3.158 1 92.44 44 ILE B O 1
ATOM 2449 N N . ALA B 1 45 ? 7.309 32.094 -4.453 1 93.25 45 ALA B N 1
ATOM 2450 C CA . ALA B 1 45 ? 8.172 32.594 -5.52 1 93.25 45 ALA B CA 1
ATOM 2451 C C . ALA B 1 45 ? 8.969 33.812 -5.055 1 93.25 45 ALA B C 1
ATOM 2453 O O . ALA B 1 45 ? 10.133 33.969 -5.43 1 93.25 45 ALA B O 1
ATOM 2454 N N . GLN B 1 46 ? 8.391 34.625 -4.301 1 93.94 46 GLN B N 1
ATOM 2455 C CA . GLN B 1 46 ? 9.016 35.844 -3.812 1 93.94 46 GLN B CA 1
ATOM 2456 C C . GLN B 1 46 ? 10.18 35.531 -2.875 1 93.94 46 GLN B C 1
ATOM 2458 O O . GLN B 1 46 ? 11.07 36.375 -2.678 1 93.94 46 GLN B O 1
ATOM 2463 N N . LEU B 1 47 ? 10.242 34.375 -2.352 1 95.25 47 LEU B N 1
ATOM 2464 C CA . LEU B 1 47 ? 11.32 33.938 -1.466 1 95.25 47 LEU B CA 1
ATOM 2465 C C . LEU B 1 47 ? 12.531 33.469 -2.27 1 95.25 47 LEU B C 1
ATOM 2467 O O . LEU B 1 47 ? 13.578 33.188 -1.697 1 95.25 47 LEU B O 1
ATOM 2471 N N . GLY B 1 48 ? 12.375 33.375 -3.613 1 96.44 48 GLY B N 1
ATOM 2472 C CA . GLY B 1 48 ? 13.469 32.938 -4.465 1 96.44 48 GLY B CA 1
ATOM 2473 C C . GLY B 1 48 ? 13.383 31.453 -4.828 1 96.44 48 GLY B C 1
ATOM 2474 O O . GLY B 1 48 ? 14.312 30.906 -5.43 1 96.44 48 GLY B O 1
ATOM 2475 N N . VAL B 1 49 ? 12.32 30.828 -4.461 1 97.31 49 VAL B N 1
ATOM 2476 C CA . VAL B 1 49 ? 12.117 29.406 -4.73 1 97.31 49 VAL B CA 1
ATOM 2477 C C . VAL B 1 49 ? 11.641 29.219 -6.172 1 97.31 49 VAL B C 1
ATOM 2479 O O . VAL B 1 49 ? 10.773 29.953 -6.648 1 97.31 49 VAL B O 1
ATOM 2482 N N . GLU B 1 50 ? 12.25 28.281 -6.883 1 97 50 GLU B N 1
ATOM 2483 C CA . GLU B 1 50 ? 11.797 27.922 -8.227 1 97 50 GLU B CA 1
ATOM 2484 C C . GLU B 1 50 ? 10.469 27.172 -8.18 1 97 50 GLU B C 1
ATOM 2486 O O . GLU B 1 50 ? 10.297 26.25 -7.379 1 97 50 GLU B O 1
ATOM 2491 N N . LEU B 1 51 ? 9.547 27.625 -9.008 1 97.62 51 LEU B N 1
ATOM 2492 C CA . LEU B 1 51 ? 8.273 26.906 -9.117 1 97.62 51 LEU B CA 1
ATOM 2493 C C . LEU B 1 51 ? 8.219 26.109 -10.414 1 97.62 51 LEU B C 1
ATOM 2495 O O . LEU B 1 51 ? 8.602 26.594 -11.469 1 97.62 51 LEU B O 1
ATOM 2499 N N . ARG B 1 52 ? 7.801 24.906 -10.336 1 97.94 52 ARG B N 1
ATOM 2500 C CA . ARG B 1 52 ? 7.555 24.062 -11.492 1 97.94 52 ARG B CA 1
ATOM 2501 C C . ARG B 1 52 ? 6.133 23.5 -11.477 1 97.94 52 ARG B C 1
ATOM 2503 O O . ARG B 1 52 ? 5.562 23.281 -10.406 1 97.94 52 ARG B O 1
ATOM 2510 N N . HIS B 1 53 ? 5.613 23.328 -12.625 1 97.81 53 HIS B N 1
ATOM 2511 C CA . HIS B 1 53 ? 4.289 22.734 -12.75 1 97.81 53 HIS B CA 1
ATOM 2512 C C . HIS B 1 53 ? 4.344 21.219 -12.562 1 97.81 53 HIS B C 1
ATOM 2514 O O . HIS B 1 53 ? 5.168 20.547 -13.18 1 97.81 53 HIS B O 1
ATOM 2520 N N . GLY B 1 54 ? 3.535 20.719 -11.75 1 97.69 54 GLY B N 1
ATOM 2521 C CA . GLY B 1 54 ? 3.311 19.297 -11.539 1 97.69 54 GLY B CA 1
ATOM 2522 C C . GLY B 1 54 ? 1.917 18.984 -11.031 1 97.69 54 GLY B C 1
ATOM 2523 O O . GLY B 1 54 ? 1.399 19.688 -10.148 1 97.69 54 GLY B O 1
ATOM 2524 N N . ASP B 1 55 ? 1.286 18.062 -11.594 1 97.19 55 ASP B N 1
ATOM 2525 C CA . ASP B 1 55 ? -0.072 17.625 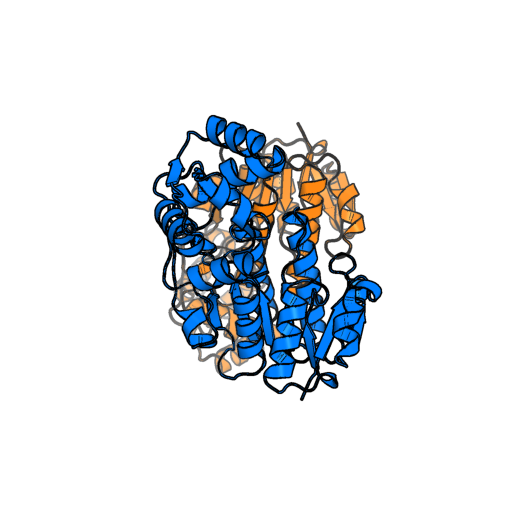-11.281 1 97.19 55 ASP B CA 1
ATOM 2526 C C . ASP B 1 55 ? -0.13 16.125 -11.039 1 97.19 55 ASP B C 1
ATOM 2528 O O . ASP B 1 55 ? 0.136 15.328 -11.953 1 97.19 55 ASP B O 1
ATOM 2532 N N . TYR B 1 56 ? -0.532 15.719 -9.789 1 96.88 56 TYR B N 1
ATOM 2533 C CA . TYR B 1 56 ? -0.619 14.305 -9.445 1 96.88 56 TYR B CA 1
ATOM 2534 C C . TYR B 1 56 ? -1.56 13.562 -10.391 1 96.88 56 TYR B C 1
ATOM 2536 O O . TYR B 1 56 ? -1.457 12.344 -10.555 1 96.88 56 TYR B O 1
ATOM 2544 N N . ASP B 1 57 ? -2.5 14.281 -11.039 1 94.25 57 ASP B N 1
ATOM 2545 C CA . ASP B 1 57 ? -3.504 13.68 -11.906 1 94.25 57 ASP B CA 1
ATOM 2546 C C . ASP B 1 57 ? -2.971 13.516 -13.328 1 94.25 57 ASP B C 1
ATOM 2548 O O . ASP B 1 57 ? -3.586 12.836 -14.156 1 94.25 57 ASP B O 1
ATOM 2552 N N . ASP B 1 58 ? -1.923 14.219 -13.609 1 94.75 58 ASP B N 1
ATOM 2553 C CA . ASP B 1 58 ? -1.305 14.148 -14.93 1 94.75 58 ASP B CA 1
ATOM 2554 C C . ASP B 1 58 ? 0.164 13.742 -14.828 1 94.75 58 ASP B C 1
ATOM 2556 O O . ASP B 1 58 ? 1.054 14.594 -14.875 1 94.75 58 ASP B O 1
ATOM 2560 N N . ALA B 1 59 ? 0.365 12.461 -14.844 1 93.94 59 ALA B N 1
ATOM 2561 C CA . ALA B 1 59 ? 1.678 11.867 -14.609 1 93.94 59 ALA B CA 1
ATOM 2562 C C . ALA B 1 59 ? 2.713 12.406 -15.594 1 93.94 59 ALA B C 1
ATOM 2564 O O . ALA B 1 59 ? 3.908 12.43 -15.289 1 93.94 59 ALA B O 1
ATOM 2565 N N . SER B 1 60 ? 2.314 12.852 -16.734 1 95.25 60 SER B N 1
ATOM 2566 C CA . SER B 1 60 ? 3.242 13.312 -17.766 1 95.25 60 SER B CA 1
ATOM 2567 C C . SER B 1 60 ? 3.932 14.609 -17.344 1 95.25 60 SER B C 1
ATOM 2569 O O . SER B 1 60 ? 4.957 14.984 -17.922 1 95.25 60 SER B O 1
ATOM 2571 N N . THR B 1 61 ? 3.438 15.344 -16.328 1 97.75 61 THR B N 1
ATOM 2572 C CA . THR B 1 61 ? 3.988 16.609 -15.883 1 97.75 61 THR B CA 1
ATOM 2573 C C . THR B 1 61 ? 5.07 16.391 -14.828 1 97.75 61 THR B C 1
ATOM 2575 O O . THR B 1 61 ? 5.832 17.312 -14.508 1 97.75 61 THR B O 1
ATOM 2578 N N . LEU B 1 62 ? 5.203 15.195 -14.266 1 98.19 62 LEU B N 1
ATOM 2579 C CA . LEU B 1 62 ? 5.969 14.984 -13.047 1 98.19 62 LEU B CA 1
ATOM 2580 C C . LEU B 1 62 ? 7.449 14.805 -13.352 1 98.19 62 LEU B C 1
ATOM 2582 O O . LEU B 1 62 ? 8.305 15.266 -12.602 1 98.19 62 LEU B O 1
ATOM 2586 N N . PRO B 1 63 ? 7.766 14.156 -14.516 1 97.25 63 PRO B N 1
ATOM 2587 C CA . PRO B 1 63 ? 9.195 14.008 -14.805 1 97.25 63 PRO B CA 1
ATOM 2588 C C . PRO B 1 63 ? 9.93 15.344 -14.875 1 97.25 63 PRO B C 1
ATOM 2590 O O . PRO B 1 63 ? 10.953 15.523 -14.227 1 97.25 63 PRO B O 1
ATOM 2593 N N . ALA B 1 64 ? 9.414 16.297 -15.609 1 97.62 64 ALA B N 1
ATOM 2594 C CA . ALA B 1 64 ? 10.039 17.625 -15.688 1 97.62 64 ALA B CA 1
ATOM 2595 C C . ALA B 1 64 ? 10.016 18.312 -14.328 1 97.62 64 ALA B C 1
ATOM 2597 O O . ALA B 1 64 ? 10.961 19.016 -13.969 1 97.62 64 ALA B O 1
ATOM 2598 N N . ALA B 1 65 ? 8.992 18.109 -13.562 1 98.12 65 ALA B N 1
ATOM 2599 C CA . ALA B 1 65 ? 8.836 18.719 -12.25 1 98.12 65 ALA B CA 1
ATOM 2600 C C . ALA B 1 65 ? 9.906 18.234 -11.281 1 98.12 65 ALA B C 1
ATOM 2602 O O . ALA B 1 65 ? 10.359 19 -10.414 1 98.12 65 ALA B O 1
ATOM 2603 N N . PHE B 1 66 ? 10.352 16.984 -11.414 1 98.31 66 PHE B N 1
ATOM 2604 C CA . PHE B 1 66 ? 11.227 16.375 -10.43 1 98.31 66 PHE B CA 1
ATOM 2605 C C . PHE B 1 66 ? 12.68 16.406 -10.898 1 98.31 66 PHE B C 1
ATOM 2607 O O . PHE B 1 66 ? 13.57 15.922 -10.203 1 98.31 66 PHE B O 1
ATOM 2614 N N . GLU B 1 67 ? 12.914 16.969 -12.086 1 97 67 GLU B N 1
ATOM 2615 C CA . GLU B 1 67 ? 14.25 16.984 -12.68 1 97 67 GLU B CA 1
ATOM 2616 C C . GLU B 1 67 ? 15.273 17.609 -11.719 1 97 67 GLU B C 1
ATOM 2618 O O . GLU B 1 67 ? 15.039 18.688 -11.164 1 97 67 GLU B O 1
ATOM 2623 N N . GLY B 1 68 ? 16.359 16.906 -11.5 1 96.94 68 GLY B N 1
ATOM 2624 C CA . GLY B 1 68 ? 17.469 17.422 -10.695 1 96.94 68 GLY B CA 1
ATOM 2625 C C . GLY B 1 68 ? 17.219 17.297 -9.203 1 96.94 68 GLY B C 1
ATOM 2626 O O . GLY B 1 68 ? 18.047 17.703 -8.391 1 96.94 68 GLY B O 1
ATOM 2627 N N . GLY B 1 69 ? 16.109 16.75 -8.812 1 97.5 69 GLY B N 1
ATOM 2628 C CA . GLY B 1 69 ? 15.789 16.609 -7.402 1 97.5 69 GLY B CA 1
ATOM 2629 C C . GLY B 1 69 ? 16.609 15.531 -6.707 1 97.5 69 GLY B C 1
ATOM 2630 O O . GLY B 1 69 ? 16.703 14.406 -7.191 1 97.5 69 GLY B O 1
ATOM 2631 N N . GLU B 1 70 ? 17.172 15.883 -5.633 1 98.38 70 GLU B N 1
ATOM 2632 C CA . GLU B 1 70 ? 17.875 14.922 -4.789 1 98.38 70 GLU B CA 1
ATOM 2633 C C . GLU B 1 70 ? 16.984 14.414 -3.658 1 98.38 70 GLU B C 1
ATOM 2635 O O . GLU B 1 70 ? 17 13.227 -3.344 1 98.38 70 GLU B O 1
ATOM 2640 N N . LYS B 1 71 ? 16.328 15.32 -3.018 1 98.75 71 LYS B N 1
ATOM 2641 C CA . LYS B 1 71 ? 15.375 15 -1.959 1 98.75 71 LYS B CA 1
ATOM 2642 C C . LYS B 1 71 ? 13.969 15.469 -2.33 1 98.75 71 LYS B C 1
ATOM 2644 O O . LYS B 1 71 ? 13.812 16.438 -3.074 1 98.75 71 LYS B O 1
ATOM 2649 N N . LEU B 1 72 ? 13 14.742 -1.87 1 98.88 72 LEU B N 1
ATOM 2650 C CA . LEU B 1 72 ? 11.602 15.047 -2.164 1 98.88 72 LEU B CA 1
ATOM 2651 C C . LEU B 1 72 ? 10.773 15.078 -0.884 1 98.88 72 LEU B C 1
ATOM 2653 O O . LEU B 1 72 ? 10.781 14.109 -0.113 1 98.88 72 LEU B O 1
ATOM 2657 N N . LEU B 1 73 ? 10.203 16.203 -0.584 1 98.94 73 LEU B N 1
ATOM 2658 C CA . LEU B 1 73 ? 9.055 16.188 0.319 1 98.94 73 LEU B CA 1
ATOM 2659 C C . LEU B 1 73 ? 7.777 15.836 -0.431 1 98.94 73 LEU B C 1
ATOM 2661 O O . LEU B 1 73 ? 7.258 16.641 -1.205 1 98.94 73 LEU B O 1
ATOM 2665 N N . PHE B 1 74 ? 7.324 14.648 -0.25 1 98.88 74 PHE B N 1
ATOM 2666 C CA . PHE B 1 74 ? 6.121 14.117 -0.877 1 98.88 74 PHE B CA 1
ATOM 2667 C C . PHE B 1 74 ? 4.902 14.352 0.004 1 98.88 74 PHE B C 1
ATOM 2669 O O . PHE B 1 74 ? 4.66 13.594 0.95 1 98.88 74 PHE B O 1
ATOM 2676 N N . VAL B 1 75 ? 4.207 15.484 -0.302 1 98.69 75 VAL B N 1
ATOM 2677 C CA . VAL B 1 75 ? 2.975 15.789 0.417 1 98.69 75 VAL B CA 1
ATOM 2678 C C . VAL B 1 75 ? 1.821 14.977 -0.163 1 98.69 75 VAL B C 1
ATOM 2680 O O . VAL B 1 75 ? 1.57 15.016 -1.37 1 98.69 75 VAL B O 1
ATOM 2683 N N . SER B 1 76 ? 1.165 14.242 0.697 1 97.88 76 SER B N 1
ATOM 2684 C CA . SER B 1 76 ? 0.094 13.352 0.251 1 97.88 76 SER B CA 1
ATOM 2685 C C . SER B 1 76 ? -0.991 14.133 -0.49 1 97.88 76 SER B C 1
ATOM 2687 O O . SER B 1 76 ? -1.178 15.328 -0.255 1 97.88 76 SER B O 1
ATOM 2689 N N . ALA B 1 77 ? -1.659 13.445 -1.378 1 95.94 77 ALA B N 1
ATOM 2690 C CA . ALA B 1 77 ? -2.75 14.023 -2.158 1 95.94 77 ALA B CA 1
ATOM 2691 C C . ALA B 1 77 ? -3.902 14.453 -1.254 1 95.94 77 ALA B C 1
ATOM 2693 O O . ALA B 1 77 ? -4.141 13.844 -0.209 1 95.94 77 ALA B O 1
ATOM 2694 N N . SER B 1 78 ? -4.645 15.438 -1.675 1 91.44 78 SER B N 1
ATOM 2695 C CA . SER B 1 78 ? -5.684 16.016 -0.828 1 91.44 78 SER B CA 1
ATOM 2696 C C . SER B 1 78 ? -7.074 15.633 -1.315 1 91.44 78 SER B C 1
ATOM 2698 O O . SER B 1 78 ? -8.078 16.094 -0.779 1 91.44 78 SER B O 1
ATOM 2700 N N . SER B 1 79 ? -7.164 14.805 -2.352 1 91.06 79 SER B N 1
ATOM 2701 C CA . SER B 1 79 ? -8.469 14.375 -2.844 1 91.06 79 SER B CA 1
ATOM 2702 C C . SER B 1 79 ? -9.266 13.664 -1.757 1 91.06 79 SER B C 1
ATOM 2704 O O . SER B 1 79 ? -8.688 13.016 -0.884 1 91.06 79 SER B O 1
ATOM 2706 N N . MET B 1 80 ? -10.57 13.789 -1.785 1 90.38 80 MET B N 1
ATOM 2707 C CA . MET B 1 80 ? -11.43 13.047 -0.871 1 90.38 80 MET B CA 1
ATOM 2708 C C . MET B 1 80 ? -11.672 11.633 -1.382 1 90.38 80 MET B C 1
ATOM 2710 O O . MET B 1 80 ? -12.195 10.789 -0.651 1 90.38 80 MET B O 1
ATOM 2714 N N . ASP B 1 81 ? -11.352 11.391 -2.629 1 95.06 81 ASP B N 1
ATOM 2715 C CA . ASP B 1 81 ? -11.445 10.062 -3.217 1 95.06 81 ASP B CA 1
ATOM 2716 C C . ASP B 1 81 ? -10.172 9.258 -2.963 1 95.06 81 ASP B C 1
ATOM 2718 O O . ASP B 1 81 ? -9.156 9.469 -3.629 1 95.06 81 ASP B O 1
ATOM 2722 N N . ASN B 1 82 ? -10.242 8.32 -2.041 1 96.94 82 ASN B N 1
ATOM 2723 C CA . ASN B 1 82 ? -9.07 7.562 -1.608 1 96.94 82 ASN B CA 1
ATOM 2724 C C . ASN B 1 82 ? -8.492 6.719 -2.744 1 96.94 82 ASN B C 1
ATOM 2726 O O . ASN B 1 82 ? -7.277 6.543 -2.838 1 96.94 82 ASN B O 1
ATOM 2730 N N . THR B 1 83 ? -9.344 6.227 -3.592 1 97.62 83 THR B N 1
ATOM 2731 C CA . THR B 1 83 ? -8.859 5.441 -4.723 1 97.62 83 THR B CA 1
ATOM 2732 C C . THR B 1 83 ? -8.109 6.324 -5.715 1 97.62 83 THR B C 1
ATOM 2734 O O . THR B 1 83 ? -7.078 5.918 -6.258 1 97.62 83 THR B O 1
ATOM 2737 N N . LEU B 1 84 ? -8.633 7.492 -5.926 1 96.62 84 LEU B N 1
ATOM 2738 C CA . LEU B 1 84 ? -7.934 8.453 -6.77 1 96.62 84 LEU B CA 1
ATOM 2739 C C . LEU B 1 84 ? -6.59 8.844 -6.156 1 96.62 84 LEU B C 1
ATOM 2741 O O . LEU B 1 84 ? -5.586 8.945 -6.863 1 96.62 84 LEU B O 1
ATOM 2745 N N . ARG B 1 85 ? -6.539 9.039 -4.82 1 98 85 ARG B N 1
ATOM 2746 C CA . ARG B 1 85 ? -5.293 9.359 -4.133 1 98 85 ARG B CA 1
ATOM 2747 C C . ARG B 1 85 ? -4.227 8.305 -4.402 1 98 85 ARG B C 1
ATOM 2749 O O . ARG B 1 85 ? -3.051 8.633 -4.582 1 98 85 ARG B O 1
ATOM 2756 N N . ILE B 1 86 ? -4.676 7.078 -4.438 1 98.5 86 ILE B N 1
ATOM 2757 C CA . ILE B 1 86 ? -3.764 5.961 -4.664 1 98.5 86 ILE B CA 1
ATOM 2758 C C . ILE B 1 86 ? -3.105 6.102 -6.035 1 98.5 86 ILE B C 1
ATOM 2760 O O . ILE B 1 86 ? -1.884 6 -6.156 1 98.5 86 ILE B O 1
ATOM 2764 N N . ARG B 1 87 ? -3.934 6.344 -7.031 1 97.25 87 ARG B N 1
ATOM 2765 C CA . ARG B 1 87 ? -3.395 6.496 -8.375 1 97.25 87 ARG B CA 1
ATOM 2766 C C . ARG B 1 87 ? -2.467 7.703 -8.461 1 97.25 87 ARG B C 1
ATOM 2768 O O . ARG B 1 87 ? -1.419 7.645 -9.109 1 97.25 87 ARG B O 1
ATOM 2775 N N . GLN B 1 88 ? -2.826 8.766 -7.836 1 98 88 GLN B N 1
ATOM 2776 C CA . GLN B 1 88 ? -1.997 9.969 -7.777 1 98 88 GLN B CA 1
ATOM 2777 C C . GLN B 1 88 ? -0.655 9.68 -7.113 1 98 88 GLN B C 1
ATOM 2779 O O . GLN B 1 88 ? 0.397 10.047 -7.641 1 98 88 GLN B O 1
ATOM 2784 N N . HIS B 1 89 ? -0.699 9 -5.973 1 98.81 89 HIS B N 1
ATOM 2785 C CA . HIS B 1 89 ? 0.518 8.672 -5.238 1 98.81 89 HIS B CA 1
ATOM 2786 C C . HIS B 1 89 ? 1.42 7.75 -6.051 1 98.81 89 HIS B C 1
ATOM 2788 O O . HIS B 1 89 ? 2.641 7.926 -6.07 1 98.81 89 HIS B O 1
ATOM 2794 N N . ALA B 1 90 ? 0.803 6.762 -6.715 1 98.62 90 ALA B N 1
ATOM 2795 C CA . ALA B 1 90 ? 1.593 5.848 -7.535 1 98.62 90 ALA B CA 1
ATOM 2796 C C . ALA B 1 90 ? 2.338 6.605 -8.633 1 98.62 90 ALA B C 1
ATOM 2798 O O . ALA B 1 90 ? 3.492 6.297 -8.938 1 98.62 90 ALA B O 1
ATOM 2799 N N . ALA B 1 91 ? 1.706 7.605 -9.227 1 97.19 91 ALA B N 1
ATOM 2800 C CA . ALA B 1 91 ? 2.332 8.422 -10.258 1 97.19 91 ALA B CA 1
ATOM 2801 C C . ALA B 1 91 ? 3.529 9.188 -9.703 1 97.19 91 ALA B C 1
ATOM 2803 O O . ALA B 1 91 ? 4.586 9.25 -10.336 1 97.19 91 ALA B O 1
ATOM 2804 N N . VAL B 1 92 ? 3.359 9.734 -8.516 1 98.62 92 VAL B N 1
ATOM 2805 C CA . VAL B 1 92 ? 4.426 10.508 -7.887 1 98.62 92 VAL B CA 1
ATOM 2806 C C . VAL B 1 92 ? 5.598 9.594 -7.551 1 98.62 92 VAL B C 1
ATOM 2808 O O . VAL B 1 92 ? 6.758 9.945 -7.785 1 98.62 92 VAL B O 1
ATOM 2811 N N . VAL B 1 93 ? 5.332 8.414 -7.016 1 98.81 93 VAL B N 1
ATOM 2812 C CA . VAL B 1 93 ? 6.352 7.461 -6.598 1 98.81 93 VAL B CA 1
ATOM 2813 C C . VAL B 1 93 ? 7.191 7.043 -7.801 1 98.81 93 VAL B C 1
ATOM 2815 O O . VAL B 1 93 ? 8.422 7.066 -7.742 1 98.81 93 VAL B O 1
ATOM 2818 N N . GLU B 1 94 ? 6.52 6.695 -8.906 1 98.25 94 GLU B N 1
ATOM 2819 C CA . GLU B 1 94 ? 7.25 6.289 -10.102 1 98.25 94 GLU B CA 1
ATOM 2820 C C . GLU B 1 94 ? 8.094 7.438 -10.648 1 98.25 94 GLU B C 1
ATOM 2822 O O . GLU B 1 94 ? 9.242 7.242 -11.039 1 98.25 94 GLU B O 1
ATOM 2827 N N . ALA B 1 95 ? 7.516 8.648 -10.656 1 98.19 95 ALA B N 1
ATOM 2828 C CA . ALA B 1 95 ? 8.227 9.812 -11.172 1 98.19 95 ALA B CA 1
ATOM 2829 C C . ALA B 1 95 ? 9.469 10.109 -10.344 1 98.19 95 ALA B C 1
ATOM 2831 O O . ALA B 1 95 ? 10.523 10.43 -10.891 1 98.19 95 ALA B O 1
ATOM 2832 N N . ALA B 1 96 ? 9.344 10.047 -9.023 1 98.5 96 ALA B N 1
ATOM 2833 C CA . ALA B 1 96 ? 10.469 10.297 -8.125 1 98.5 96 ALA B CA 1
ATOM 2834 C C . ALA B 1 96 ? 11.594 9.297 -8.375 1 98.5 96 ALA B C 1
ATOM 2836 O O . ALA B 1 96 ? 12.766 9.68 -8.477 1 98.5 96 ALA B O 1
ATOM 2837 N N . ARG B 1 97 ? 11.219 8.031 -8.469 1 98.12 97 ARG B N 1
ATOM 2838 C CA . ARG B 1 97 ? 12.195 6.984 -8.734 1 98.12 97 ARG B CA 1
ATOM 2839 C C . ARG B 1 97 ? 12.914 7.227 -10.055 1 98.12 97 ARG B C 1
ATOM 2841 O O . ARG B 1 97 ? 14.148 7.176 -10.117 1 98.12 97 ARG B O 1
ATOM 2848 N N . ASN B 1 98 ? 12.117 7.516 -11.078 1 97.56 98 ASN B N 1
ATOM 2849 C CA . ASN B 1 98 ? 12.68 7.691 -12.414 1 97.56 98 ASN B CA 1
ATOM 2850 C C . ASN B 1 98 ? 13.547 8.945 -12.492 1 97.56 98 ASN B C 1
ATOM 2852 O O . ASN B 1 98 ? 14.484 9 -13.297 1 97.56 98 ASN B O 1
ATOM 2856 N N . ALA B 1 99 ? 13.266 9.945 -11.672 1 97.38 99 ALA B N 1
ATOM 2857 C CA . ALA B 1 99 ? 14.023 11.195 -11.648 1 97.38 99 ALA B CA 1
ATOM 2858 C C . ALA B 1 99 ? 15.328 11.031 -10.883 1 97.38 99 ALA B C 1
ATOM 2860 O O . ALA B 1 99 ? 16.188 11.922 -10.906 1 97.38 99 ALA B O 1
ATOM 2861 N N . GLY B 1 100 ? 15.461 9.922 -10.141 1 97.56 100 GLY B N 1
ATOM 2862 C CA . GLY B 1 100 ? 16.688 9.656 -9.414 1 97.56 100 GLY B CA 1
ATOM 2863 C C . GLY B 1 100 ? 16.719 10.312 -8.039 1 97.56 100 GLY B C 1
ATOM 2864 O O . GLY B 1 100 ? 17.797 10.586 -7.504 1 97.56 100 GLY B O 1
ATOM 2865 N N . VAL B 1 101 ? 15.586 10.648 -7.488 1 98.25 101 VAL B N 1
ATOM 2866 C CA . VAL B 1 101 ? 15.508 11.148 -6.121 1 98.25 101 VAL B CA 1
ATOM 2867 C C . VAL B 1 101 ? 16.203 10.172 -5.172 1 98.25 101 VAL B C 1
ATOM 2869 O O . VAL B 1 101 ? 16.062 8.953 -5.324 1 98.25 101 VAL B O 1
ATOM 2872 N N . GLN B 1 102 ? 16.891 10.695 -4.195 1 98.38 102 GLN B N 1
ATOM 2873 C CA . GLN B 1 102 ? 17.703 9.844 -3.342 1 98.38 102 GLN B CA 1
ATOM 2874 C C . GLN B 1 102 ? 17.078 9.664 -1.967 1 98.38 102 GLN B C 1
ATOM 2876 O O . GLN B 1 102 ? 17.391 8.711 -1.252 1 98.38 102 GLN B O 1
ATOM 2881 N N . HIS B 1 103 ? 16.25 10.555 -1.57 1 98.75 103 HIS B N 1
ATOM 2882 C CA . HIS B 1 103 ? 15.578 10.5 -0.277 1 98.75 103 HIS B CA 1
ATOM 2883 C C . HIS B 1 103 ? 14.18 11.117 -0.354 1 98.75 103 HIS B C 1
ATOM 2885 O O . HIS B 1 103 ? 14.023 12.25 -0.813 1 98.75 103 HIS B O 1
ATOM 2891 N N . ILE B 1 104 ? 13.188 10.367 0.029 1 98.88 104 ILE B N 1
ATOM 2892 C CA . ILE B 1 104 ? 11.805 10.844 0.015 1 98.88 104 ILE B CA 1
ATOM 2893 C C . ILE B 1 104 ? 11.281 10.945 1.446 1 98.88 104 ILE B C 1
ATOM 2895 O O . ILE B 1 104 ? 11.266 9.961 2.182 1 98.88 104 ILE B O 1
ATOM 2899 N N . ALA B 1 105 ? 10.945 12.117 1.905 1 98.94 105 ALA B N 1
ATOM 2900 C CA . ALA B 1 105 ? 10.133 12.328 3.102 1 98.94 105 ALA B CA 1
ATOM 2901 C C . ALA B 1 105 ? 8.648 12.391 2.754 1 98.94 105 ALA B C 1
ATOM 2903 O O . ALA B 1 105 ? 8.211 13.297 2.043 1 98.94 105 ALA B O 1
ATOM 2904 N N . TYR B 1 106 ? 7.859 11.438 3.227 1 98.94 106 TYR B N 1
ATOM 2905 C CA . TYR B 1 106 ? 6.453 11.32 2.869 1 98.94 106 TYR B CA 1
ATOM 2906 C C . TYR B 1 106 ? 5.559 11.695 4.047 1 98.94 106 TYR B C 1
ATOM 2908 O O . TYR B 1 106 ? 5.727 11.18 5.152 1 98.94 106 TYR B O 1
ATOM 2916 N N . THR B 1 107 ? 4.605 12.586 3.76 1 98.75 107 THR B N 1
ATOM 2917 C CA . THR B 1 107 ? 3.68 12.992 4.812 1 98.75 107 THR B CA 1
ATOM 2918 C C . THR B 1 107 ? 2.463 12.07 4.848 1 98.75 107 THR B C 1
ATOM 2920 O O . THR B 1 107 ? 1.534 12.234 4.055 1 98.75 107 THR B O 1
ATOM 2923 N N . GLY B 1 108 ? 2.502 11.148 5.773 1 98.19 108 GLY B N 1
ATOM 2924 C CA . GLY B 1 108 ? 1.383 10.242 5.992 1 98.19 108 GLY B CA 1
ATOM 2925 C C . GLY B 1 108 ? 0.538 10.617 7.195 1 98.19 108 GLY B C 1
ATOM 2926 O O . GLY B 1 108 ? 0.282 11.805 7.434 1 98.19 108 GLY B O 1
ATOM 2927 N N . ILE B 1 109 ? 0.02 9.609 7.93 1 97.19 109 ILE B N 1
ATOM 2928 C CA . ILE B 1 109 ? -0.838 9.836 9.086 1 97.19 109 ILE B CA 1
ATOM 2929 C C . ILE B 1 109 ? -0.318 9.031 10.281 1 97.19 109 ILE B C 1
ATOM 2931 O O . ILE B 1 109 ? 0.164 7.91 10.117 1 97.19 109 ILE B O 1
ATOM 2935 N N . ALA B 1 110 ? -0.473 9.617 11.398 1 97.81 110 ALA B N 1
ATOM 2936 C CA . ALA B 1 110 ? 0.051 8.992 12.609 1 97.81 110 ALA B CA 1
ATOM 2937 C C . ALA B 1 110 ? -0.731 7.727 12.953 1 97.81 110 ALA B C 1
ATOM 2939 O O . ALA B 1 110 ? -1.959 7.695 12.836 1 97.81 110 ALA B O 1
ATOM 2940 N N . PHE B 1 111 ? -0.002 6.688 13.352 1 97.62 111 PHE B N 1
ATOM 2941 C CA . PHE B 1 111 ? -0.519 5.418 13.844 1 97.62 111 PHE B CA 1
ATOM 2942 C C . PHE B 1 111 ? -1.593 4.871 12.914 1 97.62 111 PHE B C 1
ATOM 2944 O O . PHE B 1 111 ? -2.689 4.523 13.352 1 97.62 111 PHE B O 1
ATOM 2951 N N . PRO B 1 112 ? -1.271 4.754 11.688 1 97.31 112 PRO B N 1
ATOM 2952 C CA . PRO B 1 112 ? -2.287 4.301 10.734 1 97.31 112 PRO B CA 1
ATOM 2953 C C . PRO B 1 112 ? -2.807 2.898 11.047 1 97.31 112 PRO B C 1
ATOM 2955 O O . PRO B 1 112 ? -3.967 2.59 10.766 1 97.31 112 PRO B O 1
ATOM 2958 N N . GLU B 1 113 ? -2.018 2.031 11.664 1 96.62 113 GLU B N 1
ATOM 2959 C CA . GLU B 1 113 ? -2.42 0.659 11.953 1 96.62 113 GLU B CA 1
ATOM 2960 C C . GLU B 1 113 ? -3.562 0.625 12.969 1 96.62 113 GLU B C 1
ATOM 2962 O O . GLU B 1 113 ? -4.23 -0.4 13.117 1 96.62 113 GLU B O 1
ATOM 2967 N N . GLN B 1 114 ? -3.811 1.74 13.602 1 95.19 114 GLN B N 1
ATOM 2968 C CA . GLN B 1 114 ? -4.828 1.803 14.641 1 95.19 114 GLN B CA 1
ATOM 2969 C C . GLN B 1 114 ? -6.09 2.502 14.141 1 95.19 114 GLN B C 1
ATOM 2971 O O . GLN B 1 114 ? -7.039 2.707 14.898 1 95.19 114 GLN B O 1
ATOM 2976 N N . MET B 1 115 ? -6.086 2.816 12.922 1 94.31 115 MET B N 1
ATOM 2977 C CA . MET B 1 115 ? -7.191 3.611 12.391 1 94.31 115 MET B CA 1
ATOM 2978 C C . MET B 1 115 ? -8.086 2.766 11.492 1 94.31 115 MET B C 1
ATOM 2980 O O . MET B 1 115 ? -7.629 1.781 10.906 1 94.31 115 MET B O 1
ATOM 2984 N N . THR B 1 116 ? -9.367 3.141 11.438 1 91.75 116 THR B N 1
ATOM 2985 C CA . THR B 1 116 ? -10.328 2.451 10.578 1 91.75 116 THR B CA 1
ATOM 2986 C C . THR B 1 116 ? -11.164 3.451 9.789 1 91.75 116 THR B C 1
ATOM 2988 O O . THR B 1 116 ? -12.32 3.182 9.469 1 91.75 116 THR B O 1
ATOM 2991 N N . THR B 1 117 ? -10.617 4.652 9.531 1 87.75 117 THR B N 1
ATOM 2992 C CA . THR B 1 117 ? -11.359 5.73 8.883 1 87.75 117 THR B CA 1
ATOM 2993 C C . THR B 1 117 ? -11.266 5.613 7.367 1 87.75 117 THR B C 1
ATOM 2995 O O . THR B 1 117 ? -12.023 6.262 6.641 1 87.75 117 THR B O 1
ATOM 2998 N N . GLY B 1 118 ? -10.383 4.848 6.848 1 91.94 118 GLY B N 1
ATOM 2999 C CA . GLY B 1 118 ? -10.156 4.707 5.418 1 91.94 118 GLY B CA 1
ATOM 3000 C C . GLY B 1 118 ? -8.875 5.367 4.945 1 91.94 118 GLY B C 1
ATOM 3001 O O . GLY B 1 118 ? -8.219 4.875 4.027 1 91.94 118 GLY B O 1
ATOM 3002 N N . LEU B 1 119 ? -8.492 6.457 5.609 1 93.62 119 LEU B N 1
ATOM 3003 C CA . LEU B 1 119 ? -7.297 7.199 5.219 1 93.62 119 LEU B CA 1
ATOM 3004 C C . LEU B 1 119 ? -6.039 6.383 5.5 1 93.62 119 LEU B C 1
ATOM 3006 O O . LEU B 1 119 ? -5.035 6.527 4.801 1 93.62 119 LEU B O 1
ATOM 3010 N N . GLU B 1 120 ? -6.117 5.559 6.543 1 96.81 120 GLU B N 1
ATOM 3011 C CA . GLU B 1 120 ? -4.988 4.699 6.891 1 96.81 120 GLU B CA 1
ATOM 3012 C C . GLU B 1 120 ? -4.605 3.793 5.727 1 96.81 120 GLU B C 1
ATOM 3014 O O . GLU B 1 120 ? -3.422 3.508 5.52 1 96.81 120 GLU B O 1
ATOM 3019 N N . ASN B 1 121 ? -5.617 3.363 4.938 1 98.25 121 ASN B N 1
ATOM 3020 C CA . ASN B 1 121 ? -5.336 2.49 3.803 1 98.25 121 ASN B CA 1
ATOM 3021 C C . ASN B 1 121 ? -4.516 3.209 2.734 1 98.25 121 ASN B C 1
ATOM 3023 O O . ASN B 1 121 ? -3.605 2.621 2.145 1 98.25 121 ASN B O 1
ATOM 3027 N N . VAL B 1 122 ? -4.793 4.473 2.502 1 98.56 122 VAL B N 1
ATOM 3028 C CA . VAL B 1 122 ? -4.062 5.273 1.525 1 98.56 122 VAL B CA 1
ATOM 3029 C C . VAL B 1 122 ? -2.602 5.398 1.947 1 98.56 122 VAL B C 1
ATOM 3031 O O . VAL B 1 122 ? -1.695 5.137 1.152 1 98.56 122 VAL B O 1
ATOM 3034 N N . HIS B 1 123 ? -2.441 5.73 3.141 1 98.75 123 HIS B N 1
ATOM 3035 C CA . HIS B 1 123 ? -1.095 6.055 3.598 1 98.75 123 HIS B CA 1
ATOM 3036 C C . HIS B 1 123 ? -0.252 4.793 3.762 1 98.75 123 HIS B C 1
ATOM 3038 O O . HIS B 1 123 ? 0.941 4.797 3.451 1 98.75 123 HIS B O 1
ATOM 3044 N N . LEU B 1 124 ? -0.843 3.727 4.23 1 98.81 124 LEU B N 1
ATOM 3045 C CA . LEU B 1 124 ? -0.109 2.467 4.312 1 98.81 124 LEU B CA 1
ATOM 3046 C C . LEU B 1 124 ? 0.236 1.948 2.92 1 98.81 124 LEU B C 1
ATOM 3048 O O . LEU B 1 124 ? 1.349 1.469 2.689 1 98.81 124 LEU B O 1
ATOM 3052 N N . ALA B 1 125 ? -0.707 2.049 1.979 1 98.88 125 ALA B N 1
ATOM 3053 C CA . ALA B 1 125 ? -0.391 1.692 0.598 1 98.88 125 ALA B CA 1
ATOM 3054 C C . ALA B 1 125 ? 0.805 2.49 0.086 1 98.88 125 ALA B C 1
ATOM 3056 O O . ALA B 1 125 ? 1.729 1.925 -0.503 1 98.88 125 ALA B O 1
ATOM 3057 N N . THR B 1 126 ? 0.784 3.764 0.352 1 98.88 126 THR B N 1
ATOM 3058 C CA . THR B 1 126 ? 1.827 4.645 -0.165 1 98.88 126 THR B CA 1
ATOM 3059 C C . THR B 1 126 ? 3.178 4.305 0.46 1 98.88 126 THR B C 1
ATOM 3061 O O . THR B 1 126 ? 4.207 4.348 -0.215 1 98.88 126 THR B O 1
ATOM 3064 N N . GLU B 1 127 ? 3.186 4.004 1.747 1 98.88 127 GLU B N 1
ATOM 3065 C CA . GLU B 1 127 ? 4.434 3.602 2.389 1 98.88 127 GLU B CA 1
ATOM 3066 C C . GLU B 1 127 ? 5.023 2.365 1.72 1 98.88 127 GLU B C 1
ATOM 3068 O O . GLU B 1 127 ? 6.23 2.307 1.467 1 98.88 127 GLU B O 1
ATOM 3073 N N . TYR B 1 128 ? 4.188 1.387 1.406 1 98.75 128 TYR B N 1
ATOM 3074 C CA . TYR B 1 128 ? 4.684 0.194 0.729 1 98.75 128 TYR B CA 1
ATOM 3075 C C . TYR B 1 128 ? 5.094 0.51 -0.705 1 98.75 128 TYR B C 1
ATOM 3077 O O . TYR B 1 128 ? 6.062 -0.053 -1.219 1 98.75 128 TYR B O 1
ATOM 3085 N N . MET B 1 129 ? 4.367 1.41 -1.412 1 98.88 129 MET B N 1
ATOM 3086 C CA . MET B 1 129 ? 4.789 1.851 -2.738 1 98.88 129 MET B CA 1
ATOM 3087 C C . MET B 1 129 ? 6.211 2.4 -2.701 1 98.88 129 MET B C 1
ATOM 3089 O O . MET B 1 129 ? 7.035 2.061 -3.551 1 98.88 129 MET B O 1
ATOM 3093 N N . LEU B 1 130 ? 6.445 3.209 -1.728 1 98.88 130 LEU B N 1
ATOM 3094 C CA . LEU B 1 130 ? 7.742 3.867 -1.623 1 98.88 130 LEU B CA 1
ATOM 3095 C C . LEU B 1 130 ? 8.852 2.848 -1.379 1 98.88 130 LEU B C 1
ATOM 3097 O O . LEU B 1 130 ? 9.961 2.994 -1.898 1 98.88 130 LEU B O 1
ATOM 3101 N N . ARG B 1 131 ? 8.562 1.804 -0.652 1 98.56 131 ARG B N 1
ATOM 3102 C CA . ARG B 1 131 ? 9.547 0.763 -0.373 1 98.56 131 ARG B CA 1
ATOM 3103 C C . ARG B 1 131 ? 9.938 0.023 -1.647 1 98.56 131 ARG B C 1
ATOM 3105 O O . ARG B 1 131 ? 11.047 -0.504 -1.75 1 98.56 131 ARG B O 1
ATOM 3112 N N . THR B 1 132 ? 9.094 0.033 -2.658 1 98 132 THR B N 1
ATOM 3113 C CA . THR B 1 132 ? 9.391 -0.672 -3.9 1 98 132 THR B CA 1
ATOM 3114 C C . THR B 1 132 ? 10.453 0.073 -4.703 1 98 132 THR B C 1
ATOM 3116 O O . THR B 1 132 ? 11.039 -0.482 -5.637 1 98 132 THR B O 1
ATOM 3119 N N . THR B 1 133 ? 10.711 1.321 -4.426 1 97.94 133 THR B N 1
ATOM 3120 C CA . THR B 1 133 ? 11.594 2.156 -5.234 1 97.94 133 THR B CA 1
ATOM 3121 C C . THR B 1 133 ? 13.055 1.895 -4.887 1 97.94 133 THR B C 1
ATOM 3123 O O . THR B 1 133 ? 13.953 2.184 -5.684 1 97.94 133 THR B O 1
ATOM 3126 N N . GLY B 1 134 ? 13.273 1.387 -3.623 1 96.75 134 GLY B N 1
ATOM 3127 C CA . GLY B 1 134 ? 14.625 1.269 -3.111 1 96.75 134 GLY B CA 1
ATOM 3128 C C . GLY B 1 134 ? 15.219 2.598 -2.682 1 96.75 134 GLY B C 1
ATOM 3129 O O . GLY B 1 134 ? 16.359 2.652 -2.213 1 96.75 134 GLY B O 1
ATOM 3130 N N . ILE B 1 135 ? 14.484 3.705 -2.85 1 98.19 135 ILE B N 1
ATOM 3131 C CA . ILE B 1 135 ? 14.922 5.027 -2.408 1 98.19 135 ILE B CA 1
ATOM 3132 C C . ILE B 1 135 ? 14.844 5.113 -0.885 1 98.19 135 ILE B C 1
ATOM 3134 O O . ILE B 1 135 ? 13.883 4.629 -0.277 1 98.19 135 ILE B O 1
ATOM 3138 N N . ALA B 1 136 ? 15.883 5.711 -0.269 1 98.56 136 ALA B N 1
ATOM 3139 C CA . ALA B 1 136 ? 15.758 6.004 1.156 1 98.56 136 ALA B CA 1
ATOM 3140 C C . ALA B 1 136 ? 14.484 6.797 1.442 1 98.56 136 ALA B C 1
ATOM 3142 O O . ALA B 1 136 ? 14.133 7.707 0.691 1 98.56 136 ALA B O 1
ATOM 3143 N N . TYR B 1 137 ? 13.797 6.391 2.49 1 98.88 137 TYR B N 1
ATOM 3144 C CA . TYR B 1 137 ? 12.547 7.074 2.822 1 98.88 137 TYR B CA 1
ATOM 3145 C C . TYR B 1 137 ? 12.547 7.523 4.277 1 98.88 137 TYR B C 1
ATOM 3147 O O . TYR B 1 137 ? 13.328 7.023 5.09 1 98.88 137 TYR B O 1
ATOM 3155 N N . THR B 1 138 ? 11.789 8.5 4.566 1 98.94 138 THR B N 1
ATOM 3156 C CA . THR B 1 138 ? 11.32 8.852 5.902 1 98.94 138 THR B CA 1
ATOM 3157 C C . THR B 1 138 ? 9.805 9.016 5.914 1 98.94 138 THR B C 1
ATOM 3159 O O . THR B 1 138 ? 9.258 9.844 5.176 1 98.94 138 THR B O 1
ATOM 3162 N N . PHE B 1 139 ? 9.156 8.172 6.641 1 98.94 139 PHE B N 1
ATOM 3163 C CA . PHE B 1 139 ? 7.711 8.32 6.789 1 98.94 139 PHE B CA 1
ATOM 3164 C C . PHE B 1 139 ? 7.383 9.289 7.918 1 98.94 139 PHE B C 1
ATOM 3166 O O . PHE B 1 139 ? 7.582 8.977 9.094 1 98.94 139 PHE B O 1
ATOM 3173 N N . LEU B 1 140 ? 6.973 10.484 7.496 1 98.94 140 LEU B N 1
ATOM 3174 C CA . LEU B 1 140 ? 6.441 11.484 8.414 1 98.94 140 LEU B CA 1
ATOM 3175 C C . LEU B 1 140 ? 4.953 11.258 8.664 1 98.94 140 LEU B C 1
ATOM 3177 O O . LEU B 1 140 ? 4.113 11.75 7.902 1 98.94 140 LEU B O 1
ATOM 3181 N N . ARG B 1 141 ? 4.652 10.5 9.734 1 98.81 141 ARG B N 1
ATOM 3182 C CA . ARG B 1 141 ? 3.262 10.188 10.047 1 98.81 141 ARG B CA 1
ATOM 3183 C C . ARG B 1 141 ? 2.629 11.289 10.891 1 98.81 141 ARG B C 1
ATOM 3185 O O . ARG B 1 141 ? 2.729 11.266 12.117 1 98.81 141 ARG B O 1
ATOM 3192 N N . ASN B 1 142 ? 2.008 12.18 10.172 1 97.94 142 ASN B N 1
ATOM 3193 C CA . ASN B 1 142 ? 1.518 13.43 10.742 1 97.94 142 ASN B CA 1
ATOM 3194 C C . ASN B 1 142 ? 0.296 13.203 11.625 1 97.94 142 ASN B C 1
ATOM 3196 O O . ASN B 1 142 ? -0.609 12.445 11.258 1 97.94 142 ASN B O 1
ATOM 3200 N N . GLY B 1 143 ? 0.348 13.797 12.773 1 95.81 143 GLY B N 1
ATOM 3201 C CA . GLY B 1 143 ? -0.87 13.875 13.562 1 95.81 143 GLY B CA 1
ATOM 3202 C C . GLY B 1 143 ? -1.93 14.766 12.938 1 95.81 143 GLY B C 1
ATOM 3203 O O . GLY B 1 143 ? -1.674 15.438 11.938 1 95.81 143 GLY B O 1
ATOM 3204 N N . PHE B 1 144 ? -3.059 14.75 13.516 1 92.12 144 PHE B N 1
ATOM 3205 C CA . PHE B 1 144 ? -4.164 15.562 13.016 1 92.12 144 PHE B CA 1
ATOM 3206 C C . PHE B 1 144 ? -3.889 17.047 13.227 1 92.12 144 PHE B C 1
ATOM 3208 O O . PHE B 1 144 ? -3.318 17.438 14.25 1 92.12 144 PHE B O 1
ATOM 3215 N N . TYR B 1 145 ? -4.32 17.812 12.258 1 93.12 145 TYR B N 1
ATOM 3216 C CA . TYR B 1 145 ? -4.078 19.25 12.312 1 93.12 145 TYR B CA 1
ATOM 3217 C C . TYR B 1 145 ? -4.953 19.922 13.375 1 93.12 145 TYR B C 1
ATOM 3219 O O . TYR B 1 145 ? -6.18 19.797 13.328 1 93.12 145 TYR B O 1
ATOM 3227 N N . VAL B 1 146 ? -4.348 20.625 14.227 1 93.38 146 VAL B N 1
ATOM 3228 C CA . VAL B 1 146 ? -5.059 21.312 15.305 1 93.38 146 VAL B CA 1
ATOM 3229 C C . VAL B 1 146 ? -6.051 22.312 14.711 1 93.38 146 VAL B C 1
ATOM 3231 O O . VAL B 1 146 ? -7.035 22.672 15.359 1 93.38 146 VAL B O 1
ATOM 3234 N N . ASP B 1 147 ? -5.875 22.703 13.469 1 87.19 147 ASP B N 1
ATOM 3235 C CA . ASP B 1 147 ? -6.707 23.672 12.758 1 87.19 147 ASP B CA 1
ATOM 3236 C C . ASP B 1 147 ? -8.148 23.172 12.648 1 87.19 147 ASP B C 1
ATOM 3238 O O . ASP B 1 147 ? -9.07 23.984 12.5 1 87.19 147 ASP B O 1
ATOM 3242 N N . LEU B 1 148 ? -8.312 21.891 12.672 1 83.44 148 LEU B N 1
ATOM 3243 C CA . LEU B 1 148 ? -9.656 21.328 12.641 1 83.44 148 LEU B CA 1
ATOM 3244 C C . LEU B 1 148 ? -10.422 21.672 13.914 1 83.44 148 LEU B C 1
ATOM 3246 O O . LEU B 1 148 ? -11.656 21.734 13.898 1 83.44 148 LEU B O 1
ATOM 3250 N N . LEU B 1 149 ? -9.695 21.938 14.914 1 89.88 149 LEU B N 1
ATOM 3251 C CA . LEU B 1 149 ? -10.266 22.203 16.234 1 89.88 149 LEU B CA 1
ATOM 3252 C C . LEU B 1 149 ? -10.109 23.672 16.625 1 89.88 149 LEU B C 1
ATOM 3254 O O . LEU B 1 149 ? -11.055 24.297 17.094 1 89.88 149 LEU B O 1
ATOM 3258 N N . VAL B 1 150 ? -8.922 24.141 16.422 1 94.06 150 VAL B N 1
ATOM 3259 C CA . VAL B 1 150 ? -8.547 25.5 16.797 1 94.06 150 VAL B CA 1
ATOM 3260 C C . VAL B 1 150 ? -8.398 26.359 15.539 1 94.06 150 VAL B C 1
ATOM 3262 O O . VAL B 1 150 ? -7.449 26.188 14.773 1 94.06 150 VAL B O 1
ATOM 3265 N N . ASN B 1 151 ? -9.281 27.297 15.375 1 91.62 151 ASN B N 1
ATOM 3266 C CA . ASN B 1 151 ? -9.305 28.141 14.188 1 91.62 151 ASN B CA 1
ATOM 3267 C C . ASN B 1 151 ? -10 29.469 14.461 1 91.62 151 ASN B C 1
ATOM 3269 O O . ASN B 1 151 ? -10.227 29.828 15.617 1 91.62 151 ASN B O 1
ATOM 3273 N N . GLU B 1 152 ? -10.375 30.188 13.422 1 90.44 152 GLU B N 1
ATOM 3274 C CA . GLU B 1 152 ? -10.914 31.531 13.562 1 90.44 152 GLU B CA 1
ATOM 3275 C C . GLU B 1 152 ? -12.258 31.516 14.297 1 90.44 152 GLU B C 1
ATOM 3277 O O . GLU B 1 152 ? -12.672 32.531 14.852 1 90.44 152 GLU B O 1
ATOM 3282 N N . GLY B 1 153 ? -12.922 30.406 14.297 1 89.62 153 GLY B N 1
ATOM 3283 C CA . GLY B 1 153 ? -14.195 30.281 14.977 1 89.62 153 GLY B CA 1
ATOM 3284 C C . GLY B 1 153 ? -14.055 29.953 16.453 1 89.62 153 GLY B C 1
ATOM 3285 O O . GLY B 1 153 ? -15.031 30.047 17.203 1 89.62 153 GLY B O 1
ATOM 3286 N N . THR B 1 154 ? -12.898 29.734 16.906 1 93.94 154 THR B N 1
ATOM 3287 C CA . THR B 1 154 ? -12.648 29.219 18.25 1 93.94 154 THR B CA 1
ATOM 3288 C C . THR B 1 154 ? -13.055 30.25 19.297 1 93.94 154 THR B C 1
ATOM 3290 O O . THR B 1 154 ? -13.695 29.922 20.297 1 93.94 154 THR B O 1
ATOM 3293 N N . PRO B 1 155 ? -12.805 31.562 19.062 1 94.19 155 PRO B N 1
ATOM 3294 C CA . PRO B 1 155 ? -13.266 32.562 20.031 1 94.19 155 PRO B CA 1
ATOM 3295 C C . PRO B 1 155 ? -14.789 32.594 20.172 1 94.19 155 PRO B C 1
ATOM 3297 O O . PRO B 1 155 ? -15.305 32.812 21.266 1 94.19 155 PRO B O 1
ATOM 3300 N N . HIS B 1 156 ? -15.461 32.312 19.125 1 92.06 156 HIS B N 1
ATOM 3301 C CA . HIS B 1 156 ? -16.922 32.25 19.172 1 92.06 156 HIS B CA 1
ATOM 3302 C C . HIS B 1 156 ? -17.391 31.047 19.984 1 92.06 156 HIS B C 1
ATOM 3304 O O . HIS B 1 156 ? -18.391 31.125 20.703 1 92.06 156 HIS B O 1
ATOM 3310 N N . VAL B 1 157 ? -16.766 29.953 19.812 1 92.56 157 VAL B N 1
ATOM 3311 C CA . VAL B 1 157 ? -17.078 28.766 20.594 1 92.56 157 VAL B CA 1
ATOM 3312 C C . VAL B 1 157 ? -16.891 29.062 22.078 1 92.56 157 VAL B C 1
ATOM 3314 O O . VAL B 1 157 ? -17.75 28.703 22.906 1 92.56 157 VAL B O 1
ATOM 3317 N N . ALA B 1 158 ? -15.805 29.688 22.438 1 95.06 158 ALA B N 1
ATOM 3318 C CA . ALA B 1 158 ? -15.547 30.062 23.828 1 95.06 158 ALA B CA 1
ATOM 3319 C C . ALA B 1 158 ? -16.609 31.031 24.344 1 95.06 158 ALA B C 1
ATOM 3321 O O . ALA B 1 158 ? -17.062 30.906 25.484 1 95.06 158 ALA B O 1
ATOM 3322 N N . ALA B 1 159 ? -17.031 31.938 23.5 1 94 159 ALA B N 1
ATOM 3323 C CA . ALA B 1 159 ? -18.047 32.906 23.875 1 94 159 ALA B CA 1
ATOM 3324 C C . ALA B 1 159 ? -19.391 32.219 24.141 1 94 159 ALA B C 1
ATOM 3326 O O . ALA B 1 159 ? -20.156 32.656 25 1 94 159 ALA B O 1
ATOM 3327 N N . ALA B 1 160 ? -19.609 31.203 23.391 1 93.31 160 ALA B N 1
ATOM 3328 C CA . ALA B 1 160 ? -20.859 30.453 23.531 1 93.31 160 ALA B CA 1
ATOM 3329 C C . ALA B 1 160 ? -20.844 29.609 24.812 1 93.31 160 ALA B C 1
ATOM 3331 O O . ALA B 1 160 ? -21.891 29.156 25.266 1 93.31 160 ALA B O 1
ATOM 3332 N N . GLY B 1 161 ? -19.703 29.344 25.281 1 95.56 161 GLY B N 1
ATOM 3333 C CA . GLY B 1 161 ? -19.562 28.734 26.594 1 95.56 161 GLY B CA 1
ATOM 3334 C C . GLY B 1 161 ? -19.609 27.219 26.562 1 95.56 161 GLY B C 1
ATOM 3335 O O . GLY B 1 161 ? -19.656 26.578 27.609 1 95.56 161 GLY B O 1
ATOM 3336 N N . SER B 1 162 ? -19.641 26.656 25.344 1 95.75 162 SER B N 1
ATOM 3337 C CA . SER B 1 162 ? -19.766 25.203 25.328 1 95.75 162 SER B CA 1
ATOM 3338 C C . SER B 1 162 ? -19.031 24.609 24.125 1 95.75 162 SER B C 1
ATOM 3340 O O . SER B 1 162 ? -19.094 25.156 23.016 1 95.75 162 SER B O 1
ATOM 3342 N N . VAL B 1 163 ? -18.281 23.547 24.375 1 96.19 163 VAL B N 1
ATOM 3343 C CA . VAL B 1 163 ? -17.734 22.688 23.344 1 96.19 163 VAL B CA 1
ATOM 3344 C C . VAL B 1 163 ? -18.625 21.469 23.156 1 96.19 163 VAL B C 1
ATOM 3346 O O . VAL B 1 163 ? -18.812 20.672 24.078 1 96.19 163 VAL B O 1
ATOM 3349 N N . ILE B 1 164 ? -19.156 21.328 21.969 1 95.94 164 ILE B N 1
ATOM 3350 C CA . ILE B 1 164 ? -20.094 20.25 21.703 1 95.94 164 ILE B CA 1
ATOM 3351 C C . ILE B 1 164 ? -19.375 19.094 21 1 95.94 164 ILE B C 1
ATOM 3353 O O . ILE B 1 164 ? -18.625 19.328 20.047 1 95.94 164 ILE B O 1
ATOM 3357 N N . SER B 1 165 ? -19.547 17.875 21.453 1 96.56 165 SER B N 1
ATOM 3358 C CA . SER B 1 165 ? -19 16.703 20.781 1 96.56 165 SER B CA 1
ATOM 3359 C C . SER B 1 165 ? -19.906 15.484 20.984 1 96.56 165 SER B C 1
ATOM 3361 O O . SER B 1 165 ? -20.891 15.547 21.734 1 96.56 165 SER B O 1
ATOM 3363 N N . ALA B 1 166 ? -19.672 14.461 20.25 1 97.38 166 ALA B N 1
ATOM 3364 C CA . ALA B 1 166 ? -20.281 13.156 20.5 1 97.38 166 ALA B CA 1
ATOM 3365 C C . ALA B 1 166 ? -19.266 12.172 21.078 1 97.38 166 ALA B C 1
ATOM 3367 O O . ALA B 1 166 ? -19.391 10.961 20.875 1 97.38 166 ALA B O 1
ATOM 3368 N N . ALA B 1 167 ? -18.234 12.688 21.641 1 96.62 167 ALA B N 1
ATOM 3369 C CA . ALA B 1 167 ? -17.188 11.891 22.281 1 96.62 167 ALA B CA 1
ATOM 3370 C C . ALA B 1 167 ? -17.016 12.289 23.75 1 96.62 167 ALA B C 1
ATOM 3372 O O . ALA B 1 167 ? -16.141 13.094 24.078 1 96.62 167 ALA B O 1
ATOM 3373 N N . PRO B 1 168 ? -17.719 11.617 24.609 1 95.88 168 PRO B N 1
ATOM 3374 C CA . PRO B 1 168 ? -17.734 12.039 26.016 1 95.88 168 PRO B CA 1
ATOM 3375 C C . PRO B 1 168 ? -16.391 11.82 26.703 1 95.88 168 PRO B C 1
ATOM 3377 O O . PRO B 1 168 ? -15.977 12.641 27.531 1 95.88 168 PRO B O 1
ATOM 3380 N N . THR B 1 169 ? -15.727 10.766 26.359 1 94 169 THR B N 1
ATOM 3381 C CA . THR B 1 169 ? -14.57 10.414 27.172 1 94 169 THR B CA 1
ATOM 3382 C C . THR B 1 169 ? -13.32 10.273 26.312 1 94 169 THR B C 1
ATOM 3384 O O . THR B 1 169 ? -12.203 10.195 26.844 1 94 169 THR B O 1
ATOM 3387 N N . GLY B 1 170 ? -13.516 10.203 25.016 1 95.62 170 GLY B N 1
ATOM 3388 C CA . GLY B 1 170 ? -12.398 9.922 24.141 1 95.62 170 GLY B CA 1
ATOM 3389 C C . GLY B 1 170 ? -11.344 11.016 24.156 1 95.62 170 GLY B C 1
ATOM 3390 O O . GLY B 1 170 ? -11.656 12.188 24.359 1 95.62 170 GLY B O 1
ATOM 3391 N N . LYS B 1 171 ? -10.109 10.609 23.969 1 96.62 171 LYS B N 1
ATOM 3392 C CA . LYS B 1 171 ? -9.008 11.562 23.844 1 96.62 171 LYS B CA 1
ATOM 3393 C C . LYS B 1 171 ? -8.602 11.742 22.391 1 96.62 171 LYS B C 1
ATOM 3395 O O . LYS B 1 171 ? -8.875 10.883 21.547 1 96.62 171 LYS B O 1
ATOM 3400 N N . MET B 1 172 ? -8.023 12.898 22.141 1 95.75 172 MET B N 1
ATOM 3401 C CA . MET B 1 172 ? -7.551 13.227 20.797 1 95.75 172 MET B CA 1
ATOM 3402 C C . MET B 1 172 ? -6.148 13.828 20.844 1 95.75 172 MET B C 1
ATOM 3404 O O . MET B 1 172 ? -5.703 14.289 21.891 1 95.75 172 MET B O 1
ATOM 3408 N N . ASN B 1 173 ? -5.473 13.703 19.781 1 95.94 173 ASN B N 1
ATOM 3409 C CA . ASN B 1 173 ? -4.109 14.203 19.656 1 95.94 173 ASN B CA 1
ATOM 3410 C C . ASN B 1 173 ? -3.939 15.07 18.406 1 95.94 173 ASN B C 1
ATOM 3412 O O . ASN B 1 173 ? -4.043 14.578 17.281 1 95.94 173 ASN B O 1
ATOM 3416 N N . TYR B 1 174 ? -3.74 16.359 18.562 1 95.31 174 TYR B N 1
ATOM 3417 C CA . TYR B 1 174 ? -3.631 17.344 17.484 1 95.31 174 TYR B CA 1
ATOM 3418 C C . TYR B 1 174 ? -2.311 18.094 17.578 1 95.31 174 TYR B C 1
ATOM 3420 O O . TYR B 1 174 ? -1.789 18.328 18.672 1 95.31 174 TYR B O 1
ATOM 3428 N N . VAL B 1 175 ? -1.812 18.438 16.547 1 97.44 175 VAL B N 1
ATOM 3429 C CA . VAL B 1 175 ? -0.6 19.25 16.453 1 97.44 175 VAL B CA 1
ATOM 3430 C C . VAL B 1 175 ? -0.76 20.297 15.352 1 97.44 175 VAL B C 1
ATOM 3432 O O . VAL B 1 175 ? -1.616 20.156 14.477 1 97.44 175 VAL B O 1
ATOM 3435 N N . THR B 1 176 ? 0.028 21.375 15.422 1 97.12 176 THR B N 1
ATOM 3436 C CA . THR B 1 176 ? -0.096 22.422 14.422 1 97.12 176 THR B CA 1
ATOM 3437 C C . THR B 1 176 ? 0.553 21.984 13.109 1 97.12 176 THR B C 1
ATOM 3439 O O . THR B 1 176 ? 1.556 21.266 13.109 1 97.12 176 THR B O 1
ATOM 3442 N N . ARG B 1 177 ? 0.012 22.422 12.039 1 96.75 177 ARG B N 1
ATOM 3443 C CA . ARG B 1 177 ? 0.604 22.188 10.727 1 96.75 177 ARG B CA 1
ATOM 3444 C C . ARG B 1 177 ? 2.033 22.703 10.672 1 96.75 177 ARG B C 1
ATOM 3446 O O . ARG B 1 177 ? 2.896 22.109 10.023 1 96.75 177 ARG B O 1
ATOM 3453 N N . ASP B 1 178 ? 2.236 23.797 11.328 1 97.31 178 ASP B N 1
ATOM 3454 C CA . ASP B 1 178 ? 3.561 24.422 11.336 1 97.31 178 ASP B CA 1
ATOM 3455 C C . ASP B 1 178 ? 4.582 23.5 12.016 1 97.31 178 ASP B C 1
ATOM 3457 O O . ASP B 1 178 ? 5.723 23.406 11.562 1 97.31 178 ASP B O 1
ATOM 3461 N N . ASN B 1 179 ? 4.211 22.891 13.141 1 98.31 179 ASN B N 1
ATOM 3462 C CA . ASN B 1 179 ? 5.09 21.922 13.789 1 98.31 179 ASN B CA 1
ATOM 3463 C C . ASN B 1 179 ? 5.465 20.781 12.844 1 98.31 179 ASN B C 1
ATOM 3465 O O . ASN B 1 179 ? 6.625 20.375 12.781 1 98.31 179 ASN B O 1
ATOM 3469 N N . LEU B 1 180 ? 4.484 20.281 12.133 1 98.75 180 LEU B N 1
ATOM 3470 C CA . LEU B 1 180 ? 4.695 19.172 11.203 1 98.75 180 LEU B CA 1
ATOM 3471 C C . LEU B 1 180 ? 5.582 19.594 10.039 1 98.75 180 LEU B C 1
ATOM 3473 O O . LEU B 1 180 ? 6.453 18.844 9.602 1 98.75 180 LEU B O 1
ATOM 3477 N N . ALA B 1 181 ? 5.383 20.812 9.531 1 98.62 181 ALA B N 1
ATOM 3478 C CA . ALA B 1 181 ? 6.223 21.375 8.477 1 98.62 181 ALA B CA 1
ATOM 3479 C C . ALA B 1 181 ? 7.672 21.5 8.945 1 98.62 181 ALA B C 1
ATOM 3481 O O . ALA B 1 181 ? 8.602 21.203 8.195 1 98.62 181 ALA B O 1
ATOM 3482 N N . ARG B 1 182 ? 7.848 21.969 10.156 1 98.62 182 ARG B N 1
ATOM 3483 C CA . ARG B 1 182 ? 9.188 22.109 10.711 1 98.62 182 ARG B CA 1
ATOM 3484 C C . ARG B 1 182 ? 9.875 20.75 10.836 1 98.62 182 ARG B C 1
ATOM 3486 O O . ARG B 1 182 ? 11.062 20.625 10.531 1 98.62 182 ARG B O 1
ATOM 3493 N N . ALA B 1 183 ? 9.117 19.766 11.305 1 98.88 183 ALA B N 1
ATOM 3494 C CA . ALA B 1 183 ? 9.664 18.422 11.391 1 98.88 183 ALA B CA 1
ATOM 3495 C C . ALA B 1 183 ? 10.141 17.938 10.023 1 98.88 183 ALA B C 1
ATOM 3497 O O . ALA B 1 183 ? 11.219 17.344 9.906 1 98.88 183 ALA B O 1
ATOM 3498 N N . ALA B 1 184 ? 9.352 18.141 8.984 1 98.88 184 ALA B N 1
ATOM 3499 C CA . ALA B 1 184 ? 9.734 17.75 7.633 1 98.88 184 ALA B CA 1
ATOM 3500 C C . ALA B 1 184 ? 11.031 18.422 7.211 1 98.88 184 ALA B C 1
ATOM 3502 O O . ALA B 1 184 ? 11.922 17.781 6.656 1 98.88 184 ALA B O 1
ATOM 3503 N N . ALA B 1 185 ? 11.148 19.719 7.492 1 98.81 185 ALA B N 1
ATOM 3504 C CA . ALA B 1 185 ? 12.352 20.469 7.137 1 98.81 185 ALA B CA 1
ATOM 3505 C C . ALA B 1 185 ? 13.57 19.938 7.875 1 98.81 185 ALA B C 1
ATOM 3507 O O . ALA B 1 185 ? 14.648 19.781 7.289 1 98.81 185 ALA B O 1
ATOM 3508 N N . VAL B 1 186 ? 13.398 19.625 9.18 1 98.75 186 VAL B N 1
ATOM 3509 C CA . VAL B 1 186 ? 14.492 19.078 9.992 1 98.75 186 VAL B CA 1
ATOM 3510 C C . VAL B 1 186 ? 14.961 17.766 9.398 1 98.75 186 VAL B C 1
ATOM 3512 O O . VAL B 1 186 ? 16.172 17.531 9.266 1 98.75 186 VAL B O 1
ATOM 3515 N N . VAL B 1 187 ? 14.055 16.906 9.023 1 98.75 187 VAL B N 1
ATOM 3516 C CA . VAL B 1 187 ? 14.375 15.594 8.461 1 98.75 187 VAL B CA 1
ATOM 3517 C C . VAL B 1 187 ? 15.125 15.766 7.141 1 98.75 187 VAL B C 1
ATOM 3519 O O . VAL B 1 187 ? 16.125 15.086 6.887 1 98.75 187 VAL B O 1
ATOM 3522 N N . LEU B 1 188 ? 14.695 16.688 6.293 1 98.56 188 LEU B N 1
ATOM 3523 C CA . LEU B 1 188 ? 15.234 16.844 4.949 1 98.56 188 LEU B CA 1
ATOM 3524 C C . LEU B 1 188 ? 16.594 17.516 4.984 1 98.56 188 LEU B C 1
ATOM 3526 O O . LEU B 1 188 ? 17.359 17.422 4.023 1 98.56 188 LEU B O 1
ATOM 3530 N N . THR B 1 189 ? 16.891 18.25 6.051 1 97.81 189 THR B N 1
ATOM 3531 C CA . THR B 1 189 ? 18.156 18.984 6.113 1 97.81 189 THR B CA 1
ATOM 3532 C C . THR B 1 189 ? 19.125 18.297 7.066 1 97.81 189 THR B C 1
ATOM 3534 O O . THR B 1 189 ? 20.328 18.609 7.07 1 97.81 189 THR B O 1
ATOM 3537 N N . GLY B 1 190 ? 18.594 17.375 7.863 1 96.88 190 GLY B N 1
ATOM 3538 C CA . GLY B 1 190 ? 19.422 16.703 8.852 1 96.88 190 GLY B CA 1
ATOM 3539 C C . GLY B 1 190 ? 19.938 15.359 8.375 1 96.88 190 GLY B C 1
ATOM 3540 O O . GLY B 1 190 ? 19.75 14.992 7.219 1 96.88 190 GLY B O 1
ATOM 3541 N N . GLU B 1 191 ? 20.641 14.641 9.273 1 96.94 191 GLU B N 1
ATOM 3542 C CA . GLU B 1 191 ? 21.203 13.328 9 1 96.94 191 GLU B CA 1
ATOM 3543 C C . GLU B 1 191 ? 20.562 12.25 9.852 1 96.94 191 GLU B C 1
ATOM 3545 O O . GLU B 1 191 ? 19.891 12.555 10.852 1 96.94 191 GLU B O 1
ATOM 3550 N N . GLY B 1 192 ? 20.703 11.039 9.414 1 97.75 192 GLY B N 1
ATOM 3551 C CA . GLY B 1 192 ? 20.281 9.914 10.234 1 97.75 192 GLY B CA 1
ATOM 3552 C C . GLY B 1 192 ? 18.797 9.602 10.109 1 97.75 192 GLY B C 1
ATOM 3553 O O . GLY B 1 192 ? 18.234 8.914 10.961 1 97.75 192 GLY B O 1
ATOM 3554 N N . HIS B 1 193 ? 18.172 10.094 9.102 1 98.56 193 HIS B N 1
ATOM 3555 C CA . HIS B 1 193 ? 16.719 9.961 9.023 1 98.56 193 HIS B CA 1
ATOM 3556 C C . HIS B 1 193 ? 16.312 8.945 7.965 1 98.56 193 HIS B C 1
ATOM 3558 O O . HIS B 1 193 ? 15.133 8.625 7.828 1 98.56 193 HIS B O 1
ATOM 3564 N N . ALA B 1 194 ? 17.312 8.312 7.254 1 98.31 194 ALA B N 1
ATOM 3565 C CA . ALA B 1 194 ? 17 7.363 6.188 1 98.31 194 ALA B CA 1
ATOM 3566 C C . ALA B 1 194 ? 16.297 6.129 6.742 1 98.31 194 ALA B C 1
ATOM 3568 O O . ALA B 1 194 ? 16.75 5.531 7.723 1 98.31 194 ALA B O 1
ATOM 3569 N N . ASN B 1 195 ? 15.141 5.793 6.156 1 98.5 195 ASN B N 1
ATOM 3570 C CA . ASN B 1 195 ? 14.344 4.602 6.434 1 98.5 195 ASN B CA 1
ATOM 3571 C C . ASN B 1 195 ? 13.812 4.598 7.863 1 98.5 195 ASN B C 1
ATOM 3573 O O . ASN B 1 195 ? 13.703 3.543 8.484 1 98.5 195 ASN B O 1
ATOM 3577 N N . ARG B 1 196 ? 13.578 5.812 8.383 1 98.62 196 ARG B N 1
ATOM 3578 C CA . ARG B 1 196 ? 12.953 5.977 9.688 1 98.62 196 ARG B CA 1
ATOM 3579 C C . ARG B 1 196 ? 11.469 6.285 9.547 1 98.62 196 ARG B C 1
ATOM 3581 O O . ARG B 1 196 ? 11.023 6.77 8.508 1 98.62 196 ARG B O 1
ATOM 3588 N N . ILE B 1 197 ? 10.719 5.898 10.539 1 98.88 197 ILE B N 1
ATOM 3589 C CA . ILE B 1 197 ? 9.305 6.223 10.68 1 98.88 197 ILE B CA 1
ATOM 3590 C C . ILE B 1 197 ? 9.094 7.09 11.922 1 98.88 197 ILE B C 1
ATOM 3592 O O . ILE B 1 197 ? 9.531 6.723 13.023 1 98.88 197 ILE B O 1
ATOM 3596 N N . TYR B 1 198 ? 8.492 8.258 11.766 1 98.88 198 TYR B N 1
ATOM 3597 C CA . TYR B 1 198 ? 8.211 9.164 12.867 1 98.88 198 TYR B CA 1
ATOM 3598 C C . TYR B 1 198 ? 6.711 9.336 13.062 1 98.88 198 TYR B C 1
ATOM 3600 O O . TYR B 1 198 ? 6.008 9.781 12.148 1 98.88 198 TYR B O 1
ATOM 3608 N N . GLU B 1 199 ? 6.219 8.922 14.211 1 98.88 199 GLU B N 1
ATOM 3609 C CA . GLU B 1 199 ? 4.859 9.266 14.617 1 98.88 199 GLU B CA 1
ATOM 3610 C C . GLU B 1 199 ? 4.789 10.688 15.172 1 98.88 199 GLU B C 1
ATOM 3612 O O . GLU B 1 199 ? 5.168 10.93 16.312 1 98.88 199 GLU B O 1
ATOM 3617 N N . LEU B 1 200 ? 4.281 11.617 14.344 1 98.75 200 LEU B N 1
ATOM 3618 C CA . LEU B 1 200 ? 4.402 13.031 14.672 1 98.75 200 LEU B CA 1
ATOM 3619 C C . LEU B 1 200 ? 3.146 13.539 15.367 1 98.75 200 LEU B C 1
ATOM 3621 O O . LEU B 1 200 ? 2.34 14.25 14.766 1 98.75 200 LEU B O 1
ATOM 3625 N N . THR B 1 201 ? 3.041 13.195 16.594 1 98.19 201 THR B N 1
ATOM 3626 C CA . THR B 1 201 ? 1.92 13.602 17.438 1 98.19 201 THR B CA 1
ATOM 3627 C C . THR B 1 201 ? 2.41 14.344 18.672 1 98.19 201 THR B C 1
ATOM 3629 O O . THR B 1 201 ? 3.617 14.422 18.922 1 98.19 201 THR B O 1
ATOM 3632 N N . SER B 1 202 ? 1.46 14.984 19.344 1 97.31 202 SER B N 1
ATOM 3633 C CA . SER B 1 202 ? 1.758 15.57 20.641 1 97.31 202 SER B CA 1
ATOM 3634 C C . SER B 1 202 ? 2.062 14.484 21.672 1 97.31 202 SER B C 1
ATOM 3636 O O . SER B 1 202 ? 1.491 13.391 21.625 1 97.31 202 SER B O 1
ATOM 3638 N N . PRO B 1 203 ? 3.029 14.727 22.578 1 96.62 203 PRO B N 1
ATOM 3639 C CA . PRO B 1 203 ? 3.246 13.758 23.656 1 96.62 203 PRO B CA 1
ATOM 3640 C C . PRO B 1 203 ? 2.072 13.688 24.625 1 96.62 203 PRO B C 1
ATOM 3642 O O . PRO B 1 203 ? 2.01 12.781 25.469 1 96.62 203 PRO B O 1
ATOM 3645 N N . GLN B 1 204 ? 1.146 14.648 24.469 1 95.12 204 GLN B N 1
ATOM 3646 C CA . GLN B 1 204 ? 0.064 14.719 25.438 1 95.12 204 GLN B CA 1
ATOM 3647 C C . GLN B 1 204 ? -1.296 14.797 24.75 1 95.12 204 GLN B C 1
ATOM 3649 O O . GLN B 1 204 ? -1.787 15.883 24.453 1 95.12 204 GLN B O 1
ATOM 3654 N N . PRO B 1 205 ? -1.954 13.641 24.625 1 96.88 205 PRO B N 1
ATOM 3655 C CA . PRO B 1 205 ? -3.346 13.703 24.172 1 96.88 205 PRO B CA 1
ATOM 3656 C C . PRO B 1 205 ? -4.262 14.391 25.188 1 96.88 205 PRO B C 1
ATOM 3658 O O . PRO B 1 205 ? -3.9 14.531 26.359 1 96.88 205 PRO B O 1
ATOM 3661 N N . PHE B 1 206 ? -5.441 14.836 24.703 1 97.12 206 PHE B N 1
ATOM 3662 C CA . PHE B 1 206 ? -6.359 15.547 25.594 1 97.12 206 PHE B CA 1
ATOM 3663 C C . PHE B 1 206 ? -7.805 15.227 25.234 1 97.12 206 PHE B C 1
ATOM 3665 O O . PHE B 1 206 ? -8.094 14.773 24.125 1 97.12 206 PHE B O 1
ATOM 367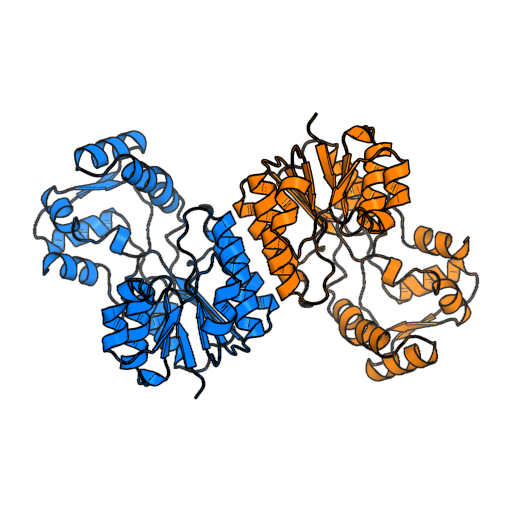2 N N . SER B 1 207 ? -8.633 15.375 26.203 1 97.19 207 SER B N 1
ATOM 3673 C CA . SER B 1 207 ? -10.062 15.18 26.016 1 97.19 207 SER B CA 1
ATOM 3674 C C . SER B 1 207 ? -10.758 16.484 25.656 1 97.19 207 SER B C 1
ATOM 3676 O O . SER B 1 207 ? -10.156 17.562 25.734 1 97.19 207 SER B O 1
ATOM 3678 N N . TYR B 1 208 ? -12.008 16.312 25.281 1 97.44 208 TYR B N 1
ATOM 3679 C CA . TYR B 1 208 ? -12.789 17.516 25.047 1 97.44 208 TYR B CA 1
ATOM 3680 C C . TYR B 1 208 ? -12.977 18.328 26.328 1 97.44 208 TYR B C 1
ATOM 3682 O O . TYR B 1 208 ? -13.047 19.562 26.297 1 97.44 208 TYR B O 1
ATOM 3690 N N . ASP B 1 209 ? -13.047 17.641 27.453 1 98 209 ASP B N 1
ATOM 3691 C CA . ASP B 1 209 ? -13.109 18.328 28.734 1 98 209 ASP B CA 1
ATOM 3692 C C . ASP B 1 209 ? -11.867 19.188 28.953 1 98 209 ASP B C 1
ATOM 3694 O O . ASP B 1 209 ? -11.969 20.344 29.391 1 98 209 ASP B O 1
ATOM 3698 N N . GLU B 1 210 ? -10.781 18.625 28.656 1 97.69 210 GLU B N 1
ATOM 3699 C CA . GLU B 1 210 ? -9.531 19.359 28.812 1 97.69 210 GLU B CA 1
ATOM 3700 C C . GLU B 1 210 ? -9.422 20.5 27.797 1 97.69 210 GLU B C 1
ATOM 3702 O O . GLU B 1 210 ? -8.891 21.562 28.125 1 97.69 210 GLU B O 1
ATOM 3707 N N . TYR B 1 211 ? -9.883 20.281 26.625 1 97.75 211 TYR B N 1
ATOM 3708 C CA . TYR B 1 211 ? -9.922 21.344 25.625 1 97.75 211 TYR B CA 1
ATOM 3709 C C . TYR B 1 211 ? -10.805 22.5 26.094 1 97.75 211 TYR B C 1
ATOM 3711 O O . TYR B 1 211 ? -10.414 23.656 26 1 97.75 211 TYR B O 1
ATOM 3719 N N . ALA B 1 212 ? -11.969 22.125 26.625 1 98.06 212 ALA B N 1
ATOM 3720 C CA . ALA B 1 212 ? -12.867 23.141 27.156 1 98.06 212 ALA B CA 1
ATOM 3721 C C . ALA B 1 212 ? -12.203 23.906 28.297 1 98.06 212 ALA B C 1
ATOM 3723 O O . ALA B 1 212 ? -12.367 25.125 28.406 1 98.06 212 ALA B O 1
ATOM 3724 N N . ALA B 1 213 ? -11.492 23.25 29.094 1 98.25 213 ALA B N 1
ATOM 3725 C CA . ALA B 1 213 ? -10.781 23.891 30.203 1 98.25 213 ALA B CA 1
ATOM 3726 C C . ALA B 1 213 ? -9.742 24.875 29.688 1 98.25 213 ALA B C 1
ATOM 3728 O O . ALA B 1 213 ? -9.578 25.969 30.234 1 98.25 213 ALA B O 1
ATOM 3729 N N . VAL B 1 214 ? -9.031 24.5 28.641 1 98.12 214 VAL B N 1
ATOM 3730 C CA . VAL B 1 214 ? -8.055 25.391 28.031 1 98.12 214 VAL B CA 1
ATOM 3731 C C . VAL B 1 214 ? -8.75 26.625 27.469 1 98.12 214 VAL B C 1
ATOM 3733 O O . VAL B 1 214 ? -8.281 27.75 27.641 1 98.12 214 VAL B O 1
ATOM 3736 N N . LEU B 1 215 ? -9.883 26.406 26.797 1 98 215 LEU B N 1
ATOM 3737 C CA . LEU B 1 215 ? -10.641 27.516 26.25 1 98 215 LEU B CA 1
ATOM 3738 C C . LEU B 1 215 ? -11.086 28.469 27.359 1 98 215 LEU B C 1
ATOM 3740 O O . LEU B 1 215 ? -11.023 29.688 27.203 1 98 215 LEU B O 1
ATOM 3744 N N . ALA B 1 216 ? -11.578 27.875 28.422 1 98.19 216 ALA B N 1
ATOM 3745 C CA . ALA B 1 216 ? -12.023 28.688 29.562 1 98.19 216 ALA B CA 1
ATOM 3746 C C . ALA B 1 216 ? -10.875 29.516 30.125 1 98.19 216 ALA B C 1
ATOM 3748 O O . ALA B 1 216 ? -11.039 30.719 30.375 1 98.19 216 ALA B O 1
ATOM 3749 N N . GLU B 1 217 ? -9.797 28.891 30.281 1 98.06 217 GLU B N 1
ATOM 3750 C CA . GLU B 1 217 ? -8.625 29.562 30.828 1 98.06 217 GLU B CA 1
ATOM 3751 C C . GLU B 1 217 ? -8.172 30.719 29.938 1 98.06 217 GLU B C 1
ATOM 3753 O O . GLU B 1 217 ? -7.914 31.828 30.406 1 98.06 217 GLU B O 1
ATOM 3758 N N . VAL B 1 218 ? -8.094 30.516 28.656 1 97.94 218 VAL B N 1
ATOM 3759 C CA . VAL B 1 218 ? -7.547 31.484 27.719 1 97.94 218 VAL B CA 1
ATOM 3760 C C . VAL B 1 218 ? -8.547 32.625 27.5 1 97.94 218 VAL B C 1
ATOM 3762 O O . VAL B 1 218 ? -8.156 33.781 27.406 1 97.94 218 VAL B O 1
ATOM 3765 N N . SER B 1 219 ? -9.812 32.312 27.453 1 96.94 219 SER B N 1
ATOM 3766 C CA . SER B 1 219 ? -10.836 33.312 27.141 1 96.94 219 SER B CA 1
ATOM 3767 C C . SER B 1 219 ? -11.25 34.094 28.391 1 96.94 219 SER B C 1
ATOM 3769 O O . SER B 1 219 ? -11.828 35.156 28.281 1 96.94 219 SER B O 1
ATOM 3771 N N . GLY B 1 220 ? -11.055 33.469 29.5 1 97 220 GLY B N 1
ATOM 3772 C CA . GLY B 1 220 ? -11.516 34.062 30.75 1 97 220 GLY B CA 1
ATOM 3773 C C . GLY B 1 220 ? -13.008 33.875 30.969 1 97 220 GLY B C 1
ATOM 3774 O O . GLY B 1 220 ? -13.586 34.5 31.875 1 97 220 GLY B O 1
ATOM 3775 N N . LYS B 1 221 ? -13.664 33.094 30.219 1 96.56 221 LYS B N 1
ATOM 3776 C CA . LYS B 1 221 ? -15.086 32.781 30.312 1 96.56 221 LYS B CA 1
ATOM 3777 C C . LYS B 1 221 ? -15.312 31.312 30.656 1 96.56 221 LYS B C 1
ATOM 3779 O O . LYS B 1 221 ? -14.477 30.469 30.344 1 96.56 221 LYS B O 1
ATOM 3784 N N . PRO B 1 222 ? -16.453 31.109 31.312 1 97.38 222 PRO B N 1
ATOM 3785 C CA . PRO B 1 222 ? -16.75 29.703 31.531 1 97.38 222 PRO B CA 1
ATOM 3786 C C . PRO B 1 222 ? -17.031 28.953 30.234 1 97.38 222 PRO B C 1
ATOM 3788 O O . PRO B 1 222 ? -17.844 29.406 29.422 1 97.38 222 PRO B O 1
ATOM 3791 N N . VAL B 1 223 ? -16.359 27.922 29.969 1 98 223 VAL B N 1
ATOM 3792 C CA . VAL B 1 223 ? -16.578 27.031 28.844 1 98 223 VAL B CA 1
ATOM 3793 C C . VAL B 1 223 ? -16.672 25.594 29.328 1 98 223 VAL B C 1
ATOM 3795 O O . VAL B 1 223 ? -15.82 25.141 30.094 1 98 223 VAL B O 1
ATOM 3798 N N . ALA B 1 224 ? -17.703 24.875 28.969 1 97.88 224 ALA B N 1
ATOM 3799 C CA . ALA B 1 224 ? -17.875 23.484 29.375 1 97.88 224 ALA B CA 1
ATOM 3800 C C . ALA B 1 224 ? -18.047 22.562 28.172 1 97.88 224 ALA B C 1
ATOM 3802 O O . ALA B 1 224 ? -18.578 22.984 27.141 1 97.88 224 ALA B O 1
ATOM 3803 N N . HIS B 1 225 ? -17.531 21.344 28.297 1 98.12 225 HIS B N 1
ATOM 3804 C CA . HIS B 1 225 ? -17.766 20.312 27.297 1 98.12 225 HIS B CA 1
ATOM 3805 C C . HIS B 1 225 ? -19.172 19.719 27.438 1 98.12 225 HIS B C 1
ATOM 3807 O O . HIS B 1 225 ? -19.578 19.328 28.531 1 98.12 225 HIS B O 1
ATOM 3813 N N . LYS B 1 226 ? -19.891 19.766 26.406 1 97.5 226 LYS B N 1
ATOM 3814 C CA . LYS B 1 226 ? -21.203 19.156 26.328 1 97.5 226 LYS B CA 1
ATOM 3815 C C . LYS B 1 226 ? -21.203 17.953 25.391 1 97.5 226 LYS B C 1
ATOM 3817 O O . LYS B 1 226 ? -21.328 18.094 24.172 1 97.5 226 LYS B O 1
ATOM 3822 N N . ALA B 1 227 ? -21.109 16.797 26.016 1 97.44 227 ALA B N 1
ATOM 3823 C CA . ALA B 1 227 ? -21.172 15.555 25.25 1 97.44 227 ALA B CA 1
ATOM 3824 C C . ALA B 1 227 ? -22.625 15.164 24.969 1 97.44 227 ALA B C 1
ATOM 3826 O O . ALA B 1 227 ? -23.438 15.086 25.891 1 97.44 227 ALA B O 1
ATOM 3827 N N . LEU B 1 228 ? -22.953 14.969 23.719 1 97.56 228 LEU B N 1
ATOM 3828 C CA . LEU B 1 228 ? -24.312 14.617 23.297 1 97.56 228 LEU B CA 1
ATOM 3829 C C . LEU B 1 228 ? -24.312 13.367 22.438 1 97.56 228 LEU B C 1
ATOM 3831 O O . LEU B 1 228 ? -23.281 13.031 21.828 1 97.56 228 LEU B O 1
ATOM 3835 N N . PRO B 1 229 ? -25.469 12.656 22.484 1 97.12 229 PRO B N 1
ATOM 3836 C CA . PRO B 1 229 ? -25.578 11.617 21.453 1 97.12 229 PRO B CA 1
ATOM 3837 C C . PRO B 1 229 ? -25.375 12.172 20.047 1 97.12 229 PRO B C 1
ATOM 3839 O O . PRO B 1 229 ? -25.75 13.312 19.766 1 97.12 229 PRO B O 1
ATOM 3842 N N . ALA B 1 230 ? -24.875 11.344 19.203 1 96.56 230 ALA B N 1
ATOM 3843 C CA . ALA B 1 230 ? -24.422 11.758 17.891 1 96.56 230 ALA B CA 1
ATOM 3844 C C . ALA B 1 230 ? -25.484 12.57 17.156 1 96.56 230 ALA B C 1
ATOM 3846 O O . ALA B 1 230 ? -25.203 13.672 16.672 1 96.56 230 ALA B O 1
ATOM 3847 N N . PRO B 1 231 ? -26.75 12.133 17.062 1 96.44 231 PRO B N 1
ATOM 3848 C CA . PRO B 1 231 ? -27.75 12.93 16.344 1 96.44 231 PRO B CA 1
ATOM 3849 C C . PRO B 1 231 ? -27.984 14.297 16.969 1 96.44 231 PRO B C 1
ATOM 3851 O O . PRO B 1 231 ? -28.172 15.289 16.266 1 96.44 231 PRO B O 1
ATOM 3854 N N . GLU B 1 232 ? -27.984 14.328 18.234 1 97.06 232 GLU B N 1
ATOM 3855 C CA . GLU B 1 232 ? -28.172 15.586 18.953 1 97.06 232 GLU B CA 1
ATOM 3856 C C . GLU B 1 232 ? -26.969 16.5 18.781 1 97.06 232 GLU B C 1
ATOM 3858 O O . GLU B 1 232 ? -27.125 17.734 18.703 1 97.06 232 GLU B O 1
ATOM 3863 N N . ALA B 1 233 ? -25.812 15.945 18.781 1 97.19 233 ALA B N 1
ATOM 3864 C CA . ALA B 1 233 ? -24.609 16.734 18.578 1 97.19 233 ALA B CA 1
ATOM 3865 C C . ALA B 1 233 ? -24.609 17.422 17.219 1 97.19 233 ALA B C 1
ATOM 3867 O O . ALA B 1 233 ? -24.25 18.594 17.094 1 97.19 233 ALA B O 1
ATOM 3868 N N . VAL B 1 234 ? -25.031 16.672 16.156 1 96.62 234 VAL B N 1
ATOM 3869 C CA . VAL B 1 234 ? -25.094 17.234 14.812 1 96.62 234 VAL B CA 1
ATOM 3870 C C . VAL B 1 234 ? -26.062 18.422 14.805 1 96.62 234 VAL B C 1
ATOM 3872 O O . VAL B 1 234 ? -25.75 19.469 14.234 1 96.62 234 VAL B O 1
ATOM 3875 N N . THR B 1 235 ? -27.188 18.234 15.453 1 95.75 235 THR B N 1
ATOM 3876 C CA . THR B 1 235 ? -28.203 19.281 15.516 1 95.75 235 THR B CA 1
ATOM 3877 C C . THR B 1 235 ? -27.672 20.5 16.266 1 95.75 235 THR B C 1
ATOM 3879 O O . THR B 1 235 ? -27.891 21.641 15.844 1 95.75 235 THR B O 1
ATOM 3882 N N . ALA B 1 236 ? -27.078 20.266 17.359 1 94.75 236 ALA B N 1
ATOM 3883 C CA . ALA B 1 236 ? -26.531 21.344 18.172 1 94.75 236 ALA B CA 1
ATOM 3884 C C . ALA B 1 236 ? -25.469 22.125 17.406 1 94.75 236 ALA B C 1
ATOM 3886 O O . ALA B 1 236 ? -25.422 23.359 17.484 1 94.75 236 ALA B O 1
ATOM 3887 N N . LEU B 1 237 ? -24.562 21.453 16.688 1 93.19 237 LEU B N 1
ATOM 3888 C CA . LEU B 1 237 ? -23.531 22.094 15.898 1 93.19 237 LEU B CA 1
ATOM 3889 C C . LEU B 1 237 ? -24.141 22.938 14.781 1 93.19 237 LEU B C 1
ATOM 3891 O O . LEU B 1 237 ? -23.672 24.047 14.492 1 93.19 237 LEU B O 1
ATOM 3895 N N . ALA B 1 238 ? -25.141 22.375 14.188 1 92.94 238 ALA B N 1
ATOM 3896 C CA . ALA B 1 238 ? -25.844 23.109 13.148 1 92.94 238 ALA B CA 1
ATOM 3897 C C . ALA B 1 238 ? -26.438 24.406 13.695 1 92.94 238 ALA B C 1
ATOM 3899 O O . ALA B 1 238 ? -26.375 25.453 13.047 1 92.94 238 ALA B O 1
ATOM 3900 N N . SER B 1 239 ? -27.016 24.312 14.789 1 91.12 239 SER B N 1
ATOM 3901 C CA . SER B 1 239 ? -27.609 25.469 15.43 1 91.12 239 SER B CA 1
ATOM 3902 C C . SER B 1 239 ? -26.562 26.516 15.758 1 91.12 239 SER B C 1
ATOM 3904 O O . SER B 1 239 ? -26.859 27.719 15.836 1 91.12 239 SER B O 1
ATOM 3906 N N . ALA B 1 240 ? -25.359 26.062 15.961 1 87.38 240 ALA B N 1
ATOM 3907 C CA . ALA B 1 240 ? -24.234 26.953 16.266 1 87.38 240 ALA B CA 1
ATOM 3908 C C . ALA B 1 240 ? -23.594 27.484 14.984 1 87.38 240 ALA B C 1
ATOM 3910 O O . ALA B 1 240 ? -22.562 28.156 15.039 1 87.38 240 ALA B O 1
ATOM 3911 N N . GLY B 1 241 ? -24.109 27.109 13.859 1 86.81 241 GLY B N 1
ATOM 3912 C CA . GLY B 1 241 ? -23.641 27.688 12.609 1 86.81 241 GLY B CA 1
ATOM 3913 C C . GLY B 1 241 ? -22.734 26.766 11.82 1 86.81 241 GLY B C 1
ATOM 3914 O O . GLY B 1 241 ? -22.188 27.156 10.789 1 86.81 241 GLY B O 1
ATOM 3915 N N . VAL B 1 242 ? -22.531 25.578 12.234 1 86.56 242 VAL B N 1
ATOM 3916 C CA . VAL B 1 242 ? -21.734 24.609 11.492 1 86.56 242 VAL B CA 1
ATOM 3917 C C . VAL B 1 242 ? -22.578 23.953 10.406 1 86.56 242 VAL B C 1
ATOM 3919 O O . VAL B 1 242 ? -23.656 23.422 10.688 1 86.56 242 VAL B O 1
ATOM 3922 N N . PRO B 1 243 ? -22.109 24.016 9.156 1 90.31 243 PRO B N 1
ATOM 3923 C CA . PRO B 1 243 ? -22.875 23.344 8.094 1 90.31 243 PRO B CA 1
ATOM 3924 C C . PRO B 1 243 ? -23.125 21.875 8.383 1 90.31 243 PRO B C 1
ATOM 3926 O O . PRO B 1 243 ? -22.281 21.203 8.969 1 90.31 243 PRO B O 1
ATOM 3929 N N . GLU B 1 244 ? -24.281 21.359 7.945 1 90.5 244 GLU B N 1
ATOM 3930 C CA . GLU B 1 244 ? -24.734 20.016 8.266 1 90.5 244 GLU B CA 1
ATOM 3931 C C . GLU B 1 244 ? -23.703 18.969 7.855 1 90.5 244 GLU B C 1
ATOM 3933 O O . GLU B 1 244 ? -23.406 18.047 8.625 1 90.5 244 GLU B O 1
ATOM 3938 N N . GLU B 1 245 ? -23.203 19.125 6.68 1 88.81 245 GLU B N 1
ATOM 3939 C CA . GLU B 1 245 ? -22.234 18.156 6.184 1 88.81 245 GLU B CA 1
ATOM 3940 C C . GLU B 1 245 ? -20.969 18.172 7.031 1 88.81 245 GLU B C 1
ATOM 3942 O O . GLU B 1 245 ? -20.422 17.109 7.336 1 88.81 245 GLU B O 1
ATOM 3947 N N . ALA B 1 246 ? -20.547 19.297 7.371 1 87.19 246 ALA B N 1
ATOM 3948 C CA . ALA B 1 246 ? -19.359 19.422 8.219 1 87.19 246 ALA B CA 1
ATOM 3949 C C . ALA B 1 246 ? -19.625 18.859 9.617 1 87.19 246 ALA B C 1
ATOM 3951 O O . ALA B 1 246 ? -18.781 18.156 10.18 1 87.19 246 ALA B O 1
ATOM 3952 N N . GLY B 1 247 ? -20.797 19.156 10.102 1 90.19 247 GLY B N 1
ATOM 3953 C CA . GLY B 1 247 ? -21.172 18.625 11.398 1 90.19 247 GLY B CA 1
ATOM 3954 C C . GLY B 1 247 ? -21.25 17.109 11.414 1 90.19 247 GLY B C 1
ATOM 3955 O O . GLY B 1 247 ? -20.797 16.469 12.359 1 90.19 247 GLY B O 1
ATOM 3956 N N . GLY B 1 248 ? -21.875 16.609 10.367 1 91.69 248 GLY B N 1
ATOM 3957 C CA . GLY B 1 248 ? -21.922 15.156 10.242 1 91.69 248 GLY B CA 1
ATOM 3958 C C . GLY B 1 248 ? -20.547 14.508 10.219 1 91.69 248 GLY B C 1
ATOM 3959 O O . GLY B 1 248 ? -20.312 13.516 10.906 1 91.69 248 GLY B O 1
ATOM 3960 N N . PHE B 1 249 ? -19.672 15.094 9.492 1 87.94 249 PHE B N 1
ATOM 3961 C CA . PHE B 1 249 ? -18.297 14.586 9.422 1 87.94 249 PHE B CA 1
ATOM 3962 C C . PHE B 1 249 ? -17.625 14.641 10.781 1 87.94 249 PHE B C 1
ATOM 3964 O O . PHE B 1 249 ? -17.047 13.656 11.234 1 87.94 249 PHE B O 1
ATOM 3971 N N . LEU B 1 250 ? -17.75 15.727 11.422 1 90 250 LEU B N 1
ATOM 3972 C CA . LEU B 1 250 ? -17.109 15.914 12.727 1 90 250 LEU B CA 1
ATOM 3973 C C . LEU B 1 250 ? -17.656 14.914 13.742 1 90 250 LEU B C 1
ATOM 3975 O O . LEU B 1 250 ? -16.891 14.336 14.516 1 90 250 LEU B O 1
ATOM 3979 N N . VAL B 1 251 ? -18.938 14.641 13.742 1 94.38 251 VAL B N 1
ATOM 3980 C CA . VAL B 1 251 ? -19.578 13.812 14.758 1 94.38 251 VAL B CA 1
ATOM 3981 C C . VAL B 1 251 ? -19.422 12.336 14.391 1 94.38 251 VAL B C 1
ATOM 3983 O O . VAL B 1 251 ? -18.875 11.555 15.18 1 94.38 251 VAL B O 1
ATOM 3986 N N . TYR B 1 252 ? -19.766 12.016 13.211 1 93 252 TYR B N 1
ATOM 3987 C CA . TYR B 1 252 ? -19.891 10.602 12.875 1 93 252 TYR B CA 1
ATOM 3988 C C . TYR B 1 252 ? -18.547 10.031 12.438 1 93 252 TYR B C 1
ATOM 3990 O O . TYR B 1 252 ? -18.359 8.812 12.414 1 93 252 TYR B O 1
ATOM 3998 N N . VAL B 1 253 ? -17.578 10.875 12.109 1 88.12 253 VAL B N 1
ATOM 3999 C CA . VAL B 1 253 ? -16.266 10.375 11.688 1 88.12 253 VAL B CA 1
ATOM 4000 C C . VAL B 1 253 ? -15.219 10.711 12.742 1 88.12 253 VAL B C 1
ATOM 4002 O O . VAL B 1 253 ? -14.648 9.812 13.367 1 88.12 253 VAL B O 1
ATOM 4005 N N . VAL B 1 254 ? -15.125 11.938 13.047 1 90.56 254 VAL B N 1
ATOM 4006 C CA . VAL B 1 254 ? -14.039 12.383 13.922 1 90.56 254 VAL B CA 1
ATOM 4007 C C . VAL B 1 254 ? -14.336 11.969 15.359 1 90.56 254 VAL B C 1
ATOM 4009 O O . VAL B 1 254 ? -13.562 11.227 15.969 1 90.56 254 VAL B O 1
ATOM 4012 N N . ASP B 1 255 ? -15.453 12.336 15.883 1 95 255 ASP B N 1
ATOM 4013 C CA . ASP B 1 255 ? -15.797 12.023 17.266 1 95 255 ASP B CA 1
ATOM 4014 C C . ASP B 1 255 ? -15.906 10.516 17.484 1 95 255 ASP B C 1
ATOM 4016 O O . ASP B 1 255 ? -15.547 10 18.547 1 95 255 ASP B O 1
ATOM 4020 N N . ALA B 1 256 ? -16.484 9.883 16.516 1 94.38 256 ALA B N 1
ATOM 4021 C CA . ALA B 1 256 ? -16.578 8.422 16.609 1 94.38 256 ALA B CA 1
ATOM 4022 C C . ALA B 1 256 ? -15.188 7.797 16.75 1 94.38 256 ALA B C 1
ATOM 4024 O O . ALA B 1 256 ? -14.984 6.906 17.578 1 94.38 256 ALA B O 1
ATOM 4025 N N . ALA B 1 257 ? -14.25 8.258 15.938 1 92.62 257 ALA B N 1
ATOM 4026 C CA . ALA B 1 257 ? -12.883 7.758 16 1 92.62 257 ALA B CA 1
ATOM 4027 C C . ALA B 1 257 ? -12.227 8.102 17.328 1 92.62 257 ALA B C 1
ATOM 4029 O O . ALA B 1 257 ? -11.484 7.297 17.891 1 92.62 257 ALA B O 1
ATOM 4030 N N . ILE B 1 258 ? -12.523 9.242 17.766 1 94.31 258 ILE B N 1
ATOM 4031 C CA . ILE B 1 258 ? -11.992 9.68 19.062 1 94.31 258 ILE B CA 1
ATOM 4032 C C . ILE B 1 258 ? -12.523 8.773 20.172 1 94.31 258 ILE B C 1
ATOM 4034 O O . ILE B 1 258 ? -11.758 8.312 21.016 1 94.31 258 ILE B O 1
ATOM 4038 N N . GLU B 1 259 ? -13.766 8.523 20.125 1 94.56 259 GLU B N 1
ATOM 4039 C CA . GLU B 1 259 ? -14.383 7.707 21.172 1 94.56 259 GLU B CA 1
ATOM 4040 C C . GLU B 1 259 ? -13.859 6.27 21.125 1 94.56 259 GLU B C 1
ATOM 4042 O O . GLU B 1 259 ? -13.773 5.605 22.156 1 94.56 259 GLU B O 1
ATOM 4047 N N . LYS B 1 260 ? -13.469 5.812 19.984 1 94.12 260 LYS B N 1
ATOM 4048 C CA . LYS B 1 260 ? -12.906 4.473 19.812 1 94.12 260 LYS B CA 1
ATOM 4049 C C . LYS B 1 260 ? -11.438 4.438 20.219 1 94.12 260 LYS B C 1
ATOM 4051 O O . LYS B 1 260 ? -10.828 3.367 20.281 1 94.12 260 LYS B O 1
ATOM 4056 N N . GLY B 1 261 ? -10.906 5.637 20.469 1 94.81 261 GLY B N 1
ATOM 4057 C CA . GLY B 1 261 ? -9.531 5.727 20.938 1 94.81 261 GLY B CA 1
ATOM 4058 C C . GLY B 1 261 ? -8.523 5.793 19.797 1 94.81 261 GLY B C 1
ATOM 4059 O O . GLY B 1 261 ? -7.316 5.699 20.031 1 94.81 261 GLY B O 1
ATOM 4060 N N . GLU B 1 262 ? -8.93 5.992 18.594 1 93.56 262 GLU B N 1
ATOM 4061 C CA . GLU B 1 262 ? -8.07 5.918 17.406 1 93.56 262 GLU B CA 1
ATOM 4062 C C . GLU B 1 262 ? -7.16 7.137 17.312 1 93.56 262 GLU B C 1
ATOM 4064 O O . GLU B 1 262 ? -6.125 7.094 16.656 1 93.56 262 GLU B O 1
ATOM 4069 N N . PHE B 1 263 ? -7.48 8.203 18 1 92.31 263 PHE B N 1
ATOM 4070 C CA . PHE B 1 263 ? -6.727 9.445 17.906 1 92.31 263 PHE B CA 1
ATOM 4071 C C . PHE B 1 263 ? -5.961 9.719 19.188 1 92.31 263 PHE B C 1
ATOM 4073 O O . PHE B 1 263 ? -5.41 10.805 19.375 1 92.31 263 PHE B O 1
ATOM 4080 N N . ALA B 1 264 ? -5.883 8.727 20.047 1 95.62 264 ALA B N 1
ATOM 4081 C CA . ALA B 1 264 ? -5.414 8.992 21.391 1 95.62 264 ALA B CA 1
ATOM 4082 C C . ALA B 1 264 ? -3.918 8.719 21.531 1 95.62 264 ALA B C 1
ATOM 4084 O O . ALA B 1 264 ? -3.287 9.125 22.5 1 95.62 264 ALA B O 1
ATOM 4085 N N . SER B 1 265 ? -3.332 7.973 20.562 1 96.5 265 SER B N 1
ATOM 4086 C CA . SER B 1 265 ? -1.946 7.535 20.688 1 96.5 265 SER B CA 1
ATOM 4087 C C . SER B 1 265 ? -0.987 8.719 20.672 1 96.5 265 SER B C 1
ATOM 4089 O O . SER B 1 265 ? -1.291 9.766 20.078 1 96.5 265 SER B O 1
ATOM 4091 N N . ALA B 1 266 ? 0.13 8.555 21.312 1 97.12 266 ALA B N 1
ATOM 4092 C CA . ALA B 1 266 ? 1.106 9.625 21.469 1 97.12 266 ALA B CA 1
ATOM 4093 C C . ALA B 1 266 ? 2.523 9.125 21.203 1 97.12 266 ALA B C 1
ATOM 4095 O O . ALA B 1 266 ? 2.777 7.914 21.266 1 97.12 266 ALA B O 1
ATOM 4096 N N . SER B 1 267 ? 3.309 10.008 20.875 1 98.12 267 SER B N 1
ATOM 4097 C CA . SER B 1 267 ? 4.738 9.789 20.688 1 98.12 267 SER B CA 1
ATOM 4098 C C . SER B 1 267 ? 5.539 11.047 21.031 1 98.12 267 SER B C 1
ATOM 4100 O O . SER B 1 267 ? 4.98 12.141 21.109 1 98.12 267 SER B O 1
ATOM 4102 N N . THR B 1 268 ? 6.855 10.852 21.266 1 98.31 268 THR B N 1
ATOM 4103 C CA . THR B 1 268 ? 7.723 12 21.5 1 98.31 268 THR B CA 1
ATOM 4104 C C . THR B 1 268 ? 8.516 12.336 20.234 1 98.31 268 THR B C 1
ATOM 4106 O O . THR B 1 268 ? 9.359 13.234 20.25 1 98.31 268 THR B O 1
ATOM 4109 N N . ASP B 1 269 ? 8.219 11.68 19.141 1 98.75 269 ASP B N 1
ATOM 4110 C CA . ASP B 1 269 ? 9.008 11.852 17.922 1 98.75 269 ASP B CA 1
ATOM 4111 C C . ASP B 1 269 ? 9.023 13.32 17.484 1 98.75 269 ASP B C 1
ATOM 4113 O O . ASP B 1 269 ? 10.07 13.852 17.094 1 98.75 269 ASP B O 1
ATOM 4117 N N . LEU B 1 270 ? 7.852 13.938 17.516 1 98.75 270 LEU B N 1
ATOM 4118 C CA . LEU B 1 270 ? 7.746 15.32 17.078 1 98.75 270 LEU B CA 1
ATOM 4119 C C . LEU B 1 270 ? 8.602 16.234 17.938 1 98.75 270 LEU B C 1
ATOM 4121 O O . LEU B 1 270 ? 9.414 17 17.422 1 98.75 270 LEU B O 1
ATOM 4125 N N . THR B 1 271 ? 8.438 16.125 19.25 1 98.44 271 THR B N 1
ATOM 4126 C CA . THR B 1 271 ? 9.211 16.969 20.141 1 98.44 271 THR B CA 1
ATOM 4127 C C . THR B 1 271 ? 10.695 16.625 20.078 1 98.44 271 THR B C 1
ATOM 4129 O O . THR B 1 271 ? 11.555 17.5 20.234 1 98.44 271 THR B O 1
ATOM 4132 N N . ASP B 1 272 ? 11.023 15.367 19.859 1 98.38 272 ASP B N 1
ATOM 4133 C CA . ASP B 1 272 ? 12.414 14.977 19.703 1 98.38 272 ASP B CA 1
ATOM 4134 C C . ASP B 1 272 ? 13.031 15.633 18.469 1 98.38 272 ASP B C 1
ATOM 4136 O O . ASP B 1 272 ? 14.211 15.992 18.469 1 98.38 272 ASP B O 1
ATOM 4140 N N . LEU B 1 273 ? 12.273 15.773 17.422 1 98.38 273 LEU B N 1
ATOM 4141 C CA . LEU B 1 273 ? 12.773 16.312 16.172 1 98.38 273 LEU B CA 1
ATOM 4142 C C . LEU B 1 273 ? 12.883 17.828 16.219 1 98.38 273 LEU B C 1
ATOM 4144 O O . LEU B 1 273 ? 13.844 18.406 15.719 1 98.38 273 LEU B O 1
ATOM 4148 N N . ILE B 1 274 ? 11.859 18.547 16.875 1 98.31 274 ILE B N 1
ATOM 4149 C CA . ILE B 1 274 ? 11.828 20 16.656 1 98.31 274 ILE B CA 1
ATOM 4150 C C . ILE B 1 274 ? 12.078 20.734 17.969 1 98.31 274 ILE B C 1
ATOM 4152 O O . ILE B 1 274 ? 12.156 21.953 18 1 98.31 274 ILE B O 1
ATOM 4156 N N . GLY B 1 275 ? 12.141 20.031 19.094 1 96.88 275 GLY B N 1
ATOM 4157 C CA . GLY B 1 275 ? 12.516 20.594 20.375 1 96.88 275 GLY B CA 1
ATOM 4158 C C . GLY B 1 275 ? 11.586 21.688 20.844 1 96.88 275 GLY B C 1
ATOM 4159 O O . GLY B 1 275 ? 10.367 21.5 20.875 1 96.88 275 GLY B O 1
ATOM 4160 N N . ASP B 1 276 ? 12.156 22.844 21.109 1 95 276 ASP B N 1
ATOM 4161 C CA . ASP B 1 276 ? 11.438 23.953 21.734 1 95 276 ASP B CA 1
ATOM 4162 C C . ASP B 1 276 ? 10.484 24.625 20.75 1 95 276 ASP B C 1
ATOM 4164 O O . ASP B 1 276 ? 9.664 25.453 21.125 1 95 276 ASP B O 1
ATOM 4168 N N . ALA B 1 277 ? 10.555 24.25 19.578 1 95.56 277 ALA B N 1
ATOM 4169 C CA . ALA B 1 277 ? 9.68 24.828 18.562 1 95.56 277 ALA B CA 1
ATOM 4170 C C . ALA B 1 277 ? 8.273 24.25 18.641 1 95.56 277 ALA B C 1
ATOM 4172 O O . ALA B 1 277 ? 7.352 24.734 17.984 1 95.56 277 ALA B O 1
ATOM 4173 N N . TYR B 1 278 ? 8.094 23.188 19.422 1 97.5 278 TYR B N 1
ATOM 4174 C CA . TYR B 1 278 ? 6.801 22.531 19.562 1 97.5 278 TYR B CA 1
ATOM 4175 C C . TYR B 1 278 ? 5.77 23.484 20.141 1 97.5 278 TYR B C 1
ATOM 4177 O O . TYR B 1 278 ? 6.062 24.234 21.078 1 97.5 278 TYR B O 1
ATOM 4185 N N . THR B 1 279 ? 4.543 23.531 19.594 1 97.31 279 THR B N 1
ATOM 4186 C CA . THR B 1 279 ? 3.443 24.375 20.031 1 97.31 279 THR B CA 1
ATOM 4187 C C . THR B 1 279 ? 2.43 23.578 20.844 1 97.31 279 THR B C 1
ATOM 4189 O O . THR B 1 279 ? 1.624 22.828 20.266 1 97.31 279 THR B O 1
ATOM 4192 N N . PRO B 1 280 ? 2.424 23.75 22.125 1 96.25 280 PRO B N 1
ATOM 4193 C CA . PRO B 1 280 ? 1.394 23.078 22.922 1 96.25 280 PRO B CA 1
ATOM 4194 C C . PRO B 1 280 ? -0.014 23.594 22.609 1 96.25 280 PRO B C 1
ATOM 4196 O O . PRO B 1 280 ? -0.174 24.672 22.062 1 96.25 280 PRO B O 1
ATOM 4199 N N . LEU B 1 281 ? -1.041 22.828 23.031 1 96.75 281 LEU B N 1
ATOM 4200 C CA . LEU B 1 281 ? -2.436 23.156 22.75 1 96.75 281 LEU B CA 1
ATOM 4201 C C . LEU B 1 281 ? -2.781 24.562 23.219 1 96.75 281 LEU B C 1
ATOM 4203 O O . LEU B 1 281 ? -3.367 25.344 22.469 1 96.75 281 LEU B O 1
ATOM 4207 N N . LYS B 1 282 ? -2.398 24.875 24.406 1 97 282 LYS B N 1
ATOM 4208 C CA . LYS B 1 282 ? -2.744 26.172 24.984 1 97 282 LYS B CA 1
ATOM 4209 C C . LYS B 1 282 ? -2.176 27.312 24.141 1 97 282 LYS B C 1
ATOM 4211 O O . LYS B 1 282 ? -2.861 28.312 23.891 1 97 282 LYS B O 1
ATOM 4216 N N . SER B 1 283 ? -0.93 27.156 23.719 1 96.88 283 SER B N 1
ATOM 4217 C CA . SER B 1 283 ? -0.292 28.172 22.891 1 96.88 283 SER B CA 1
ATOM 4218 C C . SER B 1 283 ? -1.012 28.328 21.562 1 96.88 283 SER B C 1
ATOM 4220 O O . SER B 1 283 ? -1.136 29.438 21.047 1 96.88 283 SER B O 1
ATOM 4222 N N . ALA B 1 284 ? -1.445 27.234 20.938 1 96.5 284 ALA B N 1
ATOM 4223 C CA . ALA B 1 284 ? -2.201 27.297 19.688 1 96.5 284 ALA B CA 1
ATOM 4224 C C . ALA B 1 284 ? -3.514 28.047 19.875 1 96.5 284 ALA B C 1
ATOM 4226 O O . ALA B 1 284 ? -3.908 28.844 19.016 1 96.5 284 ALA B O 1
ATOM 4227 N N . VAL B 1 285 ? -4.195 27.781 21 1 97.44 285 VAL B N 1
ATOM 4228 C CA . VAL B 1 285 ? -5.457 28.453 21.312 1 97.44 285 VAL B CA 1
ATOM 4229 C C . VAL B 1 285 ? -5.211 29.938 21.531 1 97.44 285 VAL B C 1
ATOM 4231 O O . VAL B 1 285 ? -5.922 30.781 20.969 1 97.44 285 VAL B O 1
ATOM 4234 N N . GLU B 1 286 ? -4.188 30.297 22.266 1 97.44 286 GLU B N 1
ATOM 4235 C CA . GLU B 1 286 ? -3.848 31.703 22.547 1 97.44 286 GLU B CA 1
ATOM 4236 C C . GLU B 1 286 ? -3.596 32.469 21.25 1 97.44 286 GLU B C 1
ATOM 4238 O O . GLU B 1 286 ? -3.992 33.625 21.125 1 97.44 286 GLU B O 1
ATOM 4243 N N . ALA B 1 287 ? -2.969 31.812 20.344 1 95.44 287 ALA B N 1
ATOM 4244 C CA . ALA B 1 287 ? -2.613 32.469 19.078 1 95.44 287 ALA B CA 1
ATOM 4245 C C . ALA B 1 287 ? -3.861 32.906 18.312 1 95.44 287 ALA B C 1
ATOM 4247 O O . ALA B 1 287 ? -3.861 33.938 17.641 1 95.44 287 ALA B O 1
ATOM 4248 N N . VAL B 1 288 ? -4.871 32.094 18.344 1 94.75 288 VAL B N 1
ATOM 4249 C CA . VAL B 1 288 ? -6.082 32.375 17.594 1 94.75 288 VAL B CA 1
ATOM 4250 C C . VAL B 1 288 ? -6.852 33.5 18.281 1 94.75 288 VAL B C 1
ATOM 4252 O O . VAL B 1 288 ? -7.574 34.281 17.625 1 94.75 288 VAL B O 1
ATOM 4255 N N . PHE B 1 289 ? -6.781 33.656 19.609 1 93.75 289 PHE B N 1
ATOM 4256 C CA . PHE B 1 289 ? -7.441 34.719 20.359 1 93.75 289 PHE B CA 1
ATOM 4257 C C . PHE B 1 289 ? -6.715 36.031 20.172 1 93.75 289 PHE B C 1
ATOM 4259 O O . PHE B 1 289 ? -7.316 37.094 20.312 1 93.75 289 PHE B O 1
ATOM 4266 N N . LYS B 1 290 ? -5.379 36.062 19.938 1 90.19 290 LYS B N 1
ATOM 4267 C CA . LYS B 1 290 ? -4.578 37.25 19.766 1 90.19 290 LYS B CA 1
ATOM 4268 C C . LYS B 1 290 ? -4.727 37.812 18.344 1 90.19 290 LYS B C 1
ATOM 4270 O O . LYS B 1 290 ? -4.461 38.969 18.094 1 90.19 290 LYS B O 1
ATOM 4275 N N . GLY B 1 291 ? -5.273 37.188 17.422 1 76.81 291 GLY B N 1
ATOM 4276 C CA . GLY B 1 291 ? -5.43 37.625 16.062 1 76.81 291 GLY B CA 1
ATOM 4277 C C . GLY B 1 291 ? -4.203 37.375 15.195 1 76.81 291 GLY B C 1
ATOM 4278 O O . GLY B 1 291 ? -3.076 37.406 15.695 1 76.81 291 GLY B O 1
#

Secondary structure (DSSP, 8-state):
--EEEESSTTSHHHHHHHHHHHHTT--GGGEEEEES-GGGGHHHHHTT-EEEE--TT-GGGHHHHHTTEEEEEEEPP--S-HHHHHHHHHHHHHHHHHHT--EEEEEEESSGGG--SSHHHHHHHHHHHHHTT--EEEEEEEPEEGGGTSSTTHHHHHHHTEEEES-SS-EE-EE-HHHHHHHHHHHHHSSS-TTEEEEE--SS-EEHHHHHHHHHHHHSS--EEEE--HHHHHHHHHHTT--HHHHHHIIIIIIHHHHTTTT----SHHHHHHGGG---HHHHHHHHHH-/--EEEESSTTSHHHHHHHHHHHHTT--GGGEEEEES-GGGGHHHHHTT-EEEE--TT-GGGHHHHHTTEEEEEEEPP--S-HHHHHHHHHHHHHHHHHHT--EEEEEEESSGGG--SSHHHHHHHHHHHHHTT--EEEEEEEPEEGGGTSSTTHHHHHHHTEEEES-SS-EE-EE-HHHHHHHHHHHHHSSS-TTEEEEE--SS-EEHHHHHHHHHHHHSS--EEEE--HHHHHHHHHHTT--HHHHHHIIIIIIHHHHTTTT----SHHHHHHGGG---HHHHHHHHHH-

Radius of gyration: 27.78 Å; Cα contacts (8 Å, |Δi|>4): 1230; chains: 2; bounding box: 58×82×62 Å

Organism: Saccharibacillus brassicae (NCBI:txid2583377)